Protein AF-0000000083614389 (afdb_homodimer)

Foldseek 3Di:
DFDDDDPFKTWDFDPPLRFIWMWGHDPAAIEIEQQDDAQVSLVVVLVVCVVPHPPHAYEYEYQALQLGRCQSVQVPLSHAYEWAPCLQPPDCQVVNLVVNVVVCVVVVGDHPGDRGRDHHRHHHYDAQDWDDRDQWIWTWGQQPFLHRTGIWIAIPPVQEIEREAALAPQDARQGPDHLVSNLVNLVCVVVCVVPHRHQWYDYRHHDIDRDPVSSVVSSVLNNCLSVVLLVCLVVVHDNLVSCVPHPPSVVCVVSVVVSSVRSNVVVVVVVVVVVVVVD/DFDDDDPFKTWDFDPPLRFIWMWGHDPAAIEIEQQDDAQVSLVVVLVVCVVPHPPHAYEYEYQALQLGSCQSVQVPLSHAYEFAPCLQPPDCQVVNLVVNVVVCVVVVGDHPGDRGRDHHRHHHYDAQDWDDRDPWIWTWGQQPFLHRTGIWIAIPPVQEIEREAALAPQDADQGPDHLVSNLVNLVCVVVCVVPHRHQWYDYRHHDIDRDPVSSVVSSVLNNCLSVVLLVCLVVVHDNLVSCVPHPPSVVCVVSVVVSSVRSNVVVVVVVVVVVVVVD

Structure (mmCIF, N/CA/C/O backbone):
data_AF-0000000083614389-model_v1
#
loop_
_entity.id
_entity.type
_entity.pdbx_description
1 polymer 'MBL fold metallo-hydrolase'
#
loop_
_atom_site.group_PDB
_atom_site.id
_atom_site.type_symbol
_atom_site.label_atom_id
_atom_site.label_alt_id
_atom_site.label_comp_id
_atom_site.label_asym_id
_atom_site.label_entity_id
_atom_site.label_seq_id
_atom_site.pdbx_PDB_ins_code
_atom_site.Cartn_x
_atom_site.Cartn_y
_atom_site.Cartn_z
_atom_site.occupancy
_atom_site.B_iso_or_equiv
_atom_site.auth_seq_id
_atom_site.auth_comp_id
_atom_site.auth_asym_id
_atom_site.auth_atom_id
_atom_site.pdbx_PDB_model_num
ATOM 1 N N . MET A 1 1 ? -12.914 -3.984 -3.744 1 83.62 1 MET A N 1
ATOM 2 C CA . MET A 1 1 ? -11.969 -5.082 -3.955 1 83.62 1 MET A CA 1
ATOM 3 C C . MET A 1 1 ? -12.508 -6.062 -4.996 1 83.62 1 MET A C 1
ATOM 5 O O . MET A 1 1 ? -11.75 -6.535 -5.852 1 83.62 1 MET A O 1
ATOM 9 N N . ILE A 1 2 ? -13.883 -6.32 -5.098 1 87.44 2 ILE A N 1
ATOM 10 C CA . ILE A 1 2 ? -14.359 -7.277 -6.094 1 87.44 2 ILE A CA 1
ATOM 11 C C . ILE A 1 2 ? -14.266 -6.656 -7.488 1 87.44 2 ILE A C 1
ATOM 13 O O . ILE A 1 2 ? -14.844 -5.594 -7.738 1 87.44 2 ILE A O 1
ATOM 17 N N . LYS A 1 3 ? -13.625 -7.293 -8.336 1 90 3 LYS A N 1
ATOM 18 C CA . LYS A 1 3 ? -13.406 -6.793 -9.688 1 90 3 LYS A CA 1
ATOM 19 C C . LYS A 1 3 ? -14.344 -7.465 -10.688 1 90 3 LYS A C 1
ATOM 21 O O . LYS A 1 3 ? -14.727 -6.863 -11.688 1 90 3 LYS A O 1
ATOM 26 N N . TYR A 1 4 ? -14.625 -8.758 -10.461 1 89.25 4 TYR A N 1
ATOM 27 C CA . TYR A 1 4 ? -15.469 -9.57 -11.328 1 89.25 4 TYR A CA 1
ATOM 28 C C . TYR A 1 4 ? -16.172 -10.672 -10.539 1 89.25 4 TYR A C 1
ATOM 30 O O . TYR A 1 4 ? -15.586 -11.266 -9.633 1 89.25 4 TYR A O 1
ATOM 38 N N . GLN A 1 5 ? -17.469 -10.891 -10.844 1 93.19 5 GLN A N 1
ATOM 39 C CA . GLN A 1 5 ? -18.203 -11.898 -10.094 1 93.19 5 GLN A CA 1
ATOM 40 C C . GLN A 1 5 ? -19.234 -12.594 -10.977 1 93.19 5 GLN A C 1
ATOM 42 O O . GLN A 1 5 ? -19.953 -11.938 -11.734 1 93.19 5 GLN A O 1
ATOM 47 N N . THR A 1 6 ? -19.172 -13.852 -10.961 1 94.19 6 THR A N 1
ATOM 48 C CA . THR A 1 6 ? -20.234 -14.711 -11.5 1 94.19 6 THR A CA 1
ATOM 49 C C . THR A 1 6 ? -20.828 -15.57 -10.391 1 94.19 6 THR A C 1
ATOM 51 O O . THR A 1 6 ? -20.547 -15.359 -9.211 1 94.19 6 THR A O 1
ATOM 54 N N . ASP A 1 7 ? -21.703 -16.484 -10.773 1 92.75 7 ASP A N 1
ATOM 55 C CA . ASP A 1 7 ? -22.297 -17.359 -9.781 1 92.75 7 ASP A CA 1
ATOM 56 C C . ASP A 1 7 ? -21.25 -18.281 -9.156 1 92.75 7 ASP A C 1
ATOM 58 O O . ASP A 1 7 ? -21.359 -18.656 -7.988 1 92.75 7 ASP A O 1
ATOM 62 N N . ASN A 1 8 ? -20.188 -18.547 -9.922 1 96 8 ASN A N 1
ATOM 63 C CA . ASN A 1 8 ? -19.266 -19.578 -9.477 1 96 8 ASN A CA 1
ATOM 64 C C . ASN A 1 8 ? -17.891 -18.984 -9.164 1 96 8 ASN A C 1
ATOM 66 O O . ASN A 1 8 ? -17.031 -19.672 -8.609 1 96 8 ASN A O 1
ATOM 70 N N . MET A 1 9 ? -17.688 -17.719 -9.531 1 97.5 9 MET A N 1
ATOM 71 C CA . MET A 1 9 ? -16.328 -17.188 -9.391 1 97.5 9 MET A CA 1
ATOM 72 C C . MET A 1 9 ? -16.359 -15.727 -8.969 1 97.5 9 MET A C 1
ATOM 74 O O . MET A 1 9 ? -17.188 -14.953 -9.445 1 97.5 9 MET A O 1
ATOM 78 N N . THR A 1 10 ? -15.562 -15.383 -8.031 1 98.5 10 THR A N 1
ATOM 79 C CA . THR A 1 10 ? -15.336 -14 -7.625 1 98.5 10 THR A CA 1
ATOM 80 C C . THR A 1 10 ? -13.852 -13.656 -7.695 1 98.5 10 THR A C 1
ATOM 82 O O . THR A 1 10 ? -13.016 -14.359 -7.121 1 98.5 10 THR A O 1
ATOM 85 N N . ILE A 1 11 ? -13.531 -12.648 -8.469 1 98.69 11 ILE A N 1
ATOM 86 C CA . ILE A 1 11 ? -12.156 -12.164 -8.57 1 98.69 11 ILE A CA 1
ATOM 87 C C . ILE A 1 11 ? -11.992 -10.906 -7.723 1 98.69 11 ILE A C 1
ATOM 89 O O . ILE A 1 11 ? -12.734 -9.93 -7.891 1 98.69 11 ILE A O 1
ATOM 93 N N . PHE A 1 12 ? -11.117 -10.992 -6.773 1 98.62 12 PHE A N 1
ATOM 94 C CA . PHE A 1 12 ? -10.695 -9.828 -5.996 1 98.62 12 PHE A CA 1
ATOM 95 C C . PHE A 1 12 ? -9.383 -9.266 -6.527 1 98.62 12 PHE A C 1
ATOM 97 O O . PHE A 1 12 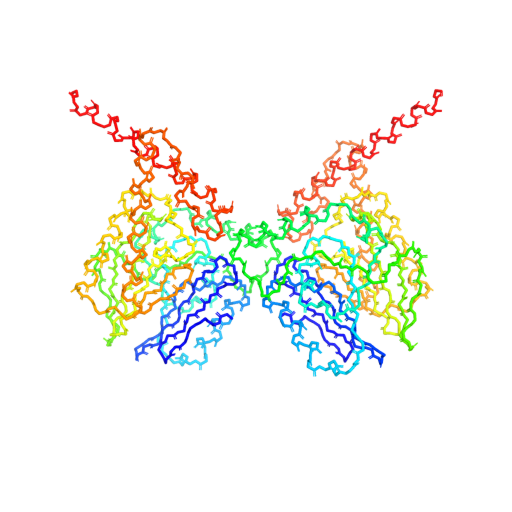? -8.484 -10.023 -6.914 1 98.62 12 PHE A O 1
ATOM 104 N N . GLN A 1 13 ? -9.234 -7.984 -6.551 1 98.44 13 GLN A N 1
ATOM 105 C CA . GLN A 1 13 ? -7.984 -7.367 -6.969 1 98.44 13 GLN A CA 1
ATOM 106 C C . GLN A 1 13 ? -7.535 -6.301 -5.973 1 98.44 13 GLN A C 1
ATOM 108 O O . GLN A 1 13 ? -8.312 -5.406 -5.625 1 98.44 13 GLN A O 1
ATOM 113 N N . SER A 1 14 ? -6.379 -6.445 -5.492 1 98.38 14 SER A N 1
ATOM 114 C CA . SER A 1 14 ? -5.816 -5.469 -4.566 1 98.38 14 SER A CA 1
ATOM 115 C C . SER A 1 14 ? -5.551 -4.137 -5.266 1 98.38 14 SER A C 1
ATOM 117 O O . SER A 1 14 ? -5.203 -4.109 -6.445 1 98.38 14 SER A O 1
ATOM 119 N N . VAL A 1 15 ? -5.629 -3.072 -4.527 1 97.75 15 VAL A N 1
ATOM 120 C CA . VAL A 1 15 ? -5.277 -1.748 -5.027 1 97.75 15 VAL A CA 1
ATOM 121 C C . VAL A 1 15 ? -3.781 -1.682 -5.312 1 97.75 15 VAL A C 1
ATOM 123 O O . VAL A 1 15 ? -3.336 -0.899 -6.156 1 97.75 15 VAL A O 1
ATOM 126 N N . LEU A 1 16 ? -3.041 -2.555 -4.645 1 98.56 16 LEU A N 1
ATOM 127 C CA . LEU A 1 16 ? -1.598 -2.592 -4.852 1 98.56 16 LEU A CA 1
ATOM 128 C C . LEU A 1 16 ? -1.221 -3.676 -5.855 1 98.56 16 LEU A C 1
ATOM 130 O O . LEU A 1 16 ? -1.709 -4.805 -5.77 1 98.56 16 LEU A O 1
ATOM 134 N N . TYR A 1 17 ? -0.452 -3.338 -6.824 1 98.5 17 TYR A N 1
ATOM 135 C CA . TYR A 1 17 ? 0.156 -4.207 -7.82 1 98.5 17 TYR A CA 1
ATOM 136 C C . TYR A 1 17 ? -0.904 -4.816 -8.734 1 98.5 17 TYR A C 1
ATOM 138 O O . TYR A 1 17 ? -0.595 -5.656 -9.586 1 98.5 17 TYR A O 1
ATOM 146 N N . LYS A 1 18 ? -2.137 -4.496 -8.438 1 98.25 18 LYS A N 1
ATOM 147 C CA . LYS A 1 18 ? -3.227 -5.152 -9.156 1 98.25 18 LYS A CA 1
ATOM 148 C C . LYS A 1 18 ? -3.125 -6.672 -9.047 1 98.25 18 LYS A C 1
ATOM 150 O O . LYS A 1 18 ? -3.309 -7.383 -10.031 1 98.25 18 LYS A O 1
ATOM 155 N N . THR A 1 19 ? -2.713 -7.078 -7.879 1 98.5 19 THR A N 1
ATOM 156 C CA . THR A 1 19 ? -2.633 -8.508 -7.586 1 98.5 19 THR A CA 1
ATOM 157 C C . THR A 1 19 ? -4.027 -9.109 -7.43 1 98.5 19 THR A C 1
ATOM 159 O O . THR A 1 19 ? -4.898 -8.508 -6.797 1 98.5 19 THR A O 1
ATOM 162 N N . THR A 1 20 ? -4.227 -10.289 -7.949 1 98.25 20 THR A N 1
ATOM 163 C CA . THR A 1 20 ? -5.562 -10.875 -7.992 1 98.25 20 THR A CA 1
ATOM 164 C C . THR A 1 20 ? -5.664 -12.062 -7.043 1 98.25 20 THR A C 1
ATOM 166 O O . THR A 1 20 ? -4.688 -12.789 -6.836 1 98.25 20 THR A O 1
ATOM 169 N N . SER A 1 21 ? -6.758 -12.195 -6.414 1 98.75 21 SER A N 1
ATOM 170 C CA . SER A 1 21 ? -7.211 -13.383 -5.699 1 98.75 21 SER A CA 1
ATOM 171 C C . SER A 1 21 ? -8.508 -13.922 -6.289 1 98.75 21 SER A C 1
ATOM 173 O O . SER A 1 21 ? -9.328 -13.148 -6.801 1 98.75 21 SER A O 1
ATOM 175 N N . LEU A 1 22 ? -8.641 -15.172 -6.23 1 98.75 22 LEU A N 1
ATOM 176 C CA . LEU A 1 22 ? -9.797 -15.805 -6.867 1 98.75 22 LEU A CA 1
ATOM 177 C C . LEU A 1 22 ? -10.508 -16.734 -5.895 1 98.75 22 LEU A C 1
ATOM 179 O O . LEU A 1 22 ? -9.867 -17.5 -5.16 1 98.75 22 LEU A O 1
ATOM 183 N N . VAL A 1 23 ? -11.797 -16.625 -5.809 1 98.81 23 VAL A N 1
ATOM 184 C CA . VAL A 1 23 ? -12.648 -17.578 -5.105 1 98.81 23 VAL A CA 1
ATOM 185 C C . VAL A 1 23 ? -13.57 -18.281 -6.102 1 98.81 23 VAL A C 1
ATOM 187 O O . VAL A 1 23 ? -14.289 -17.625 -6.859 1 98.81 23 VAL A O 1
ATOM 190 N N . ILE A 1 24 ? -13.492 -19.562 -6.141 1 98.69 24 ILE A N 1
ATOM 191 C CA . ILE A 1 24 ? -14.32 -20.375 -7.027 1 98.69 24 ILE A CA 1
ATOM 192 C C . ILE A 1 24 ? -15.234 -21.281 -6.195 1 98.69 24 ILE A C 1
ATOM 194 O O . ILE A 1 24 ? -14.766 -22 -5.309 1 98.69 24 ILE A O 1
ATOM 198 N N . ARG A 1 25 ? -16.438 -21.234 -6.453 1 97.12 25 ARG A N 1
ATOM 199 C CA . ARG A 1 25 ? -17.422 -22.109 -5.832 1 97.12 25 ARG A CA 1
ATOM 200 C C . ARG A 1 25 ? -17.859 -23.219 -6.797 1 97.12 25 ARG A C 1
ATOM 202 O O . ARG A 1 25 ? -18.484 -22.938 -7.828 1 97.12 25 ARG A O 1
ATOM 209 N N . THR A 1 26 ? -17.547 -24.422 -6.449 1 96.19 26 THR A N 1
ATOM 210 C CA . THR A 1 26 ? -18.031 -25.562 -7.215 1 96.19 26 THR A CA 1
ATOM 211 C C . THR A 1 26 ? -19.094 -26.344 -6.426 1 96.19 26 THR A C 1
ATOM 213 O O . THR A 1 26 ? -19.438 -25.953 -5.309 1 96.19 26 THR A O 1
ATOM 216 N N . GLU A 1 27 ? -19.656 -27.375 -7.047 1 93.12 27 GLU A N 1
ATOM 217 C CA . GLU A 1 27 ? -20.641 -28.203 -6.355 1 93.12 27 GLU A CA 1
ATOM 218 C C . GLU A 1 27 ? -19.969 -29.016 -5.242 1 93.12 27 GLU A C 1
ATOM 220 O O . GLU A 1 27 ? -20.625 -29.391 -4.266 1 93.12 27 GLU A O 1
ATOM 225 N N . ASP A 1 28 ? -18.672 -29.141 -5.305 1 96.69 28 ASP A N 1
ATOM 226 C CA . ASP A 1 28 ? -17.969 -30.109 -4.457 1 96.69 28 ASP A CA 1
ATOM 227 C C . ASP A 1 28 ? -17.141 -29.406 -3.387 1 96.69 28 ASP A C 1
ATOM 229 O O . ASP A 1 28 ? -16.859 -29.984 -2.332 1 96.69 28 ASP A O 1
ATOM 233 N N . CYS A 1 29 ? -16.703 -28.156 -3.695 1 97.69 29 CYS A N 1
ATOM 234 C CA . CYS A 1 29 ? -15.758 -27.5 -2.805 1 97.69 29 CYS A CA 1
ATOM 235 C C . CYS A 1 29 ? -15.656 -26.016 -3.131 1 97.69 29 CYS A C 1
ATOM 237 O O . CYS A 1 29 ? -16.266 -25.531 -4.09 1 97.69 29 CYS A O 1
ATOM 239 N N . ILE A 1 30 ? -14.969 -25.281 -2.271 1 98.38 30 ILE A N 1
ATOM 240 C CA . ILE A 1 30 ? -14.562 -23.906 -2.504 1 98.38 30 ILE A CA 1
ATOM 241 C C . ILE A 1 30 ? -13.055 -23.844 -2.707 1 98.38 30 ILE A C 1
ATOM 243 O O . ILE A 1 30 ? -12.289 -24.453 -1.96 1 98.38 30 ILE A O 1
ATOM 247 N N . LEU A 1 31 ? -12.648 -23.172 -3.764 1 98.81 31 LEU A N 1
ATOM 248 C CA . LEU A 1 31 ? -11.234 -22.922 -4.051 1 98.81 31 LEU A CA 1
ATOM 249 C C . LEU A 1 31 ? -10.883 -21.453 -3.834 1 98.81 31 LEU A C 1
ATOM 251 O O . LEU A 1 31 ? -11.586 -20.562 -4.324 1 98.81 31 LEU A O 1
ATOM 255 N N . ILE A 1 32 ? -9.891 -21.219 -3.055 1 98.88 32 ILE A N 1
ATOM 256 C CA . ILE A 1 32 ? -9.297 -19.891 -2.932 1 98.88 32 ILE A CA 1
ATOM 257 C C . ILE A 1 32 ? -7.898 -19.891 -3.547 1 98.88 32 ILE A C 1
ATOM 259 O O . ILE A 1 32 ? -7.102 -20.797 -3.289 1 98.88 32 ILE A O 1
ATOM 263 N N . VAL A 1 33 ? -7.625 -18.922 -4.383 1 98.94 33 VAL A N 1
ATOM 264 C CA . VAL A 1 33 ? -6.32 -18.828 -5.031 1 98.94 33 VAL A CA 1
ATOM 265 C C . VAL A 1 33 ? -5.59 -17.578 -4.566 1 98.94 33 VAL A C 1
ATOM 267 O O . VAL A 1 33 ? -6.094 -16.469 -4.727 1 98.94 33 VAL A O 1
ATOM 270 N N . ASP A 1 34 ? -4.422 -17.688 -3.979 1 98.88 34 ASP A N 1
ATOM 271 C CA . ASP A 1 34 ? -3.506 -16.609 -3.635 1 98.88 34 ASP A CA 1
ATOM 272 C C . ASP A 1 34 ? -4.234 -15.484 -2.904 1 98.88 34 ASP A C 1
ATOM 274 O O . ASP A 1 34 ? -4.258 -14.344 -3.375 1 98.88 34 ASP A O 1
ATOM 278 N N . PRO A 1 35 ? -4.793 -15.711 -1.726 1 98.69 35 PRO A N 1
ATOM 279 C CA . PRO A 1 35 ? -5.445 -14.602 -1.022 1 98.69 35 PRO A CA 1
ATOM 280 C C . PRO A 1 35 ? -4.469 -13.484 -0.645 1 98.69 35 PRO A C 1
ATOM 282 O O . PRO A 1 35 ? -3.438 -13.75 -0.018 1 98.69 35 PRO A O 1
ATOM 285 N N . ASN A 1 36 ? -4.738 -12.352 -0.977 1 97.5 36 ASN A N 1
ATOM 286 C CA . ASN A 1 36 ? -3.863 -11.188 -0.823 1 97.5 36 ASN A CA 1
ATOM 287 C C . ASN A 1 36 ? -4.66 -9.891 -0.792 1 97.5 36 ASN A C 1
ATOM 289 O O . ASN A 1 36 ? -5.863 -9.883 -1.055 1 97.5 36 ASN A O 1
ATOM 293 N N . LEU A 1 37 ? -4.164 -8.75 -0.612 1 98.06 37 LEU A N 1
ATOM 294 C CA . LEU A 1 37 ? -2.818 -8.422 -0.154 1 98.06 37 LEU A CA 1
ATOM 295 C C . LEU A 1 37 ? -2.863 -7.695 1.187 1 98.06 37 LEU A C 1
ATOM 297 O O . LEU A 1 37 ? -2.316 -8.18 2.18 1 98.06 37 LEU A O 1
ATOM 301 N N . LEU A 1 38 ? -3.557 -6.613 1.238 1 98.5 38 LEU A N 1
ATOM 302 C CA . LEU A 1 38 ? -3.66 -5.809 2.449 1 98.5 38 LEU A CA 1
ATOM 303 C C . LEU A 1 38 ? -4.582 -6.469 3.465 1 98.5 38 LEU A C 1
ATOM 305 O O . LEU A 1 38 ? -5.477 -7.234 3.094 1 98.5 38 LEU A O 1
ATOM 309 N N . PRO A 1 39 ? -4.41 -6.215 4.742 1 97.94 39 PRO A N 1
ATOM 310 C CA . PRO A 1 39 ? -5.172 -6.926 5.77 1 97.94 39 PRO A CA 1
ATOM 311 C C . PRO A 1 39 ? -6.684 -6.816 5.562 1 97.94 39 PRO A C 1
ATOM 313 O O . PRO A 1 39 ? -7.402 -7.809 5.691 1 97.94 39 PRO A O 1
ATOM 316 N N . ASN A 1 40 ? -7.16 -5.625 5.25 1 97.19 40 ASN A N 1
ATOM 317 C CA . ASN A 1 40 ? -8.594 -5.461 5.047 1 97.19 40 ASN A CA 1
ATOM 318 C C . ASN A 1 40 ? -9.07 -6.203 3.799 1 97.19 40 ASN A C 1
ATOM 320 O O . ASN A 1 40 ? -10.211 -6.672 3.746 1 97.19 40 ASN A O 1
ATOM 324 N N . GLU A 1 41 ? -8.297 -6.289 2.752 1 98.25 41 GLU A N 1
ATOM 325 C CA . GLU A 1 41 ? -8.641 -7.035 1.544 1 98.25 41 GLU A CA 1
ATOM 326 C C . GLU A 1 41 ? -8.703 -8.531 1.819 1 98.25 41 GLU A C 1
ATOM 328 O O . GLU A 1 41 ? -9.633 -9.211 1.372 1 98.25 41 GLU A O 1
ATOM 333 N N . VAL A 1 42 ? -7.715 -9.023 2.58 1 98.62 42 VAL A N 1
ATOM 334 C CA . VAL A 1 42 ? -7.711 -10.43 2.973 1 98.62 42 VAL A CA 1
ATOM 335 C C . VAL A 1 42 ? -8.953 -10.734 3.811 1 98.62 42 VAL A C 1
ATOM 337 O O . VAL A 1 42 ? -9.602 -11.766 3.613 1 98.62 42 VAL A O 1
ATOM 340 N N . ALA A 1 43 ? -9.258 -9.844 4.699 1 98 43 ALA A N 1
ATOM 341 C CA . ALA A 1 43 ? -10.453 -10.008 5.527 1 98 43 ALA A CA 1
ATOM 342 C C . ALA A 1 43 ? -11.711 -10.07 4.668 1 98 43 ALA A C 1
ATOM 344 O O . ALA A 1 43 ? -12.625 -10.852 4.949 1 98 43 ALA A O 1
ATOM 345 N N . GLU A 1 44 ? -11.75 -9.219 3.674 1 97.94 44 GLU A N 1
ATOM 346 C CA . GLU A 1 44 ? -12.898 -9.219 2.771 1 97.94 44 GLU A CA 1
ATOM 347 C C . GLU A 1 44 ? -13.039 -10.562 2.064 1 97.94 44 GLU A C 1
ATOM 349 O O . GLU A 1 44 ? -14.148 -11.078 1.913 1 97.94 44 GLU A O 1
ATOM 354 N N . ILE A 1 45 ? -11.984 -11.125 1.605 1 98.56 45 ILE A N 1
ATOM 355 C CA . ILE A 1 45 ? -12.008 -12.43 0.952 1 98.56 45 ILE A CA 1
ATOM 356 C C . ILE A 1 45 ? -12.508 -13.492 1.931 1 98.56 45 ILE A C 1
ATOM 358 O O . ILE A 1 45 ? -13.367 -14.305 1.588 1 98.56 45 ILE A O 1
ATOM 362 N N . ARG A 1 46 ? -11.969 -13.477 3.16 1 98.19 46 ARG A N 1
ATOM 363 C CA . ARG A 1 46 ? -12.383 -14.43 4.188 1 98.19 46 ARG A CA 1
ATOM 364 C C . ARG A 1 46 ? -13.875 -14.32 4.469 1 98.19 46 ARG A C 1
ATOM 366 O O . ARG A 1 46 ? -14.578 -15.336 4.523 1 98.19 46 ARG A O 1
ATOM 373 N N . GLN A 1 47 ? -14.32 -13.102 4.629 1 97.69 47 GLN A N 1
ATOM 374 C CA . GLN A 1 47 ? -15.734 -12.867 4.902 1 97.69 47 GLN A CA 1
ATOM 375 C C . GLN A 1 47 ? -16.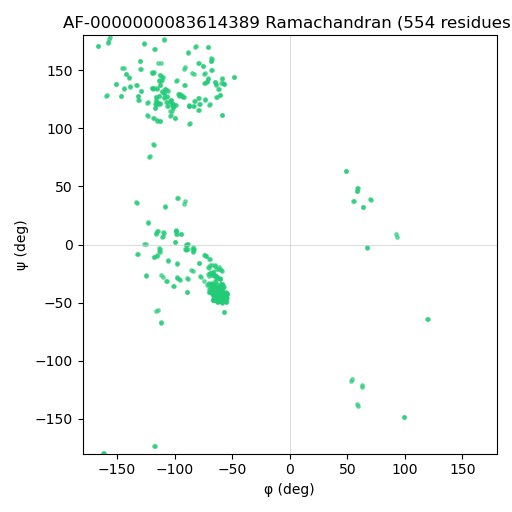609 -13.359 3.75 1 97.69 47 GLN A C 1
ATOM 377 O O . GLN A 1 47 ? -17.672 -13.93 3.975 1 97.69 47 GLN A O 1
ATOM 382 N N . HIS A 1 48 ? -16.156 -13.078 2.547 1 97.44 48 HIS A N 1
ATOM 383 C CA . HIS A 1 48 ? -16.875 -13.539 1.36 1 97.44 48 HIS A CA 1
ATOM 384 C C . HIS A 1 48 ? -17.047 -15.055 1.366 1 97.44 48 HIS A C 1
ATOM 386 O O . HIS A 1 48 ? -18.141 -15.562 1.13 1 97.44 48 HIS A O 1
ATOM 392 N N . VAL A 1 49 ? -15.992 -15.766 1.68 1 97.25 49 VAL A N 1
ATOM 393 C CA . VAL A 1 49 ? -15.992 -17.234 1.705 1 97.25 49 VAL A CA 1
ATOM 394 C C . VAL A 1 49 ? -16.922 -17.719 2.816 1 97.25 49 VAL A C 1
ATOM 396 O O . VAL A 1 49 ? -17.719 -18.641 2.607 1 97.25 49 VAL A O 1
ATOM 399 N N . ASP A 1 50 ? -16.859 -17.109 3.949 1 96.12 50 ASP A N 1
ATOM 400 C CA . ASP A 1 50 ? -17.609 -17.531 5.121 1 96.12 50 ASP A CA 1
ATOM 401 C C . ASP A 1 50 ? -19.109 -17.375 4.906 1 96.12 50 ASP A C 1
ATOM 403 O O . ASP A 1 50 ? -19.922 -18.078 5.531 1 96.12 50 ASP A O 1
ATOM 407 N N . ARG A 1 51 ? -19.453 -16.469 4.059 1 94.31 51 ARG A N 1
ATOM 408 C CA . ARG A 1 51 ? -20.859 -16.188 3.811 1 94.31 51 ARG A CA 1
ATOM 409 C C . ARG A 1 51 ? -21.562 -17.375 3.178 1 94.31 51 ARG A C 1
ATOM 411 O O . ARG A 1 51 ? -22.75 -17.594 3.391 1 94.31 51 ARG A O 1
ATOM 418 N N . PHE A 1 52 ? -20.812 -18.234 2.451 1 90.88 52 PHE A N 1
ATOM 419 C CA . PHE A 1 52 ? -21.516 -19.266 1.712 1 90.88 52 PHE A CA 1
ATOM 420 C C . PHE A 1 52 ? -20.875 -20.625 1.933 1 90.88 52 PHE A C 1
ATOM 422 O O . PHE A 1 52 ? -21.391 -21.641 1.449 1 90.88 52 PHE A O 1
ATOM 429 N N . ARG A 1 53 ? -19.781 -20.672 2.564 1 89.75 53 ARG A N 1
ATOM 430 C CA . ARG A 1 53 ? -19.016 -21.906 2.611 1 89.75 53 ARG A CA 1
ATOM 431 C C . ARG A 1 53 ? -19.828 -23.031 3.248 1 89.75 53 ARG A C 1
ATOM 433 O O . ARG A 1 53 ? -19.844 -24.156 2.748 1 89.75 53 ARG A O 1
ATOM 440 N N . GLY A 1 54 ? -20.578 -22.812 4.324 1 90.31 54 GLY A N 1
ATOM 441 C CA . GLY A 1 54 ? -21.25 -23.891 5.035 1 90.31 54 GLY A CA 1
ATOM 442 C C . GLY A 1 54 ? -20.312 -25 5.457 1 90.31 54 GLY A C 1
ATOM 443 O O . GLY A 1 54 ? -19.312 -24.75 6.152 1 90.31 54 GLY A O 1
ATOM 444 N N . THR A 1 55 ? -20.578 -26.172 4.871 1 90.75 55 THR A N 1
ATOM 445 C CA . THR A 1 55 ? -19.766 -27.328 5.246 1 90.75 55 THR A CA 1
ATOM 446 C C . THR A 1 55 ? -18.875 -27.766 4.086 1 90.75 55 THR A C 1
ATOM 448 O O . THR A 1 55 ? -18.188 -28.781 4.172 1 90.75 55 THR A O 1
ATOM 451 N N . GLN A 1 56 ? -18.844 -27.062 3.084 1 94.56 56 GLN A N 1
ATOM 452 C CA . GLN A 1 56 ? -18.062 -27.422 1.908 1 94.56 56 GLN A CA 1
ATOM 453 C C . GLN A 1 56 ? -16.562 -27.422 2.219 1 94.56 56 GLN A C 1
ATOM 455 O O . GLN A 1 56 ? -16.078 -26.562 2.957 1 94.56 56 GLN A O 1
ATOM 460 N N . PRO A 1 57 ? -15.852 -28.422 1.665 1 97.5 57 PRO A N 1
ATOM 461 C CA . PRO A 1 57 ? -14.398 -28.391 1.809 1 97.5 57 PRO A CA 1
ATOM 462 C C . PRO A 1 57 ? -13.773 -27.125 1.211 1 97.5 57 PRO A C 1
ATOM 464 O O . PRO A 1 57 ? -14.234 -26.625 0.181 1 97.5 57 PRO A O 1
ATOM 467 N N . LEU A 1 58 ? -12.742 -26.656 1.914 1 98.44 58 LEU A N 1
ATOM 468 C CA . LEU A 1 58 ? -12.031 -25.469 1.483 1 98.44 58 LEU A CA 1
ATOM 469 C C . LEU A 1 58 ? -10.609 -25.797 1.051 1 98.44 58 LEU A C 1
ATOM 471 O O . LEU A 1 58 ? -9.844 -26.391 1.818 1 98.44 58 LEU A O 1
ATOM 475 N N . TYR A 1 59 ? -10.289 -25.469 -0.21 1 98.81 59 TYR A N 1
ATOM 476 C CA . TYR A 1 59 ? -8.938 -25.641 -0.729 1 98.81 59 TYR A CA 1
ATOM 477 C C . TYR A 1 59 ? -8.289 -24.297 -1.032 1 98.81 59 TYR A C 1
ATOM 479 O O . TYR A 1 59 ? -8.961 -23.359 -1.481 1 98.81 59 TYR A O 1
ATOM 487 N N . LEU A 1 60 ? -7.07 -24.203 -0.749 1 98.88 60 LEU A N 1
ATOM 488 C CA . LEU A 1 60 ? -6.25 -23.031 -1.027 1 98.88 60 LEU A CA 1
ATOM 489 C C . LEU A 1 60 ? -5.133 -23.375 -2.006 1 98.88 60 LEU A C 1
ATOM 491 O O . LEU A 1 60 ? -4.293 -24.234 -1.725 1 98.88 60 LEU A O 1
ATOM 495 N N . ILE A 1 61 ? -5.152 -22.734 -3.172 1 98.94 61 ILE A N 1
ATOM 496 C CA . ILE A 1 61 ? -4.129 -22.969 -4.188 1 98.94 61 ILE A CA 1
ATOM 497 C C . ILE A 1 61 ? -3.139 -21.797 -4.184 1 98.94 61 ILE A C 1
ATOM 499 O O . ILE A 1 61 ? -3.535 -20.641 -4.293 1 98.94 61 ILE A O 1
ATOM 503 N N . PHE A 1 62 ? -1.902 -22.078 -4.016 1 98.94 62 PHE A N 1
ATOM 504 C CA . PHE A 1 62 ? -0.855 -21.078 -4.246 1 98.94 62 PHE A CA 1
ATOM 505 C C . PHE A 1 62 ? -0.181 -21.312 -5.594 1 98.94 62 PHE A C 1
ATOM 507 O O . PHE A 1 62 ? 0.408 -22.375 -5.824 1 98.94 62 PHE A O 1
ATOM 514 N N . THR A 1 63 ? -0.271 -20.328 -6.406 1 98.94 63 THR A N 1
ATOM 515 C CA . THR A 1 63 ? 0.289 -20.453 -7.75 1 98.94 63 THR A CA 1
ATOM 516 C C . THR A 1 63 ? 1.813 -20.484 -7.695 1 98.94 63 THR A C 1
ATOM 518 O O . THR A 1 63 ? 2.447 -21.203 -8.469 1 98.94 63 THR A O 1
ATOM 521 N N . HIS A 1 64 ? 2.416 -19.656 -6.852 1 98.88 64 HIS A N 1
ATOM 522 C CA . HIS A 1 64 ? 3.854 -19.609 -6.609 1 98.88 64 HIS A CA 1
ATOM 523 C C . HIS A 1 64 ? 4.172 -18.891 -5.301 1 98.88 64 HIS A C 1
ATOM 525 O O . HIS A 1 64 ? 3.264 -18.438 -4.598 1 98.88 64 HIS A O 1
ATOM 531 N N . SER A 1 65 ? 5.473 -18.781 -4.977 1 98.62 65 SER A N 1
ATOM 532 C CA . SER A 1 65 ? 5.824 -18.484 -3.592 1 98.62 65 SER A CA 1
ATOM 533 C C . SER A 1 65 ? 6.145 -17.016 -3.406 1 98.62 65 SER A C 1
ATOM 535 O O . SER A 1 65 ? 6.566 -16.594 -2.324 1 98.62 65 SER A O 1
ATOM 537 N N . ASP A 1 66 ? 6.039 -16.156 -4.484 1 98.44 66 ASP A N 1
ATOM 538 C CA . ASP A 1 66 ? 6.254 -14.742 -4.23 1 98.44 66 ASP A CA 1
ATOM 539 C C . ASP A 1 66 ? 5.453 -14.273 -3.016 1 98.44 66 ASP A C 1
ATOM 541 O O . ASP A 1 66 ? 4.301 -14.664 -2.838 1 98.44 66 ASP A O 1
ATOM 545 N N . TRP A 1 67 ? 6.008 -13.367 -2.232 1 98.5 67 TRP A N 1
ATOM 546 C CA . TRP A 1 67 ? 5.496 -13.008 -0.914 1 98.5 67 TRP A CA 1
ATOM 547 C C . TRP A 1 67 ? 4.09 -12.43 -1.016 1 98.5 67 TRP A C 1
ATOM 549 O O . TRP A 1 67 ? 3.248 -12.664 -0.146 1 98.5 67 TRP A O 1
ATOM 559 N N . ASP A 1 68 ? 3.848 -11.648 -2.102 1 98.44 68 ASP A N 1
ATOM 560 C CA . ASP A 1 68 ? 2.561 -10.969 -2.223 1 98.44 68 ASP A CA 1
ATOM 561 C C . ASP A 1 68 ? 1.446 -11.953 -2.559 1 98.44 68 ASP A C 1
ATOM 563 O O . ASP A 1 68 ? 0.263 -11.633 -2.438 1 98.44 68 ASP A O 1
ATOM 567 N N . HIS A 1 69 ? 1.76 -13.195 -2.898 1 98.75 69 HIS A N 1
ATOM 568 C CA . HIS A 1 69 ? 0.746 -14.211 -3.17 1 98.75 69 HIS A CA 1
ATOM 569 C C . HIS A 1 69 ? 0.508 -15.086 -1.947 1 98.75 69 HIS A C 1
ATOM 571 O O . HIS A 1 69 ? -0.508 -15.781 -1.865 1 98.75 69 HIS A O 1
ATOM 577 N N . ILE A 1 70 ? 1.415 -15.078 -0.974 1 98.69 70 ILE A N 1
ATOM 578 C CA . ILE A 1 70 ? 1.262 -16.031 0.128 1 98.69 70 ILE A CA 1
ATOM 579 C C . ILE A 1 70 ? 0.948 -15.266 1.416 1 98.69 70 ILE A C 1
ATOM 581 O O . ILE A 1 70 ? 0.679 -15.875 2.453 1 98.69 70 ILE A O 1
ATOM 585 N N . VAL A 1 71 ? 0.931 -13.961 1.383 1 98.75 71 VAL A N 1
ATOM 586 C CA . VAL A 1 71 ? 0.854 -13.102 2.564 1 98.75 71 VAL A CA 1
ATOM 587 C C . VAL A 1 71 ? -0.47 -13.344 3.287 1 98.75 71 VAL A C 1
ATOM 589 O O . VAL A 1 71 ? -0.551 -13.203 4.508 1 98.75 71 VAL A O 1
ATOM 592 N N . GLY A 1 72 ? -1.507 -13.742 2.615 1 98.75 72 GLY A N 1
ATOM 593 C CA . GLY A 1 72 ? -2.82 -13.914 3.217 1 98.75 72 GLY A CA 1
ATOM 594 C C . GLY A 1 72 ? -3.029 -15.297 3.805 1 98.75 72 GLY A C 1
ATOM 595 O O . GLY A 1 72 ? -4.059 -15.562 4.426 1 98.75 72 GLY A O 1
ATOM 596 N N . TYR A 1 73 ? -2.031 -16.203 3.725 1 98.81 73 TYR A N 1
ATOM 597 C CA . TYR A 1 73 ? -2.174 -17.609 4.082 1 98.81 73 TYR A CA 1
ATOM 598 C C . TYR A 1 73 ? -2.713 -17.766 5.5 1 98.81 73 TYR A C 1
ATOM 600 O O . TYR A 1 73 ? -3.605 -18.578 5.75 1 98.81 73 TYR A O 1
ATOM 608 N N . GLY A 1 74 ? -2.188 -16.953 6.43 1 98.75 74 GLY A N 1
ATOM 609 C CA . GLY A 1 74 ? -2.518 -17.094 7.836 1 98.75 74 GLY A CA 1
ATOM 610 C C . GLY A 1 74 ? -4.004 -16.953 8.117 1 98.75 74 GLY A C 1
ATOM 611 O O . GLY A 1 74 ? -4.496 -17.453 9.133 1 98.75 74 GLY A O 1
ATOM 612 N N . ALA A 1 75 ? -4.723 -16.328 7.281 1 98.75 75 ALA A N 1
ATOM 613 C CA . ALA A 1 75 ? -6.152 -16.109 7.477 1 98.75 75 ALA A CA 1
ATOM 614 C C . ALA A 1 75 ? -6.965 -17.312 7.012 1 98.75 75 ALA A C 1
ATOM 616 O O . ALA A 1 75 ? -8.18 -17.359 7.211 1 98.75 75 ALA A O 1
ATOM 617 N N . PHE A 1 76 ? -6.297 -18.344 6.383 1 98.44 76 PHE A N 1
ATOM 618 C CA . PHE A 1 76 ? -7.016 -19.453 5.777 1 98.44 76 PHE A CA 1
ATOM 619 C C . PHE A 1 76 ? -6.391 -20.781 6.18 1 98.44 76 PHE A C 1
ATOM 621 O O . PHE A 1 76 ? -6.297 -21.703 5.363 1 98.44 76 PHE A O 1
ATOM 628 N N . GLN A 1 77 ? -5.934 -20.906 7.355 1 97.19 77 GLN A N 1
ATOM 629 C CA . GLN A 1 77 ? -5.195 -22.062 7.82 1 97.19 77 GLN A CA 1
ATOM 630 C C . GLN A 1 77 ? -6.109 -23.281 7.941 1 97.19 77 GLN A C 1
ATOM 632 O O . GLN A 1 77 ? -5.633 -24.406 8.094 1 97.19 77 GLN A O 1
ATOM 637 N N . ASP A 1 78 ? -7.398 -23.094 7.875 1 97.25 78 ASP A N 1
ATOM 638 C CA . ASP A 1 78 ? -8.359 -24.188 7.926 1 97.25 78 ASP A CA 1
ATOM 639 C C . ASP A 1 78 ? -8.539 -24.828 6.551 1 97.25 78 ASP A C 1
ATOM 641 O O . ASP A 1 78 ? -9.242 -25.828 6.41 1 97.25 78 ASP A O 1
ATOM 645 N N . ALA A 1 79 ? -7.93 -24.328 5.52 1 98.31 79 ALA A N 1
ATOM 646 C CA . ALA A 1 79 ? -8.047 -24.844 4.156 1 98.31 79 ALA A CA 1
ATOM 647 C C . ALA A 1 79 ? -6.965 -25.891 3.875 1 98.31 79 ALA A C 1
ATOM 649 O O . ALA A 1 79 ? -5.887 -25.859 4.477 1 98.31 79 ALA A O 1
ATOM 650 N N . LYS A 1 80 ? -7.234 -26.828 2.969 1 98.75 80 LYS A N 1
ATOM 651 C CA . LYS A 1 80 ? -6.207 -27.719 2.428 1 98.75 80 LYS A CA 1
ATOM 652 C C . LYS A 1 80 ? -5.391 -27.016 1.347 1 98.75 80 LYS A C 1
ATOM 654 O O . LYS A 1 80 ? -5.945 -26.531 0.353 1 98.75 80 LYS A O 1
ATOM 659 N N . VAL A 1 81 ? -4.113 -27.016 1.521 1 98.94 81 VAL A N 1
ATOM 660 C CA . VAL A 1 81 ? -3.248 -26.219 0.66 1 98.94 81 VAL A CA 1
ATOM 661 C C . VAL A 1 81 ? -2.725 -27.078 -0.488 1 98.94 81 VAL A C 1
ATOM 663 O O . VAL A 1 81 ? -2.232 -28.188 -0.266 1 98.94 81 VAL A O 1
ATOM 666 N N . ILE A 1 82 ? -2.867 -26.594 -1.71 1 98.94 82 ILE A N 1
ATOM 667 C CA . ILE A 1 82 ? -2.318 -27.188 -2.922 1 98.94 82 ILE A CA 1
ATOM 668 C C . ILE A 1 82 ? -1.253 -26.266 -3.516 1 98.94 82 ILE A C 1
ATOM 670 O O . ILE A 1 82 ? -1.497 -25.078 -3.723 1 98.94 82 ILE A O 1
ATOM 674 N N . ALA A 1 83 ? -0.1 -26.766 -3.775 1 98.94 83 ALA A N 1
ATOM 675 C CA . ALA A 1 83 ? 0.986 -26.062 -4.453 1 98.94 83 ALA A CA 1
ATOM 676 C C . ALA A 1 83 ? 1.974 -27.047 -5.074 1 98.94 83 ALA A C 1
ATOM 678 O O . ALA A 1 83 ? 1.821 -28.266 -4.934 1 98.94 83 ALA A O 1
ATOM 679 N N . SER A 1 84 ? 2.908 -26.562 -5.801 1 98.88 84 SER A N 1
ATOM 680 C CA . SER A 1 84 ? 3.871 -27.453 -6.445 1 98.88 84 SER A CA 1
ATOM 681 C C . SER A 1 84 ? 4.77 -28.125 -5.414 1 98.88 84 SER A C 1
ATOM 683 O O . SER A 1 84 ? 4.898 -27.656 -4.285 1 98.88 84 SER A O 1
ATOM 685 N N . GLU A 1 85 ? 5.367 -29.219 -5.852 1 98.75 85 GLU A N 1
ATOM 686 C CA . GLU A 1 85 ? 6.379 -29.859 -5.02 1 98.75 85 GLU A CA 1
ATOM 687 C C . GLU A 1 85 ? 7.547 -28.922 -4.742 1 98.75 85 GLU A C 1
ATOM 689 O O . GLU A 1 85 ? 8.078 -28.891 -3.631 1 98.75 85 GLU A O 1
ATOM 694 N N . ALA A 1 86 ? 7.941 -28.156 -5.727 1 98.56 86 ALA A N 1
ATOM 695 C CA . ALA A 1 86 ? 9.031 -27.203 -5.555 1 98.56 86 ALA A CA 1
ATOM 696 C C . ALA A 1 86 ? 8.672 -26.141 -4.516 1 98.56 86 ALA A C 1
ATOM 698 O O . ALA A 1 86 ? 9.523 -25.703 -3.748 1 98.56 86 ALA A O 1
ATOM 699 N N . PHE A 1 87 ? 7.426 -25.672 -4.535 1 98.69 87 PHE A N 1
ATOM 700 C CA . PHE A 1 87 ? 6.918 -24.781 -3.506 1 98.69 87 PHE A CA 1
ATOM 701 C C . PHE A 1 87 ? 7.02 -25.422 -2.127 1 98.69 87 PHE A C 1
ATOM 703 O O . PHE A 1 87 ? 7.488 -24.797 -1.177 1 98.69 87 PHE A O 1
ATOM 710 N N . HIS A 1 88 ? 6.621 -26.641 -2.021 1 98.19 88 HIS A N 1
ATOM 711 C CA . HIS A 1 88 ? 6.625 -27.406 -0.777 1 98.19 88 HIS A CA 1
ATOM 712 C C . HIS A 1 88 ? 8.039 -27.531 -0.214 1 98.19 88 HIS A C 1
ATOM 714 O O . HIS A 1 88 ? 8.242 -27.406 0.997 1 98.19 88 HIS A O 1
ATOM 720 N N . LEU A 1 89 ? 8.992 -27.672 -1.087 1 97.56 89 LEU A N 1
ATOM 721 C CA . LEU A 1 89 ? 10.359 -27.984 -0.687 1 97.56 89 LEU A CA 1
ATOM 722 C C . LEU A 1 89 ? 11.227 -26.734 -0.659 1 97.56 89 LEU A C 1
ATOM 724 O O . LEU A 1 89 ? 12.445 -26.812 -0.528 1 97.56 89 LEU A O 1
ATOM 728 N N . LYS A 1 90 ? 10.586 -25.672 -0.751 1 95.69 90 LYS A N 1
ATOM 729 C CA . LYS A 1 90 ? 11.328 -24.422 -0.817 1 95.69 90 LYS A CA 1
ATOM 730 C C . LYS A 1 90 ? 12.242 -24.266 0.398 1 95.69 90 LYS A C 1
ATOM 732 O O . LYS A 1 90 ? 11.82 -24.5 1.531 1 95.69 90 LYS A O 1
ATOM 737 N N . GLU A 1 91 ? 13.508 -23.781 0.225 1 92.62 91 GLU A N 1
ATOM 738 C CA . GLU A 1 91 ? 14.477 -23.656 1.309 1 92.62 91 GLU A CA 1
ATOM 739 C C . GLU A 1 91 ? 14.516 -22.219 1.852 1 92.62 91 GLU A C 1
ATOM 741 O O . GLU A 1 91 ? 14.781 -22.016 3.037 1 92.62 91 GLU A O 1
ATOM 746 N N . ASP A 1 92 ? 14.234 -21.266 1.09 1 94.31 92 ASP A N 1
ATOM 747 C CA . ASP A 1 92 ? 14.383 -19.875 1.482 1 94.31 92 ASP A CA 1
ATOM 748 C C . ASP A 1 92 ? 13.047 -19.297 1.963 1 94.31 92 ASP A C 1
ATOM 750 O O . ASP A 1 92 ? 12.727 -18.141 1.668 1 94.31 92 ASP A O 1
ATOM 754 N N . LYS A 1 93 ? 12.297 -20.094 2.711 1 97.19 93 LYS A N 1
ATOM 755 C CA . LYS A 1 93 ? 10.977 -19.688 3.189 1 97.19 93 LYS A CA 1
ATOM 756 C C . LYS A 1 93 ? 11.078 -18.469 4.113 1 97.19 93 LYS A C 1
ATOM 758 O O . LYS A 1 93 ? 10.234 -17.578 4.051 1 97.19 93 LYS A O 1
ATOM 763 N N . GLU A 1 94 ? 12.094 -18.484 4.953 1 96.81 94 GLU A N 1
ATOM 764 C CA . GLU A 1 94 ? 12.273 -17.406 5.91 1 96.81 94 GLU A CA 1
ATOM 765 C C . GLU A 1 94 ? 12.516 -16.078 5.191 1 96.81 94 GLU A C 1
ATOM 767 O O . GLU A 1 94 ? 12.062 -15.023 5.648 1 96.81 94 GLU A O 1
ATOM 772 N N . ASN A 1 95 ? 13.273 -16.141 4.105 1 97.62 95 ASN A N 1
ATOM 773 C CA . ASN A 1 95 ? 13.516 -14.938 3.326 1 97.62 95 ASN A CA 1
ATOM 774 C C . ASN A 1 95 ? 12.219 -14.352 2.775 1 97.62 95 ASN A C 1
ATOM 776 O O . ASN A 1 95 ? 12.055 -13.133 2.738 1 97.62 95 ASN A O 1
ATOM 780 N N . LEU A 1 96 ? 11.383 -15.156 2.332 1 97.5 96 LEU A N 1
ATOM 781 C CA . LEU A 1 96 ? 10.094 -14.711 1.809 1 97.5 96 LEU A CA 1
ATOM 782 C C . LEU A 1 96 ? 9.258 -14.07 2.906 1 97.5 96 LEU A C 1
ATOM 784 O O . LEU A 1 96 ? 8.609 -13.039 2.678 1 97.5 96 LEU A O 1
ATOM 788 N N . LEU A 1 97 ? 9.25 -14.672 4.098 1 98.25 97 LEU A N 1
ATOM 789 C CA . LEU A 1 97 ? 8.531 -14.102 5.23 1 98.25 97 LEU A CA 1
ATOM 790 C C . LEU A 1 97 ? 9.125 -12.758 5.637 1 98.25 97 LEU A C 1
ATOM 792 O O . LEU A 1 97 ? 8.398 -11.844 6.023 1 98.25 97 LEU A O 1
ATOM 796 N N . ASP A 1 98 ? 10.453 -12.68 5.578 1 98.19 98 ASP A N 1
ATOM 797 C CA . ASP A 1 98 ? 11.125 -11.414 5.875 1 98.19 98 ASP A CA 1
ATOM 798 C C . ASP A 1 98 ? 10.664 -10.312 4.93 1 98.19 98 ASP A C 1
ATOM 800 O O . ASP A 1 98 ? 10.508 -9.156 5.34 1 98.19 98 ASP A O 1
ATOM 804 N N . LEU A 1 99 ? 10.477 -10.648 3.676 1 98.25 99 LEU A N 1
ATOM 805 C CA . LEU A 1 99 ? 9.992 -9.672 2.715 1 98.25 99 LEU A CA 1
ATOM 806 C C . LEU A 1 99 ? 8.609 -9.164 3.107 1 98.25 99 LEU A C 1
ATOM 808 O O . LEU A 1 99 ? 8.305 -7.977 2.953 1 98.25 99 LEU A O 1
ATOM 812 N N . ILE A 1 100 ? 7.742 -10.055 3.602 1 98.56 100 ILE A N 1
ATOM 813 C CA . ILE A 1 100 ? 6.426 -9.656 4.09 1 98.56 100 ILE A CA 1
ATOM 814 C C . ILE A 1 100 ? 6.582 -8.703 5.273 1 98.56 100 ILE A C 1
ATOM 816 O O . ILE A 1 100 ? 5.945 -7.645 5.312 1 98.56 100 ILE A O 1
ATOM 820 N N . HIS A 1 101 ? 7.438 -9.086 6.219 1 98.31 101 HIS A N 1
ATOM 821 C CA . HIS A 1 101 ? 7.656 -8.25 7.395 1 98.31 101 HIS A CA 1
ATOM 822 C C . HIS A 1 101 ? 8.219 -6.887 7.004 1 98.31 101 HIS A C 1
ATOM 824 O O . HIS A 1 101 ? 7.848 -5.867 7.59 1 98.31 101 HIS A O 1
ATOM 830 N N . GLU A 1 102 ? 9.156 -6.891 6.086 1 98.31 102 GLU A N 1
ATOM 831 C CA . GLU A 1 102 ? 9.727 -5.637 5.609 1 98.31 102 GLU A CA 1
ATOM 832 C C . GLU A 1 102 ? 8.656 -4.73 5.012 1 98.31 102 GLU A C 1
ATOM 834 O O . GLU A 1 102 ? 8.625 -3.531 5.301 1 98.31 102 GLU A O 1
ATOM 839 N N . PHE A 1 103 ? 7.824 -5.301 4.168 1 98.62 103 PHE A N 1
ATOM 840 C CA . PHE A 1 103 ? 6.723 -4.539 3.592 1 98.62 103 PHE A CA 1
ATOM 841 C C . PHE A 1 103 ? 5.812 -3.992 4.684 1 98.62 103 PHE A C 1
ATOM 843 O O . PHE A 1 103 ? 5.477 -2.807 4.68 1 98.62 103 PHE A O 1
ATOM 850 N N . ASP A 1 104 ? 5.395 -4.871 5.613 1 98.56 104 ASP A N 1
ATOM 851 C CA . ASP A 1 104 ? 4.5 -4.477 6.695 1 98.56 104 ASP A CA 1
ATOM 852 C C . ASP A 1 104 ? 5.125 -3.383 7.559 1 98.56 104 ASP A C 1
ATOM 854 O O . ASP A 1 104 ? 4.449 -2.43 7.949 1 98.56 104 ASP A O 1
ATOM 858 N N . ASN A 1 105 ? 6.398 -3.521 7.867 1 97.81 105 ASN A N 1
ATOM 859 C CA . ASN A 1 105 ? 7.094 -2.51 8.656 1 97.81 105 ASN A CA 1
ATOM 860 C C . ASN A 1 105 ? 7.168 -1.177 7.914 1 97.81 105 ASN A C 1
ATOM 862 O O . ASN A 1 105 ? 6.934 -0.121 8.5 1 97.81 105 ASN A O 1
ATOM 866 N N . GLN A 1 106 ? 7.484 -1.26 6.66 1 97.81 106 GLN A N 1
ATOM 867 C CA . GLN A 1 106 ? 7.637 -0.061 5.844 1 97.81 106 GLN A CA 1
ATOM 868 C C . GLN A 1 106 ? 6.355 0.763 5.828 1 97.81 106 GLN A C 1
ATOM 870 O O . GLN A 1 106 ? 6.398 1.994 5.82 1 97.81 106 GLN A O 1
ATOM 875 N N . TYR A 1 107 ? 5.234 0.088 5.871 1 98.5 107 TYR A N 1
ATOM 876 C CA . TYR A 1 107 ? 3.977 0.793 5.652 1 98.5 107 TYR A CA 1
ATOM 877 C C . TYR A 1 107 ? 3.115 0.771 6.91 1 98.5 107 TYR A C 1
ATOM 879 O O . TYR A 1 107 ? 1.929 1.101 6.863 1 98.5 107 TYR A O 1
ATOM 887 N N . TYR A 1 108 ? 3.65 0.382 8.023 1 98.19 108 TYR A N 1
ATOM 888 C CA . TYR A 1 108 ? 2.98 0.345 9.32 1 98.19 108 TYR A CA 1
ATOM 889 C C . TYR A 1 108 ? 1.744 -0.545 9.266 1 98.19 108 TYR A C 1
ATOM 891 O O . TYR A 1 108 ? 0.666 -0.148 9.719 1 98.19 108 TYR A O 1
ATOM 899 N N . ILE A 1 109 ? 1.866 -1.717 8.688 1 98.38 109 ILE A N 1
ATOM 900 C CA . ILE A 1 109 ? 0.732 -2.619 8.523 1 98.38 109 ILE A CA 1
ATOM 901 C C . ILE A 1 109 ? 0.704 -3.629 9.664 1 98.38 109 ILE A C 1
ATOM 903 O O . ILE A 1 109 ? 1.722 -4.25 9.977 1 98.38 109 ILE A O 1
ATOM 907 N N . ASP A 1 110 ? -0.453 -3.711 10.289 1 96.94 110 ASP A N 1
ATOM 908 C CA . ASP A 1 110 ? -0.734 -4.77 11.25 1 96.94 110 ASP A CA 1
ATOM 909 C C . ASP A 1 110 ? -1.68 -5.812 10.664 1 96.94 110 ASP A C 1
ATOM 911 O O . ASP A 1 110 ? -2.674 -5.465 10.016 1 96.94 110 ASP A O 1
ATOM 915 N N . ARG A 1 111 ? -1.307 -6.996 10.836 1 97.44 111 ARG A N 1
ATOM 916 C CA . ARG A 1 111 ? -2.178 -8.078 10.391 1 97.44 111 ARG A CA 1
ATOM 917 C C . ARG A 1 111 ? -2.719 -8.867 11.586 1 97.44 111 ARG A C 1
ATOM 919 O O . ARG A 1 111 ? -2.035 -9.016 12.602 1 97.44 111 ARG A O 1
ATOM 926 N N . ASP A 1 112 ? -3.922 -9.383 11.555 1 96.31 112 ASP A N 1
ATOM 927 C CA . ASP A 1 112 ? -4.566 -10.086 12.656 1 96.31 112 ASP A CA 1
ATOM 928 C C . ASP A 1 112 ? -4.453 -11.594 12.484 1 96.31 112 ASP A C 1
ATOM 930 O O . ASP A 1 112 ? -5.207 -12.352 13.102 1 96.31 112 ASP A O 1
ATOM 934 N N . TYR A 1 113 ? -3.666 -12.055 11.609 1 97.88 113 TYR A N 1
ATOM 935 C CA . TYR A 1 113 ? -3.334 -13.461 11.391 1 97.88 113 TYR A CA 1
ATOM 936 C C . TYR A 1 113 ? -1.825 -13.664 11.328 1 97.88 113 TYR A C 1
ATOM 938 O O . TYR A 1 113 ? -1.078 -12.719 11.062 1 97.88 113 TYR A O 1
ATOM 946 N N . PRO A 1 114 ? -1.358 -14.805 11.57 1 97.81 114 PRO A N 1
ATOM 947 C CA . PRO A 1 114 ? 0.089 -15.031 11.586 1 97.81 114 PRO A CA 1
ATOM 948 C C . PRO A 1 114 ? 0.71 -14.969 10.195 1 97.81 114 PRO A C 1
ATOM 950 O O . PRO A 1 114 ? 0.096 -15.406 9.219 1 97.81 114 PRO A O 1
ATOM 953 N N . ILE A 1 115 ? 1.867 -14.422 10.156 1 98.19 115 ILE A N 1
ATOM 954 C CA . ILE A 1 115 ? 2.684 -14.477 8.953 1 98.19 115 ILE A CA 1
ATOM 955 C C . ILE A 1 115 ? 3.518 -15.758 8.945 1 98.19 115 ILE A C 1
ATOM 957 O O . ILE A 1 115 ? 4.488 -15.875 9.695 1 98.19 115 ILE A O 1
ATOM 961 N N . THR A 1 116 ? 3.143 -16.688 8.18 1 97.94 116 THR A N 1
ATOM 962 C CA . THR A 1 116 ? 3.803 -17.984 8.109 1 97.94 116 THR A CA 1
ATOM 963 C C . THR A 1 116 ? 3.768 -18.531 6.684 1 97.94 116 THR A C 1
ATOM 965 O O . THR A 1 116 ? 2.934 -18.125 5.875 1 97.94 116 THR A O 1
ATOM 968 N N . PHE A 1 117 ? 4.738 -19.328 6.352 1 98.62 117 PHE A N 1
ATOM 969 C CA . PHE A 1 117 ? 4.766 -19.953 5.035 1 98.62 117 PHE A CA 1
ATOM 970 C C . PHE A 1 117 ? 3.74 -21.078 4.945 1 98.62 117 PHE A C 1
ATOM 972 O O . PHE A 1 117 ? 3.576 -21.859 5.891 1 98.62 117 PHE A O 1
ATOM 979 N N . PRO A 1 118 ? 3.018 -21.234 3.838 1 98.69 118 PRO A N 1
ATOM 980 C CA . PRO A 1 118 ? 1.963 -22.234 3.723 1 98.69 118 PRO A CA 1
ATOM 981 C C . PRO A 1 118 ? 2.492 -23.656 3.861 1 98.69 118 PRO A C 1
ATOM 983 O O . PRO A 1 118 ? 3.547 -23.984 3.312 1 98.69 118 PRO A O 1
ATOM 986 N N . ILE A 1 119 ? 1.82 -24.422 4.637 1 98.31 119 ILE A N 1
ATOM 987 C CA . ILE A 1 119 ? 2.1 -25.859 4.723 1 98.31 119 ILE A CA 1
ATOM 988 C C . ILE A 1 119 ? 1.304 -26.594 3.652 1 98.31 119 ILE A C 1
ATOM 990 O O . ILE A 1 119 ? 0.071 -26.609 3.682 1 98.31 119 ILE A O 1
ATOM 994 N N . VAL A 1 120 ? 2.016 -27.281 2.758 1 98.81 120 VAL A N 1
ATOM 995 C CA . VAL A 1 120 ? 1.382 -27.891 1.593 1 98.81 120 VAL A CA 1
ATOM 996 C C . VAL A 1 120 ? 0.783 -29.234 1.978 1 98.81 120 VAL A C 1
ATOM 998 O O . VAL A 1 120 ? 1.482 -30.109 2.504 1 98.81 120 VAL A O 1
ATOM 1001 N N . ASP A 1 121 ? -0.515 -29.391 1.746 1 98.81 121 ASP A N 1
ATOM 1002 C CA . ASP A 1 121 ? -1.207 -30.656 1.998 1 98.81 121 ASP A CA 1
ATOM 1003 C C . ASP A 1 121 ? -1.161 -31.562 0.77 1 98.81 121 ASP A C 1
ATOM 1005 O O . ASP A 1 121 ? -1.032 -32.781 0.896 1 98.81 121 ASP A O 1
ATOM 1009 N N . ILE A 1 122 ? -1.332 -31.016 -0.402 1 98.75 122 ILE A N 1
ATOM 1010 C CA . ILE A 1 122 ? -1.3 -31.719 -1.677 1 98.75 122 ILE A CA 1
ATOM 1011 C C . ILE A 1 122 ? -0.251 -31.094 -2.59 1 98.75 122 ILE A C 1
ATOM 1013 O O . ILE A 1 122 ? -0.442 -29.984 -3.092 1 98.75 122 ILE A O 1
ATOM 1017 N N . ALA A 1 123 ? 0.789 -31.797 -2.822 1 98.75 123 ALA A N 1
ATOM 1018 C CA . ALA A 1 123 ? 1.872 -31.297 -3.666 1 98.75 123 ALA A CA 1
ATOM 1019 C C . ALA A 1 123 ? 1.689 -31.75 -5.113 1 98.75 123 ALA A C 1
ATOM 1021 O O . ALA A 1 123 ? 1.454 -32.938 -5.379 1 98.75 123 ALA A O 1
ATOM 1022 N N . VAL A 1 124 ? 1.731 -30.859 -5.996 1 98.81 124 VAL A N 1
ATOM 1023 C CA . VAL A 1 124 ? 1.749 -31.156 -7.426 1 98.81 124 VAL A CA 1
ATOM 1024 C C . VAL A 1 124 ? 3.154 -31.578 -7.844 1 98.81 124 VAL A C 1
ATOM 1026 O O . VAL A 1 124 ? 4.078 -30.766 -7.859 1 98.81 124 VAL A O 1
ATOM 1029 N N . LYS A 1 125 ? 3.297 -32.75 -8.266 1 98.38 125 LYS A N 1
ATOM 1030 C CA . LYS A 1 125 ? 4.617 -33.312 -8.523 1 98.38 125 LYS A CA 1
ATOM 1031 C C . LYS A 1 125 ? 4.883 -33.438 -10.023 1 98.38 125 LYS A C 1
ATOM 1033 O O . LYS A 1 125 ? 6.031 -33.344 -10.461 1 98.38 125 LYS A O 1
ATOM 1038 N N . GLU A 1 126 ? 3.83 -33.656 -10.727 1 98.06 126 GLU A N 1
ATOM 1039 C CA . GLU A 1 126 ? 3.996 -33.969 -12.148 1 98.06 126 GLU A CA 1
ATOM 1040 C C . GLU A 1 126 ? 3.283 -32.938 -13.016 1 98.06 126 GLU A C 1
ATOM 1042 O O . GLU A 1 126 ? 2.244 -32.375 -12.625 1 98.06 126 GLU A O 1
ATOM 1047 N N . ASP A 1 127 ? 3.838 -32.719 -14.156 1 98.38 127 ASP A N 1
ATOM 1048 C CA . ASP A 1 127 ? 3.195 -31.875 -15.172 1 98.38 127 ASP A CA 1
ATOM 1049 C C . ASP A 1 127 ? 1.965 -32.562 -15.75 1 98.38 127 ASP A C 1
ATOM 1051 O O . ASP A 1 127 ? 2.061 -33.688 -16.25 1 98.38 127 ASP A O 1
ATOM 1055 N N . GLY A 1 128 ? 0.832 -31.984 -15.633 1 98.38 128 GLY A N 1
ATOM 1056 C CA . GLY A 1 128 ? -0.408 -32.594 -16.078 1 98.38 128 GLY A CA 1
ATOM 1057 C C . GLY A 1 128 ? -1.12 -33.375 -14.984 1 98.38 128 GLY A C 1
ATOM 1058 O O . GL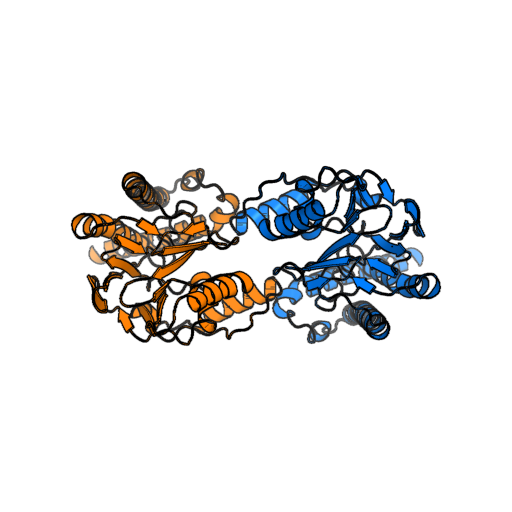Y A 1 128 ? -2.131 -34.031 -15.242 1 98.38 128 GLY A O 1
ATOM 1059 N N . GLN A 1 129 ? -0.642 -33.25 -13.75 1 98.56 129 GLN A N 1
ATOM 1060 C CA . GLN A 1 129 ? -1.258 -33.938 -12.625 1 98.56 129 GLN A CA 1
ATOM 1061 C C . GLN A 1 129 ? -2.717 -33.531 -12.453 1 98.56 129 GLN A C 1
ATOM 1063 O O . GLN A 1 129 ? -3.053 -32.344 -12.594 1 98.56 129 GLN A O 1
ATOM 1068 N N . VAL A 1 130 ? -3.549 -34.5 -12.164 1 98.69 130 VAL A N 1
ATOM 1069 C CA . VAL A 1 130 ? -4.98 -34.25 -12.039 1 98.69 130 VAL A CA 1
ATOM 1070 C C . VAL A 1 130 ? -5.438 -34.594 -10.617 1 98.69 130 VAL A C 1
ATOM 1072 O O . VAL A 1 130 ? -4.996 -35.562 -10.023 1 98.69 130 VAL A O 1
ATOM 1075 N N . LEU A 1 131 ? -6.207 -33.719 -10.016 1 98.56 131 LEU A N 1
ATOM 1076 C CA . LEU A 1 131 ? -6.926 -33.938 -8.766 1 98.56 131 LEU A CA 1
ATOM 1077 C C . LEU A 1 131 ? -8.43 -33.875 -8.984 1 98.56 131 LEU A C 1
ATOM 1079 O O . LEU A 1 131 ? -8.961 -32.844 -9.43 1 98.56 131 LEU A O 1
ATOM 1083 N N . GLU A 1 132 ? -9.102 -34.938 -8.68 1 98.19 132 GLU A N 1
ATOM 1084 C CA . GLU A 1 132 ? -10.555 -35 -8.805 1 98.19 132 GLU A CA 1
ATOM 1085 C C . GLU A 1 132 ? -11.234 -34.844 -7.449 1 98.19 132 GLU A C 1
ATOM 1087 O O . GLU A 1 132 ? -10.922 -35.562 -6.5 1 98.19 132 GLU A O 1
ATOM 1092 N N . LEU A 1 133 ? -12.047 -33.875 -7.352 1 96.88 133 LEU A N 1
ATOM 1093 C CA . LEU A 1 133 ? -12.883 -33.594 -6.191 1 96.88 133 LEU A CA 1
ATOM 1094 C C . LEU A 1 133 ? -14.359 -33.656 -6.555 1 96.88 133 LEU A C 1
ATOM 1096 O O . LEU A 1 133 ? -15 -32.656 -6.824 1 96.88 133 LEU A O 1
ATOM 1100 N N . GLY A 1 134 ? -14.93 -34.844 -6.492 1 97.06 134 GLY A N 1
ATOM 1101 C CA . GLY A 1 134 ? -16.266 -35.031 -7.023 1 97.06 134 GLY A CA 1
ATOM 1102 C C . GLY A 1 134 ? -16.359 -34.781 -8.516 1 97.06 134 GLY A C 1
ATOM 1103 O O . GLY A 1 134 ? -15.633 -35.375 -9.305 1 97.06 134 GLY A O 1
ATOM 1104 N N . ASN A 1 135 ? -17.203 -33.875 -8.812 1 97.44 135 ASN A N 1
ATOM 1105 C CA . ASN A 1 135 ? -17.375 -33.5 -10.211 1 97.44 135 ASN A CA 1
ATOM 1106 C C . ASN A 1 135 ? -16.406 -32.406 -10.633 1 97.44 135 ASN A C 1
ATOM 1108 O O . ASN A 1 135 ? -16.359 -32.031 -11.805 1 97.44 135 ASN A O 1
ATOM 1112 N N . THR A 1 136 ? -15.641 -31.922 -9.688 1 98.06 136 THR A N 1
ATOM 1113 C CA . THR A 1 136 ? -14.641 -30.891 -9.969 1 98.06 136 THR A CA 1
ATOM 1114 C C . THR A 1 136 ? -13.289 -31.531 -10.273 1 98.06 136 THR A C 1
ATOM 1116 O O . THR A 1 136 ? -12.82 -32.375 -9.523 1 98.06 136 THR A O 1
ATOM 1119 N N . LYS A 1 137 ? -12.742 -31.125 -11.438 1 98.56 137 LYS A N 1
ATOM 1120 C CA . LYS A 1 137 ? -11.438 -31.609 -11.859 1 98.56 137 LYS A CA 1
ATOM 1121 C C . LYS A 1 137 ? -10.422 -30.484 -11.938 1 98.56 137 LYS A C 1
ATOM 1123 O O . LYS A 1 137 ? -10.664 -29.469 -12.602 1 98.56 137 LYS A O 1
ATOM 1128 N N . LEU A 1 138 ? -9.312 -30.625 -11.219 1 98.88 138 LEU A N 1
ATOM 1129 C CA . LEU A 1 138 ? -8.188 -29.719 -11.297 1 98.88 138 LEU A CA 1
ATOM 1130 C C . LEU A 1 138 ? -7.02 -30.344 -12.055 1 98.88 138 LEU A C 1
ATOM 1132 O O . LEU A 1 138 ? -6.555 -31.422 -11.688 1 98.88 138 LEU A O 1
ATOM 1136 N N . THR A 1 139 ? -6.625 -29.75 -13.133 1 98.94 139 THR A N 1
ATOM 1137 C CA . THR A 1 139 ? -5.41 -30.156 -13.828 1 98.94 139 THR A CA 1
ATOM 1138 C C . THR A 1 139 ? -4.293 -29.141 -13.617 1 98.94 139 THR A C 1
ATOM 1140 O O . THR A 1 139 ? -4.488 -27.953 -13.828 1 98.94 139 THR A O 1
ATOM 1143 N N . PHE A 1 140 ? -3.164 -29.672 -13.18 1 98.94 140 PHE A N 1
ATOM 1144 C CA . PHE A 1 140 ? -2.035 -28.812 -12.859 1 98.94 140 PHE A CA 1
ATOM 1145 C C . PHE A 1 140 ? -0.928 -28.953 -13.891 1 98.94 140 PHE A C 1
ATOM 1147 O O . PHE A 1 140 ? -0.604 -30.062 -14.32 1 98.94 140 PHE A O 1
ATOM 1154 N N . TYR A 1 141 ? -0.383 -27.828 -14.352 1 98.88 141 TYR A N 1
ATOM 1155 C CA . TYR A 1 141 ? 0.812 -27.812 -15.188 1 98.88 141 TYR A CA 1
ATOM 1156 C C . TYR A 1 141 ? 1.935 -27.031 -14.516 1 98.88 141 TYR A C 1
ATOM 1158 O O . TYR A 1 141 ? 1.694 -25.969 -13.922 1 98.88 141 TYR A O 1
ATOM 1166 N N . LYS A 1 142 ? 3.123 -27.594 -14.539 1 98.62 142 LYS A N 1
ATOM 1167 C CA . LYS A 1 142 ? 4.27 -26.844 -14.023 1 98.62 142 LYS A CA 1
ATOM 1168 C C . LYS A 1 142 ? 4.48 -25.547 -14.805 1 98.62 142 LYS A C 1
ATOM 1170 O O . LYS A 1 142 ? 4.477 -25.562 -16.047 1 98.62 142 LYS A O 1
ATOM 1175 N N . ALA A 1 143 ? 4.586 -24.5 -14.102 1 98.69 143 ALA A N 1
ATOM 1176 C CA . ALA A 1 143 ? 4.77 -23.188 -14.711 1 98.69 143 ALA A CA 1
ATOM 1177 C C . ALA A 1 143 ? 6.051 -22.531 -14.219 1 98.69 143 ALA A C 1
ATOM 1179 O O . ALA A 1 143 ? 6 -21.547 -13.461 1 98.69 143 ALA A O 1
ATOM 1180 N N . GLU A 1 144 ? 7.148 -22.984 -14.719 1 98.5 144 GLU A N 1
ATOM 1181 C CA . GLU A 1 144 ? 8.453 -22.469 -14.305 1 98.5 144 GLU A CA 1
ATOM 1182 C C . GLU A 1 144 ? 8.867 -21.266 -15.148 1 98.5 144 GLU A C 1
ATOM 1184 O O . GLU A 1 144 ? 8.281 -21.016 -16.203 1 98.5 144 GLU A O 1
ATOM 1189 N N . GLY A 1 145 ? 9.852 -20.516 -14.742 1 98.62 145 GLY A N 1
ATOM 1190 C CA . GLY A 1 145 ? 10.352 -19.328 -15.438 1 98.62 145 GLY A CA 1
ATOM 1191 C C . GLY A 1 145 ? 10.25 -18.062 -14.602 1 98.62 145 GLY A C 1
ATOM 1192 O O . GLY A 1 145 ? 11.266 -17.453 -14.273 1 98.62 145 GLY A O 1
ATOM 1193 N N . HIS A 1 146 ? 9.016 -17.656 -14.281 1 98.69 146 HIS A N 1
ATOM 1194 C CA . HIS A 1 146 ? 8.852 -16.578 -13.312 1 98.69 146 HIS A CA 1
ATOM 1195 C C . HIS A 1 146 ? 9.516 -16.922 -11.984 1 98.69 146 HIS A C 1
ATOM 1197 O O . HIS A 1 146 ? 10.406 -16.203 -11.516 1 98.69 146 HIS A O 1
ATOM 1203 N N . THR A 1 147 ? 9.094 -17.953 -11.453 1 98.25 147 THR A N 1
ATOM 1204 C CA . THR A 1 147 ? 9.75 -18.672 -10.359 1 98.25 147 THR A CA 1
AT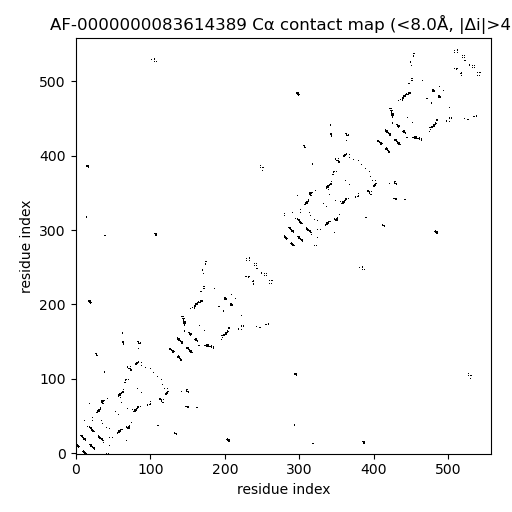OM 1205 C C . THR A 1 147 ? 9.945 -20.141 -10.727 1 98.25 147 THR A C 1
ATOM 1207 O O . THR A 1 147 ? 9.508 -20.594 -11.789 1 98.25 147 THR A O 1
ATOM 1210 N N . ASN A 1 148 ? 10.656 -20.859 -9.875 1 98.19 148 ASN A N 1
ATOM 1211 C CA . ASN A 1 148 ? 10.891 -22.281 -10.172 1 98.19 148 ASN A CA 1
ATOM 1212 C C . ASN A 1 148 ? 9.797 -23.156 -9.586 1 98.19 148 ASN A C 1
ATOM 1214 O O . ASN A 1 148 ? 9.805 -24.375 -9.789 1 98.19 148 ASN A O 1
ATOM 1218 N N . ASP A 1 149 ? 8.82 -22.547 -8.898 1 98.75 149 ASP A N 1
ATOM 1219 C CA . ASP A 1 149 ? 7.855 -23.359 -8.156 1 98.75 149 ASP A CA 1
ATOM 1220 C C . ASP A 1 149 ? 6.43 -23.062 -8.602 1 98.75 149 ASP A C 1
ATOM 1222 O O . ASP A 1 149 ? 5.469 -23.344 -7.887 1 98.75 149 ASP A O 1
ATOM 1226 N N . GLY A 1 150 ? 6.23 -22.484 -9.758 1 98.75 150 GLY A N 1
ATOM 1227 C CA . GLY A 1 150 ? 4.918 -22.062 -10.211 1 98.75 150 GLY A CA 1
ATOM 1228 C C . GLY A 1 150 ? 4.086 -23.203 -10.766 1 98.75 150 GLY A C 1
ATOM 1229 O O . GLY A 1 150 ? 4.629 -24.203 -11.25 1 98.75 150 GLY A O 1
ATOM 1230 N N . ILE A 1 151 ? 2.75 -23.031 -10.734 1 98.88 151 ILE A N 1
ATOM 1231 C CA . ILE A 1 151 ? 1.85 -23.969 -11.406 1 98.88 151 ILE A CA 1
ATOM 1232 C C . ILE A 1 151 ? 0.718 -23.203 -12.078 1 98.88 151 ILE A C 1
ATOM 1234 O O . ILE A 1 151 ? 0.271 -22.172 -11.578 1 98.88 151 ILE A O 1
ATOM 1238 N N . PHE A 1 152 ? 0.269 -23.688 -13.266 1 98.88 152 PHE A N 1
ATOM 1239 C CA . PHE A 1 152 ? -1.048 -23.406 -13.828 1 98.88 152 PHE A CA 1
ATOM 1240 C C . PHE A 1 152 ? -2.088 -24.375 -13.266 1 98.88 152 PHE A C 1
ATOM 1242 O O . PHE A 1 152 ? -1.779 -25.531 -12.977 1 98.88 152 PHE A O 1
ATOM 1249 N N . THR A 1 153 ? -3.279 -23.922 -13.125 1 98.94 153 THR A N 1
ATOM 1250 C CA . THR A 1 153 ? -4.387 -24.797 -12.742 1 98.94 153 THR A CA 1
ATOM 1251 C C . THR A 1 153 ? -5.586 -24.578 -13.664 1 98.94 153 THR A C 1
ATOM 1253 O O . THR A 1 153 ? -6 -23.438 -13.891 1 98.94 153 THR A O 1
ATOM 1256 N N . ILE A 1 154 ? -6.105 -25.625 -14.219 1 98.94 154 ILE A N 1
ATOM 1257 C CA . ILE A 1 154 ? -7.359 -25.594 -14.969 1 98.94 154 ILE A CA 1
ATOM 1258 C C . ILE A 1 154 ? -8.477 -26.203 -14.125 1 98.94 154 ILE A C 1
ATOM 1260 O O . ILE A 1 154 ? -8.375 -27.344 -13.688 1 98.94 154 ILE A O 1
ATOM 1264 N N . VAL A 1 155 ? -9.523 -25.406 -13.93 1 98.88 155 VAL A N 1
ATOM 1265 C CA . VAL A 1 155 ? -10.664 -25.844 -13.133 1 98.88 155 VAL A CA 1
ATOM 1266 C C . VAL A 1 155 ? -11.82 -26.219 -14.055 1 98.88 155 VAL A C 1
ATOM 1268 O O . VAL A 1 155 ? -12.445 -25.344 -14.664 1 98.88 155 VAL A O 1
ATOM 1271 N N . GLU A 1 156 ? -12.094 -27.469 -14.086 1 98.25 156 GLU A N 1
ATOM 1272 C CA . GLU A 1 156 ? -13.188 -27.969 -14.906 1 98.25 156 GLU A CA 1
ATOM 1273 C C . GLU A 1 156 ? -14.344 -28.469 -14.039 1 98.25 156 GLU A C 1
ATOM 1275 O O . GLU A 1 156 ? -14.125 -28.969 -12.93 1 98.25 156 GLU A O 1
ATOM 1280 N N . PRO A 1 157 ? -15.633 -28.281 -14.453 1 97.88 157 PRO A N 1
ATOM 1281 C CA . PRO A 1 157 ? -16 -27.953 -15.836 1 97.88 157 PRO A CA 1
ATOM 1282 C C . PRO A 1 157 ? -16.156 -26.453 -16.062 1 97.88 157 PRO A C 1
ATOM 1284 O O . PRO A 1 157 ? -16.578 -26.031 -17.141 1 97.88 157 PRO A O 1
ATOM 1287 N N . LEU A 1 158 ? -15.805 -25.609 -15.156 1 98 158 LEU A N 1
ATOM 1288 C CA . LEU A 1 158 ? -16.062 -24.188 -15.25 1 98 158 LEU A CA 1
ATOM 1289 C C . LEU A 1 158 ? -15.188 -23.531 -16.312 1 98 158 LEU A C 1
ATOM 1291 O O . LEU A 1 158 ? -15.484 -22.438 -16.781 1 98 158 LEU A O 1
ATOM 1295 N N . GLY A 1 159 ? -14.078 -24.203 -16.703 1 98.5 159 GLY A N 1
ATOM 1296 C CA . GLY A 1 159 ? -13.172 -23.672 -17.703 1 98.5 159 GLY A CA 1
ATOM 1297 C C . GLY A 1 159 ? -12.383 -22.469 -17.219 1 98.5 159 GLY A C 1
ATOM 1298 O O . GLY A 1 159 ? -12.211 -21.5 -17.953 1 98.5 159 GLY A O 1
ATOM 1299 N N . ILE A 1 160 ? -11.953 -22.484 -15.977 1 98.75 160 ILE A N 1
ATOM 1300 C CA . ILE A 1 160 ? -11.164 -21.391 -15.414 1 98.75 160 ILE A CA 1
ATOM 1301 C C . ILE A 1 160 ? -9.688 -21.766 -15.43 1 98.75 160 ILE A C 1
ATOM 1303 O O . ILE A 1 160 ? -9.289 -22.781 -14.867 1 98.75 160 ILE A O 1
ATOM 1307 N N . TRP A 1 161 ? -8.867 -20.969 -16.125 1 98.94 161 TRP A N 1
ATOM 1308 C CA . TRP A 1 161 ? -7.418 -21.125 -16.172 1 98.94 161 TRP A CA 1
ATOM 1309 C C . TRP A 1 161 ? -6.742 -20.141 -15.219 1 98.94 161 TRP A C 1
ATOM 1311 O O . TRP A 1 161 ? -6.723 -18.938 -15.484 1 98.94 161 TRP A O 1
ATOM 1321 N N . ILE A 1 162 ? -6.18 -20.625 -14.109 1 98.94 162 ILE A N 1
ATOM 1322 C CA . ILE A 1 162 ? -5.398 -19.859 -13.148 1 98.94 162 ILE A CA 1
ATOM 1323 C C . ILE A 1 162 ? -3.936 -19.828 -13.578 1 98.94 162 ILE A C 1
ATOM 1325 O O . ILE A 1 162 ? -3.246 -20.844 -13.539 1 98.94 162 ILE A O 1
ATOM 1329 N N . ALA A 1 163 ? -3.395 -18.609 -13.828 1 98.81 163 ALA A N 1
ATOM 1330 C CA . ALA A 1 163 ? -2.127 -18.547 -14.555 1 98.81 163 ALA A CA 1
ATOM 1331 C C . ALA A 1 163 ? -1.009 -18.031 -13.664 1 98.81 163 ALA A C 1
ATOM 1333 O O . ALA A 1 163 ? 0.158 -18.016 -14.062 1 98.81 163 ALA A O 1
ATOM 1334 N N . GLY A 1 164 ? -1.348 -17.578 -12.406 1 98.62 164 GLY A N 1
ATOM 1335 C CA . GLY A 1 164 ? -0.319 -16.906 -11.625 1 98.62 164 GLY A CA 1
ATOM 1336 C C . GLY A 1 164 ? 0.243 -15.68 -12.312 1 98.62 164 GLY A C 1
ATOM 1337 O O . GLY A 1 164 ? -0.507 -14.883 -12.883 1 98.62 164 GLY A O 1
ATOM 1338 N N . ASP A 1 165 ? 1.54 -15.523 -12.25 1 98.81 165 ASP A N 1
ATOM 1339 C CA . ASP A 1 165 ? 2.125 -14.266 -12.711 1 98.81 165 ASP A CA 1
ATOM 1340 C C . ASP A 1 165 ? 2.51 -14.352 -14.188 1 98.81 165 ASP A C 1
ATOM 1342 O O . ASP A 1 165 ? 3.529 -13.797 -14.602 1 98.81 165 ASP A O 1
ATOM 1346 N N . TYR A 1 166 ? 1.724 -15.062 -14.938 1 98.81 166 TYR A N 1
ATOM 1347 C CA . TYR A 1 166 ? 1.837 -15.117 -16.391 1 98.81 166 TYR A CA 1
ATOM 1348 C C . TYR A 1 166 ? 0.639 -14.445 -17.062 1 98.81 166 TYR A C 1
ATOM 1350 O O . TYR A 1 166 ? -0.406 -14.266 -16.422 1 98.81 166 TYR A O 1
ATOM 1358 N N . PHE A 1 167 ? 0.827 -13.992 -18.297 1 98.62 167 PHE A N 1
ATOM 1359 C CA . PHE A 1 167 ? -0.238 -13.484 -19.156 1 98.62 167 PHE A CA 1
ATOM 1360 C C . PHE A 1 167 ? -0.864 -12.234 -18.547 1 98.62 167 PHE A C 1
ATOM 1362 O O . PHE A 1 167 ? -2.074 -12.031 -18.656 1 98.62 167 PHE A O 1
ATOM 1369 N N . SER A 1 168 ? -0.092 -11.484 -17.875 1 98.56 168 SER A N 1
ATOM 1370 C CA . SER A 1 168 ? -0.57 -10.227 -17.297 1 98.56 168 SER A CA 1
ATOM 1371 C C . SER A 1 168 ? -0.748 -9.164 -18.375 1 98.56 168 SER A C 1
ATOM 1373 O O . SER A 1 168 ? 0.017 -9.117 -19.344 1 98.56 168 SER A O 1
ATOM 1375 N N . ASP A 1 169 ? -1.738 -8.289 -18.188 1 97.75 169 ASP A N 1
ATOM 1376 C CA . ASP A 1 169 ? -1.879 -7.141 -19.078 1 97.75 169 ASP A CA 1
ATOM 1377 C C . ASP A 1 169 ? -1.262 -5.887 -18.469 1 97.75 169 ASP A C 1
ATOM 1379 O O . ASP A 1 169 ? -1.392 -4.793 -19.016 1 97.75 169 ASP A O 1
ATOM 1383 N N . VAL A 1 170 ? -0.538 -6.055 -17.344 1 97.62 170 VAL A N 1
ATOM 1384 C CA . VAL A 1 170 ? 0.043 -4.887 -16.688 1 97.62 170 VAL A CA 1
ATOM 1385 C C . VAL A 1 170 ? 1.549 -5.078 -16.531 1 97.62 170 VAL A C 1
ATOM 1387 O O . VAL A 1 170 ? 2.301 -4.105 -16.438 1 97.62 170 VAL A O 1
ATOM 1390 N N . GLU A 1 171 ? 1.925 -6.309 -16.469 1 98.31 171 GLU A N 1
ATOM 1391 C CA . GLU A 1 171 ? 3.34 -6.637 -16.328 1 98.31 171 GLU A CA 1
ATOM 1392 C C . GLU A 1 171 ? 3.854 -7.391 -17.562 1 98.31 171 GLU A C 1
ATOM 1394 O O . GLU A 1 171 ? 3.193 -8.305 -18.047 1 98.31 171 GLU A O 1
ATOM 1399 N N . PHE A 1 172 ? 5.035 -6.957 -18.047 1 98.25 172 PHE A N 1
ATOM 1400 C CA . PHE A 1 172 ? 5.777 -7.855 -18.922 1 98.25 172 PHE A CA 1
ATOM 1401 C C . PHE A 1 172 ? 6.352 -9.023 -18.125 1 98.25 172 PHE A C 1
ATOM 1403 O O . PHE A 1 172 ? 6.234 -9.07 -16.906 1 98.25 172 PHE A O 1
ATOM 1410 N N . PRO A 1 173 ? 6.879 -10.039 -18.812 1 98.56 173 PRO A N 1
ATOM 1411 C CA . PRO A 1 173 ? 7.402 -11.203 -18.094 1 98.56 173 PRO A CA 1
ATOM 1412 C C . PRO A 1 173 ? 8.508 -10.836 -17.109 1 98.56 173 PRO A C 1
ATOM 1414 O O . PRO A 1 173 ? 9.594 -10.422 -17.516 1 98.56 173 PRO A O 1
ATOM 1417 N N . PHE A 1 174 ? 8.219 -10.961 -15.859 1 98.69 174 PHE A N 1
ATOM 1418 C CA . PHE A 1 174 ? 9.266 -10.945 -14.844 1 98.69 174 PHE A CA 1
ATOM 1419 C C . PHE A 1 174 ? 9.898 -12.32 -14.695 1 98.69 174 PHE A C 1
ATOM 1421 O O . PHE A 1 174 ? 9.234 -13.281 -14.297 1 98.69 174 PHE A O 1
ATOM 1428 N N . VAL A 1 175 ? 11.133 -12.406 -14.945 1 98.69 175 VAL A N 1
ATOM 1429 C CA . VAL A 1 175 ? 11.82 -13.688 -14.984 1 98.69 175 VAL A CA 1
ATOM 1430 C C . VAL A 1 175 ? 12.805 -13.789 -13.82 1 98.69 175 VAL A C 1
ATOM 1432 O O . VAL A 1 175 ? 13.906 -13.242 -13.875 1 98.69 175 VAL A O 1
ATOM 1435 N N . TYR A 1 176 ? 12.453 -14.594 -12.836 1 97.75 176 TYR A N 1
ATOM 1436 C CA . TYR A 1 176 ? 13.305 -14.734 -11.664 1 97.75 176 TYR A CA 1
ATOM 1437 C C . TYR A 1 176 ? 14.039 -16.062 -11.68 1 97.75 176 TYR A C 1
ATOM 1439 O O . TYR A 1 176 ? 14.992 -16.266 -10.93 1 97.75 176 TYR A O 1
ATOM 1447 N N . ASP A 1 177 ? 13.602 -17 -12.547 1 97.81 177 ASP A N 1
ATOM 1448 C CA . ASP A 1 177 ? 14.172 -18.344 -12.602 1 97.81 177 ASP A CA 1
ATOM 1449 C C . ASP A 1 177 ? 14.93 -18.562 -13.906 1 97.81 177 ASP A C 1
ATOM 1451 O O . ASP A 1 177 ? 16.156 -18.688 -13.906 1 97.81 177 ASP A O 1
ATOM 1455 N N . SER A 1 178 ? 14.203 -18.578 -15.031 1 98 178 SER A N 1
ATOM 1456 C CA . SER A 1 178 ? 14.805 -18.906 -16.328 1 98 178 SER A CA 1
ATOM 1457 C C . SER A 1 178 ? 13.945 -18.391 -17.469 1 98 178 SER A C 1
ATOM 1459 O O . SER A 1 178 ? 12.75 -18.688 -17.531 1 98 178 SER A O 1
ATOM 1461 N N . SER A 1 179 ? 14.641 -17.625 -18.391 1 98.19 179 SER A N 1
ATOM 1462 C CA . SER A 1 179 ? 13.898 -17.141 -19.547 1 98.19 179 SER A CA 1
ATOM 1463 C C . SER A 1 179 ? 13.484 -18.281 -20.469 1 98.19 179 SER A C 1
ATOM 1465 O O . SER A 1 179 ? 12.406 -18.234 -21.078 1 98.19 179 SER A O 1
ATOM 1467 N N . GLU A 1 180 ? 14.312 -19.312 -20.547 1 97.25 180 GLU A N 1
ATOM 1468 C CA . GLU A 1 180 ? 13.977 -20.484 -21.359 1 97.25 180 GLU A CA 1
ATOM 1469 C C . GLU A 1 180 ? 12.781 -21.234 -20.781 1 97.25 180 GLU A C 1
ATOM 1471 O O . GLU A 1 180 ? 11.875 -21.625 -21.531 1 97.25 180 GLU A O 1
ATOM 1476 N N . LYS A 1 181 ? 12.812 -21.453 -19.516 1 98.38 181 LYS A N 1
ATOM 1477 C CA . LYS A 1 181 ? 11.695 -22.141 -18.875 1 98.38 181 LYS A CA 1
ATOM 1478 C C . LYS A 1 181 ? 10.414 -21.312 -18.969 1 98.38 181 LYS A C 1
ATOM 1480 O O . LYS A 1 181 ? 9.32 -21.875 -19.094 1 98.38 181 LYS A O 1
ATOM 1485 N N . TYR A 1 182 ? 10.594 -20 -18.906 1 98.75 182 TYR A N 1
ATOM 1486 C CA . TYR A 1 182 ? 9.438 -19.125 -19.094 1 98.75 182 TYR A CA 1
ATOM 1487 C C . TYR A 1 182 ? 8.781 -19.359 -20.453 1 98.75 182 TYR A C 1
ATOM 1489 O O . TYR A 1 182 ? 7.562 -19.5 -20.531 1 98.75 182 TYR A O 1
ATOM 1497 N N . GLU A 1 183 ? 9.547 -19.438 -21.453 1 97.81 183 GLU A N 1
ATOM 1498 C CA . GLU A 1 183 ? 9.047 -19.672 -22.812 1 97.81 183 GLU A CA 1
ATOM 1499 C C . GLU A 1 183 ? 8.336 -21.031 -22.906 1 97.81 183 GLU A C 1
ATOM 1501 O O . GLU A 1 183 ? 7.289 -21.141 -23.547 1 97.81 183 GLU A O 1
ATOM 1506 N N . LYS A 1 184 ? 9.023 -21.984 -22.344 1 98 184 LYS A N 1
ATOM 1507 C CA . LYS A 1 184 ? 8.414 -23.312 -22.344 1 98 184 LYS A CA 1
ATOM 1508 C C . LYS A 1 184 ? 7.051 -23.297 -21.672 1 98 184 LYS A C 1
ATOM 1510 O O . LYS A 1 184 ? 6.105 -23.938 -22.141 1 98 184 LYS A O 1
ATOM 1515 N N . THR A 1 185 ? 6.961 -22.578 -20.594 1 98.69 185 THR A N 1
ATOM 1516 C CA . THR A 1 185 ? 5.695 -22.438 -19.875 1 98.69 185 THR A CA 1
ATOM 1517 C C . THR A 1 185 ? 4.652 -21.75 -20.75 1 98.69 185 THR A C 1
ATOM 1519 O O . THR A 1 185 ? 3.506 -22.203 -20.828 1 98.69 185 THR A O 1
ATOM 1522 N N . LEU A 1 186 ? 5.031 -20.672 -21.469 1 98.5 186 LEU A N 1
ATOM 1523 C CA . LEU A 1 186 ? 4.105 -20 -22.375 1 98.5 186 LEU A CA 1
ATOM 1524 C C . LEU A 1 186 ? 3.596 -20.969 -23.438 1 98.5 186 LEU A C 1
ATOM 1526 O O . LEU A 1 186 ? 2.424 -20.922 -23.828 1 98.5 186 LEU A O 1
ATOM 1530 N N . SER A 1 187 ? 4.43 -21.812 -23.891 1 97.06 187 SER A N 1
ATOM 1531 C CA . SER A 1 187 ? 4.09 -22.734 -24.969 1 97.06 187 SER A CA 1
ATOM 1532 C C . SER A 1 187 ? 3.055 -23.766 -24.531 1 97.06 187 SER A C 1
ATOM 1534 O O . SER A 1 187 ? 2.334 -24.328 -25.344 1 97.06 187 SER A O 1
ATOM 1536 N N . LYS A 1 188 ? 3.008 -24.016 -23.234 1 97.81 188 LYS A N 1
ATOM 1537 C CA . LYS A 1 188 ? 2.014 -24.953 -22.719 1 97.81 188 LYS A CA 1
ATOM 1538 C C . LYS A 1 188 ? 0.596 -24.469 -23 1 97.81 188 LYS A C 1
ATOM 1540 O O . LYS A 1 188 ? -0.358 -25.25 -22.938 1 97.81 188 LYS A O 1
ATOM 1545 N N . SER A 1 189 ? 0.47 -23.156 -23.266 1 97.12 189 SER A N 1
ATOM 1546 C CA . SER A 1 189 ? -0.846 -22.594 -23.562 1 97.12 189 SER A CA 1
ATOM 1547 C C . SER A 1 189 ? -1.479 -23.281 -24.766 1 97.12 189 SER A C 1
ATOM 1549 O O . SER A 1 189 ? -2.695 -23.484 -24.797 1 97.12 189 SER A O 1
ATOM 1551 N N . ASP A 1 190 ? -0.688 -23.656 -25.719 1 96.62 190 ASP A N 1
ATOM 1552 C CA . ASP A 1 190 ? -1.216 -24.359 -26.891 1 96.62 190 ASP A CA 1
ATOM 1553 C C . ASP A 1 190 ? -1.843 -25.688 -26.5 1 96.62 190 ASP A C 1
ATOM 1555 O O . ASP A 1 190 ? -2.943 -26.016 -26.953 1 96.62 190 ASP A O 1
ATOM 1559 N N . HIS A 1 191 ? -1.054 -26.422 -25.719 1 97.62 191 HIS A N 1
ATOM 1560 C CA . HIS A 1 191 ? -1.572 -27.672 -25.203 1 97.62 191 HIS A CA 1
ATOM 1561 C C . HIS A 1 191 ? -2.859 -27.469 -24.422 1 97.62 191 HIS A C 1
ATOM 1563 O O . HIS A 1 191 ? -3.818 -28.234 -24.578 1 97.62 191 HIS A O 1
ATOM 1569 N N . ILE A 1 192 ? -2.938 -26.469 -23.625 1 98.31 192 ILE A N 1
ATOM 1570 C CA . ILE A 1 192 ? -4.082 -26.188 -22.766 1 98.31 192 ILE A CA 1
ATOM 1571 C C . ILE A 1 192 ? -5.293 -25.828 -23.625 1 98.31 192 ILE A C 1
ATOM 1573 O O . ILE A 1 192 ? -6.387 -26.359 -23.406 1 98.31 192 ILE A O 1
ATOM 1577 N N . PHE A 1 193 ? -5.129 -25.016 -24.641 1 97.69 193 PHE A N 1
ATOM 1578 C CA . PHE A 1 193 ? -6.219 -24.625 -25.531 1 97.69 193 PHE A CA 1
ATOM 1579 C C . PHE A 1 193 ? -6.754 -25.828 -26.297 1 97.69 193 PHE A C 1
ATOM 1581 O O . PHE A 1 193 ? -7.949 -25.891 -26.578 1 97.69 193 PHE A O 1
ATOM 1588 N N . ASN A 1 194 ? -5.875 -26.766 -26.547 1 97.5 194 ASN A N 1
ATOM 1589 C CA . ASN A 1 194 ? -6.254 -27.922 -27.375 1 97.5 194 ASN A CA 1
ATOM 1590 C C . ASN A 1 194 ? -6.914 -29.016 -26.531 1 97.5 194 ASN A C 1
ATOM 1592 O O . ASN A 1 194 ? -7.664 -29.828 -27.062 1 97.5 194 ASN A O 1
ATOM 1596 N N . HIS A 1 195 ? -6.676 -29.031 -25.234 1 98 195 HIS A N 1
ATOM 1597 C CA . HIS A 1 195 ? -7.09 -30.188 -24.453 1 98 195 HIS A CA 1
ATOM 1598 C C . HIS A 1 195 ? -8.109 -29.797 -23.391 1 98 195 HIS A C 1
ATOM 1600 O O . HIS A 1 195 ? -8.688 -30.672 -22.719 1 98 195 HIS A O 1
ATOM 1606 N N . HIS A 1 196 ? -8.281 -28.547 -23.188 1 98.44 196 HIS A N 1
ATOM 1607 C CA . HIS A 1 196 ? -9.219 -28.062 -22.172 1 98.44 196 HIS A CA 1
ATOM 1608 C C . HIS A 1 196 ? -10.164 -27.016 -22.75 1 98.44 196 HIS A C 1
ATOM 1610 O O . HIS A 1 196 ? -9.82 -26.328 -23.719 1 98.44 196 HIS A O 1
ATOM 1616 N N . THR A 1 197 ? -11.359 -26.953 -22.188 1 97.62 197 THR A N 1
ATOM 1617 C CA . THR A 1 197 ? -12.195 -25.781 -22.391 1 97.62 197 THR A CA 1
ATOM 1618 C C . THR A 1 197 ? -11.742 -24.625 -21.5 1 97.62 197 THR A C 1
ATOM 1620 O O . THR A 1 197 ? -11.672 -24.781 -20.281 1 97.62 197 THR A O 1
ATOM 1623 N N . VAL A 1 198 ? -11.391 -23.531 -22.125 1 98.44 198 VAL A N 1
ATOM 1624 C CA . VAL A 1 198 ? -10.938 -22.359 -21.375 1 98.44 198 VAL A CA 1
ATOM 1625 C C . VAL A 1 198 ? -11.922 -21.203 -21.578 1 98.44 198 VAL A C 1
ATOM 1627 O O . VAL A 1 198 ? -11.953 -20.594 -22.641 1 98.44 198 VAL A O 1
ATOM 1630 N N . ASN A 1 199 ? -12.695 -20.938 -20.516 1 98.06 199 ASN A N 1
ATOM 1631 C CA . ASN A 1 199 ? -13.672 -19.844 -20.562 1 98.06 199 ASN A CA 1
ATOM 1632 C C . ASN A 1 199 ? -13.109 -18.562 -19.953 1 98.06 199 ASN A C 1
ATOM 1634 O O . ASN A 1 199 ? -13.516 -17.469 -20.344 1 98.06 199 ASN A O 1
ATOM 1638 N N . TYR A 1 200 ? -12.211 -18.703 -19 1 98.44 200 TYR A N 1
ATOM 1639 C CA . TYR A 1 200 ? -11.594 -17.562 -18.328 1 98.44 200 TYR A CA 1
ATOM 1640 C C . TYR A 1 200 ? -10.102 -17.797 -18.125 1 98.44 200 TYR A C 1
ATOM 1642 O O . TYR A 1 200 ? -9.68 -18.906 -17.797 1 98.44 200 TYR A O 1
ATOM 1650 N N . LEU A 1 201 ? -9.328 -16.766 -18.391 1 98.81 201 LEU A N 1
ATOM 1651 C CA . LEU A 1 201 ? -7.938 -16.688 -17.953 1 98.81 201 LEU A CA 1
ATOM 1652 C C . LEU A 1 201 ? -7.781 -15.672 -16.828 1 98.81 201 LEU A C 1
ATOM 1654 O O . LEU A 1 201 ? -8.172 -14.516 -16.969 1 98.81 201 LEU A O 1
ATOM 1658 N N . VAL A 1 202 ? -7.266 -16.094 -15.688 1 98.75 202 VAL A N 1
ATOM 1659 C CA . VAL A 1 202 ? -7.082 -15.219 -14.531 1 98.75 202 VAL A CA 1
ATOM 1660 C C . VAL A 1 202 ? -5.598 -15.133 -14.18 1 98.75 202 VAL A C 1
ATOM 1662 O O . VAL A 1 202 ? -5.02 -16.078 -13.641 1 98.75 202 VAL A O 1
ATOM 1665 N N . PRO A 1 203 ? -4.957 -14.016 -14.422 1 98.75 203 PRO A N 1
ATOM 1666 C CA . PRO A 1 203 ? -3.555 -13.836 -14.039 1 98.75 203 PRO A CA 1
ATOM 1667 C C . PRO A 1 203 ? -3.387 -13.453 -12.57 1 98.75 203 PRO A C 1
ATOM 1669 O O . PRO A 1 203 ? -4.375 -13.188 -11.883 1 98.75 203 PRO A O 1
ATOM 1672 N N . GLY A 1 204 ? -2.131 -13.461 -12.125 1 98.75 204 GLY A N 1
ATOM 1673 C CA . GLY A 1 204 ? -1.838 -13.062 -10.758 1 98.75 204 GLY A CA 1
ATOM 1674 C C . GLY A 1 204 ? -1.848 -11.555 -10.57 1 98.75 204 GLY A C 1
ATOM 1675 O O . GLY A 1 204 ? -2.066 -11.07 -9.461 1 98.75 204 GLY A O 1
ATOM 1676 N N . HIS A 1 205 ? -1.563 -10.852 -11.617 1 98.69 205 HIS A N 1
ATOM 1677 C CA . HIS A 1 205 ? -1.605 -9.391 -11.672 1 98.69 205 HIS A CA 1
ATOM 1678 C C . HIS A 1 205 ? -2.334 -8.914 -12.922 1 98.69 205 HIS A C 1
ATOM 1680 O O . HIS A 1 205 ? -2.121 -9.445 -14.016 1 98.69 205 HIS A O 1
ATOM 1686 N N . GLY A 1 206 ? -3.164 -7.922 -12.758 1 98 206 GLY A N 1
ATOM 1687 C CA . GLY A 1 206 ? -3.885 -7.375 -13.898 1 98 206 GLY A CA 1
ATOM 1688 C C . GLY A 1 206 ? -5.305 -7.902 -14.016 1 98 206 GLY A C 1
ATOM 1689 O O . GLY A 1 206 ? -5.949 -8.188 -13 1 98 206 GLY A O 1
ATOM 1690 N N . THR A 1 207 ? -5.809 -8.023 -15.273 1 97.75 207 THR A N 1
ATOM 1691 C CA . THR A 1 207 ? -7.234 -8.266 -15.469 1 97.75 207 THR A CA 1
ATOM 1692 C C . THR A 1 207 ? -7.473 -9.656 -16.047 1 97.75 207 THR A C 1
ATOM 1694 O O . THR A 1 207 ? -6.738 -10.109 -16.922 1 97.75 207 THR A O 1
ATOM 1697 N N . ALA A 1 208 ? -8.469 -10.32 -15.516 1 98.19 208 ALA A N 1
ATOM 1698 C CA . ALA A 1 208 ? -8.922 -11.555 -16.141 1 98.19 208 ALA A CA 1
ATOM 1699 C C . ALA A 1 208 ? -9.578 -11.281 -17.484 1 98.19 208 ALA A C 1
ATOM 1701 O O . ALA A 1 208 ? -9.984 -10.148 -17.766 1 98.19 208 ALA A O 1
ATOM 1702 N N . THR A 1 209 ? -9.617 -12.312 -18.344 1 98.38 209 THR A N 1
ATOM 1703 C CA . THR A 1 209 ? -10.273 -12.148 -19.641 1 98.38 209 THR A CA 1
ATOM 1704 C C . THR A 1 209 ? -11.023 -13.422 -20.016 1 98.38 209 THR A C 1
ATOM 1706 O O . THR A 1 209 ? -10.617 -14.523 -19.656 1 98.38 209 THR A O 1
ATOM 1709 N N . ASN A 1 210 ? -12.117 -13.258 -20.688 1 97.94 210 ASN A N 1
ATOM 1710 C CA . ASN A 1 210 ? -12.883 -14.367 -21.25 1 97.94 210 ASN A CA 1
ATOM 1711 C C . ASN A 1 210 ? -12.789 -14.398 -22.781 1 97.94 210 ASN A C 1
ATOM 1713 O O . ASN A 1 210 ? -13.523 -15.141 -23.438 1 97.94 210 ASN A O 1
ATOM 1717 N N . LEU A 1 211 ? -11.898 -13.594 -23.297 1 98.25 211 LEU A N 1
ATOM 1718 C CA . LEU A 1 211 ? -11.703 -13.523 -24.75 1 98.25 211 LEU A CA 1
ATOM 1719 C C . LEU A 1 211 ? -10.469 -14.312 -25.172 1 98.25 211 LEU A C 1
ATOM 1721 O O . LEU A 1 211 ? -9.344 -13.945 -24.812 1 98.25 211 LEU A O 1
ATOM 1725 N N . ARG A 1 212 ? -10.68 -15.297 -25.938 1 97.38 212 ARG A N 1
ATOM 1726 C CA . ARG A 1 212 ? -9.594 -16.172 -26.391 1 97.38 212 ARG A CA 1
ATOM 1727 C C . ARG A 1 212 ? -8.547 -15.367 -27.156 1 97.38 212 ARG A C 1
ATOM 1729 O O . ARG A 1 212 ? -7.348 -15.609 -27.016 1 97.38 212 ARG A O 1
ATOM 1736 N N . GLU A 1 213 ? -8.984 -14.414 -27.969 1 97.88 213 GLU A N 1
ATOM 1737 C CA . GLU A 1 213 ? -8.07 -13.578 -28.734 1 97.88 213 GLU A CA 1
ATOM 1738 C C . GLU A 1 213 ? -7.141 -12.789 -27.828 1 97.88 213 GLU A C 1
ATOM 1740 O O . GLU A 1 213 ? -5.961 -12.609 -28.125 1 97.88 213 GLU A O 1
ATOM 1745 N N . GLU A 1 214 ? -7.707 -12.312 -26.75 1 98.62 214 GLU A N 1
ATOM 1746 C CA . GLU A 1 214 ? -6.895 -11.57 -25.797 1 98.62 214 GLU A CA 1
ATOM 1747 C C . GLU A 1 214 ? -5.879 -12.484 -25.109 1 98.62 214 GLU A C 1
ATOM 1749 O O . GLU A 1 214 ? -4.75 -12.07 -24.844 1 98.62 214 GLU A O 1
ATOM 1754 N N . MET A 1 215 ? -6.34 -13.711 -24.812 1 98.69 215 MET A N 1
ATOM 1755 C CA . MET A 1 215 ? -5.418 -14.672 -24.203 1 98.69 215 MET A CA 1
ATOM 1756 C C . MET A 1 215 ? -4.223 -14.922 -25.125 1 98.69 215 MET A C 1
ATOM 1758 O O . MET A 1 215 ? -3.074 -14.891 -24.672 1 98.69 215 MET A O 1
ATOM 1762 N N . ILE A 1 216 ? -4.523 -15.094 -26.359 1 98.06 216 ILE A N 1
ATOM 1763 C CA . ILE A 1 216 ? -3.488 -15.359 -27.359 1 98.06 216 ILE A CA 1
ATOM 1764 C C . ILE A 1 216 ? -2.594 -14.133 -27.516 1 98.06 216 ILE A C 1
ATOM 1766 O O . ILE A 1 216 ? -1.369 -14.258 -27.594 1 98.06 216 ILE A O 1
ATOM 1770 N N . PHE A 1 217 ? -3.234 -12.984 -27.531 1 98.38 217 PHE A N 1
ATOM 1771 C CA . PHE A 1 217 ? -2.492 -11.734 -27.656 1 98.38 217 PHE A CA 1
ATOM 1772 C C . PHE A 1 217 ? -1.484 -11.594 -26.516 1 98.38 217 PHE A C 1
ATOM 1774 O O . PHE A 1 217 ? -0.318 -11.266 -26.75 1 98.38 217 PHE A O 1
ATOM 1781 N N . ARG A 1 218 ? -1.862 -11.836 -25.281 1 98.5 218 ARG A N 1
ATOM 1782 C CA . ARG A 1 218 ? -0.983 -11.727 -24.125 1 98.5 218 ARG A CA 1
ATOM 1783 C C . ARG A 1 218 ? 0.142 -12.75 -24.188 1 98.5 218 ARG A C 1
ATOM 1785 O O . ARG A 1 218 ? 1.275 -12.469 -23.797 1 98.5 218 ARG A O 1
ATOM 1792 N N . LYS A 1 219 ? -0.21 -13.93 -24.688 1 98.44 219 LYS A N 1
ATOM 1793 C CA . LYS A 1 219 ? 0.81 -14.953 -24.906 1 98.44 219 LYS A CA 1
ATOM 1794 C C . LYS A 1 219 ? 1.872 -14.469 -25.891 1 98.44 219 LYS A C 1
ATOM 1796 O O . LYS A 1 219 ? 3.07 -14.555 -25.609 1 98.44 219 LYS A O 1
ATOM 1801 N N . VAL A 1 220 ? 1.449 -13.953 -26.969 1 98.06 220 VAL A N 1
ATOM 1802 C CA . VAL A 1 220 ? 2.348 -13.523 -28.047 1 98.06 220 VAL A CA 1
ATOM 1803 C C . VAL A 1 220 ? 3.219 -12.367 -27.547 1 98.06 220 VAL A C 1
ATOM 1805 O O . VAL A 1 220 ? 4.426 -12.344 -27.812 1 98.06 220 VAL A O 1
ATOM 1808 N N . LEU A 1 221 ? 2.592 -11.445 -26.828 1 98 221 LEU A N 1
ATOM 1809 C CA . LEU A 1 221 ? 3.346 -10.312 -26.297 1 98 221 LEU A CA 1
ATOM 1810 C C . LEU A 1 221 ? 4.441 -10.789 -25.344 1 98 221 LEU A C 1
ATOM 1812 O O . LEU A 1 221 ? 5.562 -10.273 -25.375 1 98 221 LEU A O 1
ATOM 1816 N N . SER A 1 222 ? 4.102 -11.719 -24.531 1 98.5 222 SER A N 1
ATOM 1817 C CA . SER A 1 222 ? 5.062 -12.258 -23.578 1 98.5 222 SER A CA 1
ATOM 1818 C C . SER A 1 222 ? 6.203 -12.984 -24.281 1 98.5 222 SER A C 1
ATOM 1820 O O . SER A 1 222 ? 7.371 -12.789 -23.953 1 98.5 222 SER A O 1
ATOM 1822 N N . TYR A 1 223 ? 5.82 -13.82 -25.203 1 97.81 223 TYR A N 1
ATOM 1823 C CA . TYR A 1 223 ? 6.805 -14.578 -25.984 1 97.81 223 TYR A CA 1
ATOM 1824 C C . TYR A 1 223 ? 7.75 -13.641 -26.719 1 97.81 223 TYR A C 1
ATOM 1826 O O . TYR A 1 223 ? 8.969 -13.82 -26.688 1 97.81 223 TYR A O 1
ATOM 1834 N N . ARG A 1 224 ? 7.195 -12.648 -27.359 1 97.88 224 ARG A N 1
ATOM 1835 C CA . ARG A 1 224 ? 7.984 -11.688 -28.125 1 97.88 224 ARG A CA 1
ATOM 1836 C C . ARG A 1 224 ? 8.93 -10.914 -27.203 1 97.88 224 ARG A C 1
ATOM 1838 O O . ARG A 1 224 ? 10.078 -10.648 -27.562 1 97.88 224 ARG A O 1
ATOM 1845 N N . TYR A 1 225 ? 8.461 -10.508 -26.062 1 98.62 225 TYR A N 1
ATOM 1846 C CA . TYR A 1 225 ? 9.312 -9.805 -25.125 1 98.62 225 TYR A CA 1
ATOM 1847 C C . TYR A 1 225 ? 10.555 -10.617 -24.797 1 98.62 225 TYR A C 1
ATOM 1849 O O . TYR A 1 225 ? 11.68 -10.102 -24.859 1 98.62 225 TYR A O 1
ATOM 1857 N N . ILE A 1 226 ? 10.383 -11.867 -24.453 1 98.38 226 ILE A N 1
ATOM 1858 C CA . ILE A 1 226 ? 11.492 -12.727 -24.031 1 98.38 226 ILE A CA 1
ATOM 1859 C C . ILE A 1 226 ? 12.469 -12.906 -25.203 1 98.38 226 ILE A C 1
ATOM 1861 O O . ILE A 1 226 ? 13.68 -12.742 -25.031 1 98.38 226 ILE A O 1
ATOM 1865 N N . GLN A 1 227 ? 11.938 -13.18 -26.344 1 98 227 GLN A N 1
ATOM 1866 C CA . GLN A 1 227 ? 12.773 -13.422 -27.516 1 98 227 GLN A CA 1
ATOM 1867 C C . GLN A 1 227 ? 13.531 -12.164 -27.922 1 98 227 GLN A C 1
ATOM 1869 O O . GLN A 1 227 ? 14.727 -12.219 -28.203 1 98 227 GLN A O 1
ATOM 1874 N N . GLU A 1 228 ? 12.82 -11.047 -27.938 1 98.31 228 GLU A N 1
ATOM 1875 C CA . GLU A 1 228 ? 13.445 -9.789 -28.359 1 98.31 228 GLU A CA 1
ATOM 1876 C C . GLU A 1 228 ? 14.477 -9.32 -27.344 1 98.31 228 GLU A C 1
ATOM 1878 O O . GLU A 1 228 ? 15.492 -8.719 -27.703 1 98.31 228 GLU A O 1
ATOM 1883 N N . LEU A 1 229 ? 14.195 -9.547 -26.109 1 98.56 229 LEU A N 1
ATOM 1884 C CA . LEU A 1 229 ? 15.195 -9.211 -25.094 1 98.56 229 LEU A CA 1
ATOM 1885 C C . LEU A 1 229 ? 16.469 -10.031 -25.297 1 98.56 229 LEU A C 1
ATOM 1887 O O . LEU A 1 229 ? 17.578 -9.484 -25.25 1 98.56 229 LEU A O 1
ATOM 1891 N N . ARG A 1 230 ? 16.328 -11.344 -25.469 1 97.75 230 ARG A N 1
ATOM 1892 C CA . ARG A 1 230 ? 17.484 -12.211 -25.719 1 97.75 230 ARG A CA 1
ATOM 1893 C C . ARG A 1 230 ? 18.281 -11.734 -26.938 1 97.75 230 ARG A C 1
ATOM 1895 O O . ARG A 1 230 ? 19.516 -11.656 -26.875 1 97.75 230 ARG A O 1
ATOM 1902 N N . ASN A 1 231 ? 17.578 -11.406 -27.984 1 97.5 231 ASN A N 1
ATOM 1903 C CA . ASN A 1 231 ? 18.234 -10.922 -29.188 1 97.5 231 ASN A CA 1
ATOM 1904 C C . ASN A 1 231 ? 18.969 -9.602 -28.938 1 97.5 231 ASN A C 1
ATOM 1906 O O . ASN A 1 231 ? 20.078 -9.406 -29.422 1 97.5 231 ASN A O 1
ATOM 1910 N N . ALA A 1 232 ? 18.281 -8.695 -28.25 1 98 232 ALA A N 1
ATOM 1911 C CA . ALA A 1 232 ? 18.891 -7.391 -27.969 1 98 232 ALA A CA 1
ATOM 1912 C C . ALA A 1 232 ? 20.172 -7.543 -27.156 1 98 232 ALA A C 1
ATOM 1914 O O . ALA A 1 232 ? 21.156 -6.84 -27.406 1 98 232 ALA A O 1
ATOM 1915 N N . ILE A 1 233 ? 20.125 -8.414 -26.219 1 97.25 233 ILE A N 1
ATOM 1916 C CA . ILE A 1 233 ? 21.297 -8.641 -25.375 1 97.25 233 ILE A CA 1
ATOM 1917 C C . ILE A 1 233 ? 22.422 -9.25 -26.203 1 97.25 233 ILE A C 1
ATOM 1919 O O . ILE A 1 233 ? 23.578 -8.82 -26.109 1 97.25 233 ILE A O 1
ATOM 1923 N N . LYS A 1 234 ? 22.125 -10.234 -26.953 1 95.38 234 LYS A N 1
ATOM 1924 C CA . LYS A 1 234 ? 23.094 -10.867 -27.828 1 95.38 234 LYS A CA 1
ATOM 1925 C C . LYS A 1 234 ? 23.75 -9.852 -28.75 1 95.38 234 LYS A C 1
ATOM 1927 O O . LYS A 1 234 ? 24.969 -9.898 -28.969 1 95.38 234 LYS A O 1
ATOM 1932 N N . ASP A 1 235 ? 22.969 -8.953 -29.266 1 96.56 235 ASP A N 1
ATOM 1933 C CA . ASP A 1 235 ? 23.422 -7.992 -30.266 1 96.56 235 ASP A CA 1
ATOM 1934 C C . ASP A 1 235 ? 23.953 -6.723 -29.609 1 96.56 235 ASP A C 1
ATOM 1936 O O . ASP A 1 235 ? 24.391 -5.797 -30.281 1 96.56 235 ASP A O 1
ATOM 1940 N N . ASN A 1 236 ? 23.844 -6.652 -28.359 1 95.62 236 ASN A N 1
ATOM 1941 C CA . ASN A 1 236 ? 24.297 -5.504 -27.578 1 95.62 236 ASN A CA 1
ATOM 1942 C C . ASN A 1 236 ? 23.609 -4.215 -28.031 1 95.62 236 ASN A C 1
ATOM 1944 O O . ASN A 1 236 ? 24.281 -3.227 -28.344 1 95.62 236 ASN A O 1
ATOM 1948 N N . VAL A 1 237 ? 22.359 -4.293 -28.141 1 96.62 237 VAL A N 1
ATOM 1949 C CA . VAL A 1 237 ? 21.578 -3.117 -28.516 1 96.62 237 VAL A CA 1
ATOM 1950 C C . VAL A 1 237 ? 20.625 -2.752 -27.391 1 96.62 237 VAL A C 1
ATOM 1952 O O . VAL A 1 237 ? 20.406 -3.541 -26.469 1 96.62 237 VAL A O 1
ATOM 1955 N N . ASP A 1 238 ? 20.062 -1.587 -27.516 1 96.5 238 ASP A N 1
ATOM 1956 C CA . ASP A 1 238 ? 19.125 -1.079 -26.516 1 96.5 238 ASP A CA 1
ATOM 1957 C C . ASP A 1 238 ? 17.875 -1.954 -26.438 1 96.5 238 ASP A C 1
ATOM 1959 O O . ASP A 1 238 ? 17.391 -2.447 -27.453 1 96.5 238 ASP A O 1
ATOM 1963 N N . HIS A 1 239 ? 17.438 -2.205 -25.281 1 97.56 239 HIS A N 1
ATOM 1964 C CA . HIS A 1 239 ? 16.297 -3.09 -25.062 1 97.56 239 HIS A CA 1
ATOM 1965 C C . HIS A 1 239 ? 15.227 -2.406 -24.219 1 97.56 239 HIS A C 1
ATOM 1967 O O . HIS A 1 239 ? 14.188 -3 -23.938 1 97.56 239 HIS A O 1
ATOM 1973 N N . ARG A 1 240 ? 15.336 -1.166 -23.766 1 94.88 240 ARG A N 1
ATOM 1974 C CA . ARG A 1 240 ? 14.383 -0.464 -22.906 1 94.88 240 ARG A CA 1
ATOM 1975 C C . ARG A 1 240 ? 13.086 -0.172 -23.672 1 94.88 240 ARG A C 1
ATOM 1977 O O . ARG A 1 240 ? 12.031 -0.02 -23.062 1 94.88 240 ARG A O 1
ATOM 1984 N N . PHE A 1 241 ? 13.125 -0.098 -24.984 1 96.19 241 PHE A N 1
ATOM 1985 C CA . PHE A 1 241 ? 11.945 0.161 -25.797 1 96.19 241 PHE A CA 1
ATOM 1986 C C . PHE A 1 241 ? 10.93 -0.965 -25.656 1 96.19 241 PHE A C 1
ATOM 1988 O O . PHE A 1 241 ? 9.734 -0.771 -25.906 1 96.19 241 PHE A O 1
ATOM 1995 N N . LEU A 1 242 ? 11.359 -2.174 -25.219 1 97.62 242 LEU A N 1
ATOM 1996 C CA . LEU A 1 242 ? 10.516 -3.357 -25.125 1 97.62 242 LEU A CA 1
ATOM 1997 C C . LEU A 1 242 ? 9.414 -3.152 -24.094 1 97.62 242 LEU A C 1
ATOM 1999 O O . LEU A 1 242 ? 8.414 -3.875 -24.094 1 97.62 242 LEU A O 1
ATOM 2003 N N . ILE A 1 243 ? 9.562 -2.143 -23.156 1 97.56 243 ILE A N 1
ATOM 2004 C CA . ILE A 1 243 ? 8.555 -1.984 -22.125 1 97.56 243 ILE A CA 1
ATOM 2005 C C . ILE A 1 243 ? 7.855 -0.635 -22.281 1 97.56 243 ILE A C 1
ATOM 2007 O O . ILE A 1 243 ? 7.094 -0.219 -21.406 1 97.56 243 ILE A O 1
ATOM 2011 N N . GLN A 1 244 ? 8.086 0.093 -23.375 1 95.75 244 GLN A N 1
ATOM 2012 C CA . GLN A 1 244 ? 7.57 1.442 -23.594 1 95.75 244 GLN A CA 1
ATOM 2013 C C . GLN A 1 244 ? 6.047 1.458 -23.578 1 95.75 244 GLN A C 1
ATOM 2015 O O . GLN A 1 244 ? 5.434 2.453 -23.188 1 95.75 244 GLN A O 1
ATOM 2020 N N . GLY A 1 245 ? 5.418 0.385 -23.969 1 95.12 245 GLY A N 1
ATOM 2021 C CA . GLY A 1 245 ? 3.969 0.33 -24.094 1 95.12 245 GLY A CA 1
ATOM 2022 C C . GLY A 1 245 ? 3.279 0.018 -22.766 1 95.12 245 GLY A C 1
ATOM 2023 O O . GLY A 1 245 ? 2.051 0.056 -22.688 1 95.12 245 GLY A O 1
ATOM 2024 N N . TYR A 1 246 ? 4.012 -0.232 -21.734 1 96.38 246 TYR A N 1
ATOM 2025 C CA . TYR A 1 246 ? 3.408 -0.597 -20.453 1 96.38 246 TYR A CA 1
ATOM 2026 C C . TYR A 1 246 ? 3.172 0.637 -19.594 1 96.38 246 TYR A C 1
ATOM 2028 O O . TYR A 1 246 ? 4.047 1.498 -19.469 1 96.38 246 TYR A O 1
ATOM 2036 N N . LYS A 1 247 ? 2.053 0.689 -18.984 1 96.31 247 LYS A N 1
ATOM 2037 C CA . LYS A 1 247 ? 1.571 1.871 -18.266 1 96.31 247 LYS A CA 1
ATOM 2038 C C . LYS A 1 247 ? 2.5 2.232 -17.109 1 96.31 247 LYS A C 1
ATOM 2040 O O . LYS A 1 247 ? 2.734 3.412 -16.844 1 96.31 247 LYS A O 1
ATOM 2045 N N . TYR A 1 248 ? 3.051 1.257 -16.438 1 97.81 248 TYR A N 1
ATOM 2046 C CA . TYR A 1 248 ? 3.83 1.492 -15.234 1 97.81 248 TYR A CA 1
ATOM 2047 C C . TYR A 1 248 ? 5.312 1.251 -15.484 1 97.81 248 TYR A C 1
ATOM 2049 O O . TYR A 1 248 ? 6.035 0.791 -14.594 1 97.81 248 TYR A O 1
ATOM 2057 N N . LYS A 1 249 ? 5.738 1.521 -16.641 1 96.12 249 LYS A N 1
ATOM 2058 C CA . LYS A 1 249 ? 7.09 1.234 -17.109 1 96.12 249 LYS A CA 1
ATOM 2059 C C . LYS A 1 249 ? 8.133 1.966 -16.266 1 96.12 249 LYS A C 1
ATOM 2061 O O . LYS A 1 249 ? 9.25 1.48 -16.094 1 96.12 249 LYS A O 1
ATOM 2066 N N . ALA A 1 250 ? 7.773 3.102 -15.727 1 95.06 250 ALA A N 1
ATOM 2067 C CA . ALA A 1 250 ? 8.742 3.891 -14.969 1 95.06 250 ALA A CA 1
ATOM 2068 C C . ALA A 1 250 ? 9.312 3.094 -13.797 1 95.06 250 ALA A C 1
ATOM 2070 O O . ALA A 1 250 ? 10.516 3.123 -13.547 1 95.06 250 ALA A O 1
ATOM 2071 N N . ASP A 1 251 ? 8.469 2.383 -13.148 1 94.44 251 ASP A N 1
ATOM 2072 C CA . ASP A 1 251 ? 8.938 1.577 -12.031 1 94.44 251 ASP A CA 1
ATOM 2073 C C . ASP A 1 251 ? 9.367 0.188 -12.492 1 94.44 251 ASP A C 1
ATOM 2075 O O . ASP A 1 251 ? 10.266 -0.419 -11.898 1 94.44 251 ASP A O 1
ATOM 2079 N N . GLN A 1 252 ? 8.773 -0.289 -13.547 1 97.31 252 GLN A N 1
ATOM 2080 C CA . GLN A 1 252 ? 9.047 -1.644 -14.023 1 97.31 252 GLN A CA 1
ATOM 2081 C C . GLN A 1 252 ? 10.406 -1.731 -14.695 1 97.31 252 GLN A C 1
ATOM 2083 O O . GLN A 1 252 ? 10.922 -2.828 -14.938 1 97.31 252 GLN A O 1
ATOM 2088 N N . ILE A 1 253 ? 11.031 -0.612 -14.906 1 97.44 253 ILE A N 1
ATOM 2089 C CA . ILE A 1 253 ? 12.344 -0.584 -15.547 1 97.44 253 ILE A CA 1
ATOM 2090 C C . ILE A 1 253 ? 13.336 -1.377 -14.703 1 97.44 253 ILE A C 1
ATOM 2092 O O . ILE A 1 253 ? 14.242 -2.018 -15.242 1 97.44 253 ILE A O 1
ATOM 2096 N N . LYS A 1 254 ? 13.18 -1.336 -13.438 1 96.81 254 LYS A N 1
ATOM 2097 C CA . LYS A 1 254 ? 14.055 -2.119 -12.57 1 96.81 254 LYS A CA 1
ATOM 2098 C C . LYS A 1 254 ? 13.922 -3.611 -12.859 1 96.81 254 LYS A C 1
ATOM 2100 O O . LYS A 1 254 ? 14.93 -4.324 -12.953 1 96.81 254 LYS A O 1
ATOM 2105 N N . SER A 1 255 ? 12.703 -4.102 -12.93 1 97.94 255 SER A N 1
ATOM 2106 C CA . SER A 1 255 ? 12.445 -5.5 -13.25 1 97.94 255 SER A CA 1
ATOM 2107 C C . SER A 1 255 ? 12.969 -5.852 -14.641 1 97.94 255 SER A C 1
ATOM 2109 O O . SER A 1 255 ? 13.5 -6.945 -14.852 1 97.94 255 SER A O 1
ATOM 2111 N N . HIS A 1 256 ? 12.82 -4.91 -15.555 1 98.56 256 HIS A N 1
ATOM 2112 C CA . HIS A 1 256 ? 13.336 -5.109 -16.906 1 98.56 256 HIS A CA 1
ATOM 2113 C C . HIS A 1 256 ? 14.852 -5.277 -16.906 1 98.56 256 HIS A C 1
ATOM 2115 O O . HIS A 1 256 ? 15.383 -6.172 -17.562 1 98.56 256 HIS A O 1
ATOM 2121 N N . GLU A 1 257 ? 15.523 -4.434 -16.125 1 98.38 257 GLU A N 1
ATOM 2122 C CA . GLU A 1 257 ? 16.969 -4.512 -16.047 1 98.38 257 GLU A CA 1
ATOM 2123 C C . GLU A 1 257 ? 17.422 -5.812 -15.383 1 98.38 257 GLU A C 1
ATOM 2125 O O . GLU A 1 257 ? 18.453 -6.379 -15.75 1 98.38 257 GLU A O 1
ATOM 2130 N N . GLU A 1 258 ? 16.641 -6.246 -14.43 1 98.25 258 GLU A N 1
ATOM 2131 C CA . GLU A 1 258 ? 16.938 -7.527 -13.797 1 98.25 258 GLU A CA 1
ATOM 2132 C C . GLU A 1 258 ? 16.781 -8.68 -14.789 1 98.25 258 GLU A C 1
ATOM 2134 O O . GLU A 1 258 ? 17.578 -9.617 -14.789 1 98.25 258 GLU A O 1
ATOM 2139 N N . ASN A 1 259 ? 15.727 -8.617 -15.578 1 98.69 259 ASN A N 1
ATOM 2140 C CA . ASN A 1 259 ? 15.57 -9.594 -16.656 1 98.69 259 ASN A CA 1
ATOM 2141 C C . ASN A 1 259 ? 16.781 -9.602 -17.578 1 98.69 259 ASN A C 1
ATOM 2143 O O . ASN A 1 259 ? 17.297 -10.672 -17.938 1 98.69 259 ASN A O 1
ATOM 2147 N N . ALA A 1 260 ? 17.188 -8.398 -18 1 98.5 260 ALA A N 1
ATOM 2148 C CA . ALA A 1 260 ? 18.328 -8.266 -18.906 1 98.5 260 ALA A CA 1
ATOM 2149 C C . ALA A 1 260 ? 19.578 -8.898 -18.328 1 98.5 260 ALA A C 1
ATOM 2151 O O . ALA A 1 260 ? 20.312 -9.609 -19.016 1 98.5 260 ALA A O 1
ATOM 2152 N N . ALA A 1 261 ? 19.828 -8.602 -17.062 1 98.19 261 ALA A N 1
ATOM 2153 C CA . ALA A 1 261 ? 20.984 -9.172 -16.375 1 98.19 261 ALA A CA 1
ATOM 2154 C C . ALA A 1 261 ? 20.906 -10.695 -16.344 1 98.19 261 ALA A C 1
ATOM 2156 O O . ALA A 1 261 ? 21.906 -11.383 -16.547 1 98.19 261 ALA A O 1
ATOM 2157 N N . LEU A 1 262 ? 19.75 -11.227 -16.062 1 98.25 262 LEU A N 1
ATOM 2158 C CA . LEU A 1 262 ? 19.547 -12.672 -16.016 1 98.25 262 LEU A CA 1
ATOM 2159 C C . LEU A 1 262 ? 19.797 -13.297 -17.391 1 98.25 262 LEU A C 1
ATOM 2161 O O . LEU A 1 262 ? 20.484 -14.312 -17.5 1 98.25 262 LEU A O 1
ATOM 2165 N N . VAL A 1 263 ? 19.219 -12.758 -18.422 1 97.94 263 VAL A N 1
ATOM 2166 C CA . VAL A 1 263 ? 19.375 -13.273 -19.781 1 97.94 263 VAL A CA 1
ATOM 2167 C C . VAL A 1 263 ? 20.844 -13.242 -20.188 1 97.94 263 VAL A C 1
ATOM 2169 O O . VAL A 1 263 ? 21.328 -14.172 -20.828 1 97.94 263 VAL A O 1
ATOM 2172 N N . LYS A 1 264 ? 21.5 -12.172 -19.859 1 97.5 264 LYS A N 1
ATOM 2173 C CA . LYS A 1 264 ? 22.938 -12.078 -20.141 1 97.5 264 LYS A CA 1
ATOM 2174 C C . LYS A 1 264 ? 23.688 -13.25 -19.516 1 97.5 264 LYS A C 1
ATOM 2176 O O . LYS A 1 264 ? 24.547 -13.867 -20.172 1 97.5 264 LYS A O 1
ATOM 2181 N N . LYS A 1 265 ? 23.391 -13.508 -18.312 1 97.38 265 LYS A N 1
ATOM 2182 C CA . LYS A 1 265 ? 24.031 -14.625 -17.609 1 97.38 265 LYS A CA 1
ATOM 2183 C C . LYS A 1 265 ? 23.703 -15.953 -18.297 1 97.38 265 LYS A C 1
ATOM 2185 O O . LYS A 1 265 ? 24.578 -16.812 -18.422 1 97.38 265 LYS A O 1
ATOM 2190 N N . GLU A 1 266 ? 22.469 -16.109 -18.703 1 96.88 266 GLU A N 1
ATOM 2191 C CA . GLU A 1 266 ? 22.047 -17.328 -19.391 1 96.88 266 GLU A CA 1
ATOM 2192 C C . GLU A 1 266 ? 22.812 -17.531 -20.703 1 96.88 266 GLU A C 1
ATOM 2194 O O . GLU A 1 266 ? 23.219 -18.656 -21.031 1 96.88 266 GLU A O 1
ATOM 2199 N N . LEU A 1 267 ? 23.016 -16.469 -21.406 1 94.44 267 LEU A N 1
ATOM 2200 C CA . LEU A 1 267 ? 23.688 -16.531 -22.688 1 94.44 267 LEU A CA 1
ATOM 2201 C C . LEU A 1 267 ? 25.188 -16.828 -22.516 1 94.44 267 LEU A C 1
ATOM 2203 O O . LEU A 1 267 ? 25.797 -17.5 -23.344 1 94.44 267 LEU A O 1
ATOM 2207 N N . GLU A 1 268 ? 25.734 -16.328 -21.484 1 92.56 268 GLU A N 1
ATOM 2208 C CA . GLU A 1 268 ? 27.141 -16.578 -21.188 1 92.56 268 GLU A CA 1
ATOM 2209 C C . GLU A 1 268 ? 27.359 -18.062 -20.859 1 92.56 268 GLU A C 1
ATOM 2211 O O . GLU A 1 268 ? 28.391 -18.641 -21.234 1 92.56 268 GLU A O 1
ATOM 2216 N N . ILE A 1 269 ? 26.453 -18.672 -20.188 1 88.12 269 ILE A N 1
ATOM 2217 C CA . ILE A 1 269 ? 26.547 -20.078 -19.812 1 88.12 269 ILE A CA 1
ATOM 2218 C C . ILE A 1 269 ? 26.438 -20.953 -21.062 1 88.12 269 ILE A C 1
ATOM 2220 O O . ILE A 1 269 ? 27.188 -21.922 -21.219 1 88.12 269 ILE A O 1
ATOM 2224 N N . VAL A 1 270 ? 25.609 -20.562 -21.938 1 83.38 270 VAL A N 1
ATOM 2225 C CA . VAL A 1 270 ? 25.406 -21.328 -23.172 1 83.38 270 VAL A CA 1
ATOM 2226 C C . VAL A 1 270 ? 26.641 -21.25 -24.047 1 83.38 270 VAL A C 1
ATOM 2228 O O . VAL A 1 270 ? 27.078 -22.266 -24.609 1 83.38 270 VAL A O 1
ATOM 2231 N N . THR A 1 271 ? 27.203 -20.047 -24.109 1 81.31 271 THR A N 1
ATOM 2232 C CA . THR A 1 271 ? 28.406 -19.875 -24.906 1 81.31 271 THR A CA 1
ATOM 2233 C C . THR A 1 271 ? 29.562 -20.688 -24.344 1 81.31 271 THR A C 1
ATOM 2235 O O . THR A 1 271 ? 30.328 -21.297 -25.094 1 81.31 271 THR A O 1
ATOM 2238 N N . LYS A 1 272 ? 29.781 -20.703 -23.125 1 84.19 272 LYS A N 1
ATOM 2239 C CA . LYS A 1 272 ? 30.875 -21.438 -22.484 1 84.19 272 LYS A CA 1
ATOM 2240 C C . LYS A 1 272 ? 30.719 -22.938 -22.703 1 84.19 272 LYS A C 1
ATOM 2242 O O . LYS A 1 272 ? 31.703 -23.641 -22.938 1 84.19 272 LYS A O 1
ATOM 2247 N N . GLN A 1 273 ? 29.391 -23.375 -22.656 1 80.62 273 GLN A N 1
ATOM 2248 C CA . GLN A 1 273 ? 29.109 -24.797 -22.844 1 80.62 273 GLN A CA 1
ATOM 2249 C C . GLN A 1 273 ? 29.359 -25.234 -24.281 1 80.62 273 GLN A C 1
ATOM 2251 O O . GLN A 1 273 ? 29.859 -26.328 -24.531 1 80.62 273 GLN A O 1
ATOM 2256 N N . GLU A 1 274 ? 29.016 -24.406 -25.156 1 78.25 274 GLU A N 1
ATOM 2257 C CA . GLU A 1 274 ? 29.281 -24.688 -26.562 1 78.25 274 GLU A CA 1
ATOM 2258 C C . GLU A 1 274 ? 30.766 -24.734 -26.859 1 78.25 274 GLU A C 1
ATOM 2260 O O . GLU A 1 274 ? 31.234 -25.562 -27.625 1 78.25 274 GLU A O 1
ATOM 2265 N N . LEU A 1 275 ? 31.422 -23.891 -26.219 1 79.88 275 LEU A N 1
ATOM 2266 C CA . LEU A 1 275 ? 32.875 -23.844 -26.391 1 79.88 275 LEU A CA 1
ATOM 2267 C C . LEU A 1 275 ? 33.531 -25.062 -25.766 1 79.88 275 LEU A C 1
ATOM 2269 O O . LEU A 1 275 ? 34.469 -25.625 -26.328 1 79.88 275 LEU A O 1
ATOM 2273 N N . GLU A 1 276 ? 33.094 -25.469 -24.641 1 77.06 276 GLU A N 1
ATOM 2274 C CA . GLU A 1 276 ? 33.656 -26.656 -23.969 1 77.06 276 GLU A CA 1
ATOM 2275 C C . GLU A 1 276 ? 33.281 -27.938 -24.719 1 77.06 276 GLU A C 1
ATOM 2277 O O . GLU A 1 276 ? 34.031 -28.906 -24.703 1 77.06 276 GLU A O 1
ATOM 2282 N N . GLY A 1 277 ? 32.156 -27.906 -25.266 1 67.25 277 GLY A N 1
ATOM 2283 C CA . GLY A 1 277 ? 31.75 -29.062 -26.031 1 67.25 277 GLY A CA 1
ATOM 2284 C C . GLY A 1 277 ? 32.531 -29.219 -27.328 1 67.25 277 GLY A C 1
ATOM 2285 O O . GLY A 1 277 ? 32.562 -30.312 -27.906 1 67.25 277 GLY A O 1
ATOM 2286 N N . LEU A 1 278 ? 33 -28.219 -27.859 1 66.12 278 LEU A N 1
ATOM 2287 C CA . LEU A 1 278 ? 33.812 -28.25 -29.078 1 66.12 278 LEU A CA 1
ATOM 2288 C C . LEU A 1 278 ? 35.25 -28.672 -28.781 1 66.12 278 LEU A C 1
ATOM 2290 O O . LEU A 1 278 ? 35.969 -29.094 -29.688 1 66.12 278 LEU A O 1
ATOM 2294 N N . CYS A 1 279 ? 35.656 -28.641 -27.547 1 56.56 279 CYS A N 1
ATOM 2295 C CA . CYS A 1 279 ? 36.969 -29.188 -27.234 1 56.56 279 CYS A CA 1
ATOM 2296 C C . CYS A 1 279 ? 36.875 -30.672 -26.875 1 56.56 279 CYS A C 1
ATOM 2298 O O . CYS A 1 279 ? 35.938 -31.094 -26.234 1 56.56 279 CYS A O 1
ATOM 2300 N N . MET B 1 1 ? -11.93 1.514 7.008 1 83.25 1 MET B N 1
ATOM 2301 C CA . MET B 1 1 ? -11.227 2.793 6.953 1 83.25 1 MET B CA 1
ATOM 2302 C C . MET B 1 1 ? -11.625 3.682 8.125 1 83.25 1 MET B C 1
ATOM 2304 O O . MET B 1 1 ? -10.773 4.32 8.742 1 83.25 1 MET B O 1
ATOM 2308 N N . ILE B 1 2 ? -12.953 3.674 8.617 1 86.94 2 ILE B N 1
ATOM 2309 C CA . ILE B 1 2 ? -13.305 4.543 9.734 1 86.94 2 ILE B CA 1
ATOM 2310 C C . ILE B 1 2 ? -12.711 3.992 11.031 1 86.94 2 ILE B C 1
ATOM 2312 O O . ILE B 1 2 ? -12.977 2.846 11.398 1 86.94 2 ILE B O 1
ATOM 2316 N N . LYS B 1 3 ? -11.977 4.77 11.68 1 89.06 3 LYS B N 1
ATOM 2317 C CA . LYS B 1 3 ? -11.297 4.359 12.906 1 89.06 3 LYS B CA 1
ATOM 2318 C C . LYS B 1 3 ? -12.039 4.855 14.141 1 89.06 3 LYS B C 1
ATOM 2320 O O . LYS B 1 3 ? -12 4.215 15.195 1 89.06 3 LYS B O 1
ATOM 2325 N N . TYR B 1 4 ? -12.625 6.062 14.039 1 88.88 4 TYR B N 1
ATOM 2326 C CA . TYR B 1 4 ? -13.336 6.715 15.141 1 88.88 4 TYR B CA 1
ATOM 2327 C C . TYR B 1 4 ? -14.43 7.629 14.609 1 88.88 4 TYR B C 1
ATOM 2329 O O . TYR B 1 4 ? -14.25 8.312 13.602 1 88.88 4 TYR B O 1
ATOM 2337 N N . GLN B 1 5 ? -15.602 7.598 15.273 1 92.88 5 GLN B N 1
ATOM 2338 C CA . GLN B 1 5 ? -16.703 8.414 14.797 1 92.88 5 GLN B CA 1
ATOM 2339 C C . GLN B 1 5 ? -17.562 8.922 15.953 1 92.88 5 GLN B C 1
ATOM 2341 O O . GLN B 1 5 ? -17.906 8.156 16.859 1 92.88 5 GLN B O 1
ATOM 2346 N N . THR B 1 6 ? -17.75 10.164 15.961 1 94.06 6 THR B N 1
ATOM 2347 C CA . THR B 1 6 ? -18.766 10.812 16.797 1 94.06 6 THR B CA 1
ATOM 2348 C C . THR B 1 6 ? -19.812 11.508 15.93 1 94.06 6 THR B C 1
ATOM 2350 O O . THR B 1 6 ? -19.828 11.336 14.711 1 94.06 6 THR B O 1
ATOM 2353 N N . ASP B 1 7 ? -20.688 12.234 16.562 1 92.62 7 ASP B N 1
ATOM 2354 C CA . ASP B 1 7 ? -21.703 12.953 15.812 1 92.62 7 ASP B CA 1
ATOM 2355 C C . ASP B 1 7 ? -21.078 14.047 14.945 1 92.62 7 ASP B C 1
ATOM 2357 O O . ASP B 1 7 ? -21.594 14.352 13.867 1 92.62 7 ASP B O 1
ATOM 2361 N N . ASN B 1 8 ? -19.938 14.539 15.383 1 95.88 8 ASN B N 1
ATOM 2362 C CA . ASN B 1 8 ? -19.391 15.719 14.711 1 95.88 8 ASN B CA 1
ATOM 2363 C C . ASN B 1 8 ? -18.062 15.406 14.016 1 95.88 8 ASN B C 1
ATOM 2365 O O . ASN B 1 8 ? -17.547 16.234 13.266 1 95.88 8 ASN B O 1
ATOM 2369 N N . MET B 1 9 ? -17.531 14.211 14.281 1 97.38 9 MET B N 1
ATOM 2370 C CA . MET B 1 9 ? -16.188 13.961 13.758 1 97.38 9 MET B CA 1
ATOM 2371 C C . MET B 1 9 ? -16.031 12.516 13.312 1 97.38 9 MET B C 1
ATOM 2373 O O . MET B 1 9 ? -16.531 11.594 13.977 1 97.38 9 MET B O 1
ATOM 2377 N N . THR B 1 10 ? -15.492 12.312 12.18 1 98.44 10 THR B N 1
ATOM 2378 C CA . THR B 1 10 ? -15.117 10.992 11.688 1 98.44 10 THR B CA 1
ATOM 2379 C C . THR B 1 10 ? -13.633 10.945 11.336 1 98.44 10 THR B C 1
ATOM 2381 O O . THR B 1 10 ? -13.148 11.781 10.57 1 98.44 10 THR B O 1
ATOM 2384 N N . ILE B 1 11 ? -12.914 10.047 11.945 1 98.62 11 ILE B N 1
ATOM 2385 C CA . ILE B 1 11 ? -11.5 9.844 11.648 1 98.62 11 ILE B CA 1
ATOM 2386 C C . ILE B 1 11 ? -11.336 8.617 10.75 1 98.62 11 ILE B C 1
ATOM 2388 O O . ILE B 1 11 ? -11.797 7.523 11.094 1 98.62 11 ILE B O 1
ATOM 2392 N N . PHE B 1 12 ? -10.789 8.852 9.602 1 98.56 12 PHE B N 1
ATOM 2393 C CA . PHE B 1 12 ? -10.383 7.777 8.703 1 98.56 12 PHE B CA 1
ATOM 2394 C C . PHE B 1 12 ? -8.891 7.5 8.82 1 98.56 12 PHE B C 1
ATOM 2396 O O . PHE B 1 12 ? -8.094 8.43 8.953 1 98.56 12 PHE B O 1
ATOM 2403 N N . GLN B 1 13 ? -8.492 6.277 8.781 1 98.38 13 GLN B N 1
ATOM 2404 C CA . GLN B 1 13 ? -7.074 5.934 8.82 1 98.38 13 GLN B CA 1
ATOM 2405 C C . GLN B 1 13 ? -6.719 4.949 7.711 1 98.38 13 GLN B C 1
ATOM 2407 O O . GLN B 1 13 ? -7.367 3.91 7.562 1 98.38 13 GLN B O 1
ATOM 2412 N N . SER B 1 14 ? -5.789 5.301 6.934 1 98.31 14 SER B N 1
ATOM 2413 C CA . SER B 1 14 ? -5.324 4.426 5.859 1 98.31 14 SER B CA 1
ATOM 2414 C C . SER B 1 14 ? -4.617 3.195 6.422 1 98.31 14 SER B C 1
ATOM 2416 O O . SER B 1 14 ? -3.951 3.271 7.453 1 98.31 14 SER B O 1
ATOM 2418 N N . VAL B 1 15 ? -4.695 2.109 5.707 1 97.75 15 VAL B N 1
ATOM 2419 C CA . VAL B 1 15 ? -3.965 0.894 6.055 1 97.75 15 VAL B CA 1
ATOM 2420 C C . VAL B 1 15 ? -2.465 1.13 5.906 1 97.75 15 VAL B C 1
ATOM 2422 O O . VAL B 1 15 ? -1.657 0.473 6.566 1 97.75 15 VAL B O 1
ATOM 2425 N N . LEU B 1 16 ? -2.125 2.105 5.074 1 98.56 16 LEU B N 1
ATOM 2426 C CA . LEU B 1 16 ? -0.719 2.438 4.871 1 98.56 16 LEU B CA 1
ATOM 2427 C C . LEU B 1 16 ? -0.302 3.604 5.762 1 98.56 16 LEU B C 1
ATOM 2429 O O . LEU B 1 16 ? -1.009 4.609 5.848 1 98.56 16 LEU B O 1
ATOM 2433 N N . TYR B 1 17 ? 0.753 3.457 6.461 1 98.5 17 TYR B N 1
ATOM 2434 C CA . TYR B 1 17 ? 1.43 4.465 7.273 1 98.5 17 TYR B CA 1
ATOM 2435 C C . TYR B 1 17 ? 0.569 4.875 8.461 1 98.5 17 TYR B C 1
ATOM 2437 O O . TYR B 1 17 ? 0.935 5.773 9.219 1 98.5 17 TYR B O 1
ATOM 2445 N N . LYS B 1 18 ? -0.61 4.316 8.508 1 98.25 18 LYS B N 1
ATOM 2446 C CA . LYS B 1 18 ? -1.562 4.766 9.523 1 98.25 18 LYS B CA 1
ATOM 2447 C C . LYS B 1 18 ? -1.792 6.27 9.438 1 98.25 18 LYS B C 1
ATOM 2449 O O . LYS B 1 18 ? -1.837 6.957 10.461 1 98.25 18 LYS B O 1
ATOM 2454 N N . THR B 1 19 ? -1.807 6.719 8.211 1 98.44 19 THR B N 1
ATOM 2455 C CA . THR B 1 19 ? -2.098 8.125 7.957 1 98.44 19 THR B CA 1
ATOM 2456 C C . THR B 1 19 ? -3.572 8.43 8.211 1 98.44 19 THR B C 1
ATOM 2458 O O . THR B 1 19 ? -4.445 7.641 7.836 1 98.44 19 THR B O 1
ATOM 2461 N N . THR B 1 20 ? -3.852 9.57 8.789 1 98.19 20 THR B N 1
ATOM 2462 C CA . THR B 1 20 ? -5.211 9.875 9.227 1 98.19 20 THR B CA 1
ATOM 2463 C C . THR B 1 20 ? -5.809 11 8.383 1 98.19 20 THR B C 1
ATOM 2465 O O . THR B 1 20 ? -5.09 11.898 7.938 1 98.19 20 THR B O 1
ATOM 2468 N N . SER B 1 21 ? -7.031 10.883 8.07 1 98.75 21 SER B N 1
ATOM 2469 C CA . SER B 1 21 ? -7.891 11.938 7.551 1 98.75 21 SER B CA 1
ATOM 2470 C C . SER B 1 21 ? -9.055 12.219 8.492 1 98.75 21 SER B C 1
ATOM 2472 O O . SER B 1 21 ? -9.523 11.32 9.195 1 98.75 21 SER B O 1
ATOM 2474 N N . LEU B 1 22 ? -9.453 13.414 8.5 1 98.75 22 LEU B N 1
ATOM 2475 C CA . LEU B 1 22 ? -10.484 13.828 9.453 1 98.75 22 LEU B CA 1
ATOM 2476 C C . LEU B 1 22 ? -11.617 14.57 8.742 1 98.75 22 LEU B C 1
ATOM 2478 O O . LEU B 1 22 ? -11.359 15.414 7.879 1 98.75 22 LEU B O 1
ATOM 2482 N N . VAL B 1 23 ? -12.82 14.203 9.016 1 98.81 23 VAL B N 1
ATOM 2483 C CA . VAL B 1 23 ? -14.008 14.953 8.609 1 98.81 23 VAL B CA 1
ATOM 2484 C C . VAL B 1 23 ? -14.734 15.484 9.836 1 98.81 23 VAL B C 1
ATOM 2486 O O . VAL B 1 23 ? -15.07 14.719 10.742 1 98.81 23 VAL B O 1
ATOM 2489 N N . ILE B 1 24 ? -14.898 16.75 9.898 1 98.69 24 ILE B N 1
ATOM 2490 C CA . ILE B 1 24 ? -15.586 17.406 11 1 98.69 24 ILE B CA 1
ATOM 2491 C C . ILE B 1 24 ? -16.859 18.094 10.492 1 98.69 24 ILE B C 1
ATOM 2493 O O . ILE B 1 24 ? -16.812 18.875 9.531 1 98.69 24 ILE B O 1
ATOM 2497 N N . ARG B 1 25 ? -17.922 17.812 11.07 1 97.12 25 ARG B N 1
ATOM 2498 C CA . ARG B 1 25 ? -19.188 18.453 10.781 1 97.12 25 ARG B CA 1
ATOM 2499 C C . ARG B 1 25 ? -19.531 19.484 11.859 1 97.12 25 ARG B C 1
ATOM 2501 O O . ARG B 1 25 ? -19.766 19.109 13.016 1 97.12 25 ARG B O 1
ATOM 2508 N N . THR B 1 26 ? -19.578 20.734 11.477 1 96.19 26 THR B N 1
ATOM 2509 C CA . THR B 1 26 ? -20.031 21.781 12.383 1 96.19 26 THR B CA 1
ATOM 2510 C C . THR B 1 26 ? -21.391 22.312 11.953 1 96.19 26 THR B C 1
ATOM 2512 O O . THR B 1 26 ? -21.969 21.828 10.969 1 96.19 26 THR B O 1
ATOM 2515 N N . GLU B 1 27 ? -21.953 23.219 12.742 1 93.19 27 GLU B N 1
ATOM 2516 C CA . GLU B 1 27 ? -23.219 23.828 12.383 1 93.19 27 GLU B CA 1
ATOM 2517 C C . GLU B 1 27 ? -23.078 24.719 11.148 1 93.19 27 GLU B C 1
ATOM 2519 O O . GLU B 1 27 ? -24.047 24.922 10.414 1 93.19 27 GLU B O 1
ATOM 2524 N N . ASP B 1 28 ? -21.859 25.094 10.828 1 96.75 28 ASP B N 1
ATOM 2525 C CA . ASP B 1 28 ? -21.656 26.156 9.844 1 96.75 28 ASP B CA 1
ATOM 2526 C C . ASP B 1 28 ? -21.031 25.594 8.562 1 96.75 28 ASP B C 1
ATOM 2528 O O . ASP B 1 28 ? -21.188 26.188 7.492 1 96.75 28 ASP B O 1
ATOM 2532 N N . CYS B 1 29 ? -20.297 24.469 8.703 1 97.69 29 CYS B N 1
ATOM 2533 C CA . CYS B 1 29 ? -19.531 23.984 7.562 1 97.69 29 CYS B CA 1
ATOM 2534 C C . CYS B 1 29 ? -19.047 22.562 7.805 1 97.69 29 CYS B C 1
ATOM 2536 O O . CYS B 1 29 ? -19.266 22 8.883 1 97.69 29 CYS B O 1
ATOM 2538 N N . ILE B 1 30 ? -18.5 21.953 6.77 1 98.38 30 ILE B N 1
ATOM 2539 C CA . ILE B 1 30 ? -17.781 20.688 6.84 1 98.38 30 ILE B CA 1
ATOM 2540 C C . ILE B 1 30 ? -16.297 20.938 6.609 1 98.38 30 ILE B C 1
ATOM 2542 O O . ILE B 1 30 ? -15.914 21.672 5.691 1 98.38 30 ILE B O 1
ATOM 2546 N N . LEU B 1 31 ? -15.492 20.391 7.492 1 98.81 31 LEU B N 1
ATOM 2547 C CA . LEU B 1 31 ? -14.039 20.438 7.363 1 98.81 31 LEU B CA 1
ATOM 2548 C C . LEU B 1 31 ? -13.477 19.062 7.02 1 98.81 31 LEU B C 1
ATOM 2550 O O . LEU B 1 31 ? -13.812 18.078 7.664 1 98.81 31 LEU B O 1
ATOM 2554 N N . ILE B 1 32 ? -12.719 19.016 5.977 1 98.88 32 ILE B N 1
ATOM 2555 C CA . ILE B 1 32 ? -11.93 17.828 5.656 1 98.88 32 ILE B CA 1
ATOM 2556 C C . ILE B 1 32 ? -10.445 18.125 5.855 1 98.88 32 ILE B C 1
ATOM 2558 O O . ILE B 1 32 ? -9.945 19.172 5.422 1 98.88 32 ILE B O 1
ATOM 2562 N N . VAL B 1 33 ? -9.758 17.234 6.547 1 98.94 33 VAL B N 1
ATOM 2563 C CA . VAL B 1 33 ? -8.336 17.438 6.805 1 98.94 33 VAL B CA 1
ATOM 2564 C C . VAL B 1 33 ? -7.535 16.328 6.117 1 98.94 33 VAL B C 1
ATOM 2566 O O . VAL B 1 33 ? -7.742 15.148 6.379 1 98.94 33 VAL B O 1
ATOM 2569 N N . ASP B 1 34 ? -6.617 16.656 5.23 1 98.88 34 ASP B N 1
ATOM 2570 C CA . ASP B 1 34 ? -5.637 15.766 4.613 1 98.88 34 ASP B CA 1
ATOM 2571 C C . ASP B 1 34 ? -6.305 14.5 4.086 1 98.88 34 ASP B C 1
ATOM 2573 O O . ASP B 1 34 ? -5.973 13.391 4.516 1 98.88 34 ASP B O 1
ATOM 2577 N N . PRO B 1 35 ? -7.203 14.57 3.113 1 98.69 35 PRO B N 1
ATOM 2578 C CA . PRO B 1 35 ? -7.797 13.336 2.592 1 98.69 35 PRO B CA 1
ATOM 2579 C C . PRO B 1 35 ? -6.773 12.43 1.918 1 98.69 35 PRO B C 1
ATOM 2581 O O . PRO B 1 35 ? -6.055 12.859 1.014 1 98.69 35 PRO B O 1
ATOM 2584 N N . ASN B 1 36 ? -6.703 11.273 2.293 1 97.38 36 ASN B N 1
ATOM 2585 C CA . ASN B 1 36 ? -5.691 10.312 1.868 1 97.38 36 ASN B CA 1
ATOM 2586 C C . ASN B 1 36 ? -6.184 8.875 2.025 1 97.38 36 ASN B C 1
ATOM 2588 O O . ASN B 1 36 ? -7.242 8.633 2.611 1 97.38 36 ASN B O 1
ATOM 2592 N N . LEU B 1 37 ? -5.527 7.844 1.705 1 98.06 37 LEU B N 1
ATOM 2593 C CA . LEU B 1 37 ? -4.328 7.777 0.88 1 98.06 37 LEU B CA 1
ATOM 2594 C C . LEU B 1 37 ? -4.602 7.023 -0.417 1 98.06 37 LEU B C 1
ATOM 2596 O O . LEU B 1 37 ? -4.461 7.582 -1.507 1 98.06 37 LEU B O 1
ATOM 2600 N N . LEU B 1 38 ? -5.055 5.832 -0.306 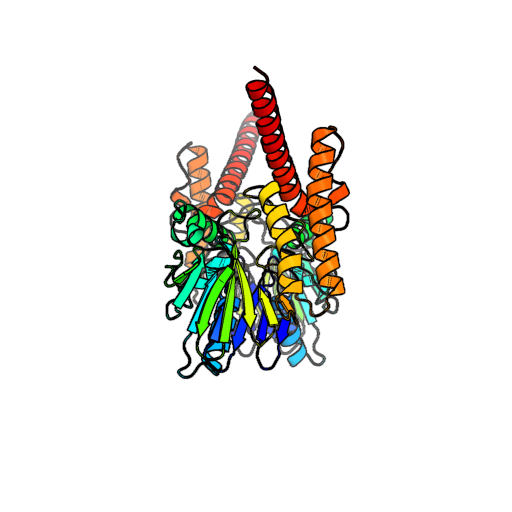1 98.5 38 LEU B N 1
ATOM 2601 C CA . LEU B 1 38 ? -5.332 4.992 -1.465 1 98.5 38 LEU B CA 1
ATOM 2602 C C . LEU B 1 38 ? -6.613 5.426 -2.162 1 98.5 38 LEU B C 1
ATOM 2604 O O . LEU B 1 38 ? -7.5 6.008 -1.533 1 98.5 38 LEU B O 1
ATOM 2608 N N . PRO B 1 39 ? -6.754 5.176 -3.445 1 97.88 39 PRO B N 1
ATOM 2609 C CA . PRO B 1 39 ? -7.902 5.688 -4.199 1 97.88 39 PRO B CA 1
ATOM 2610 C C . PRO B 1 39 ? -9.242 5.285 -3.584 1 97.88 39 PRO B C 1
ATOM 2612 O O . PRO B 1 39 ? -10.148 6.109 -3.477 1 97.88 39 PRO B O 1
ATOM 2615 N N . ASN B 1 40 ? -9.367 4.031 -3.184 1 97.19 40 ASN B N 1
ATOM 2616 C CA . ASN B 1 40 ? -10.625 3.594 -2.592 1 97.19 40 ASN B CA 1
ATOM 2617 C C . ASN B 1 40 ? -10.875 4.258 -1.243 1 97.19 40 ASN B C 1
ATOM 2619 O O . ASN B 1 40 ? -12.023 4.496 -0.865 1 97.19 40 ASN B O 1
ATOM 2623 N N . GLU B 1 41 ? -9.875 4.527 -0.455 1 98.25 41 GLU B N 1
ATOM 2624 C CA . GLU B 1 41 ? -10 5.223 0.821 1 98.25 41 GLU B CA 1
ATOM 2625 C C . GLU B 1 41 ? -10.445 6.668 0.618 1 98.25 41 GLU B C 1
ATOM 2627 O O . GLU B 1 41 ? -11.328 7.16 1.328 1 98.25 41 GLU B O 1
ATOM 2632 N N . VAL B 1 42 ? -9.82 7.332 -0.373 1 98.62 42 VAL B N 1
ATOM 2633 C CA . VAL B 1 42 ? -10.203 8.695 -0.707 1 98.62 42 VAL B CA 1
ATOM 2634 C C . VAL B 1 42 ? -11.664 8.727 -1.158 1 98.62 42 VAL B C 1
ATOM 2636 O O . VAL B 1 42 ? -12.43 9.609 -0.76 1 98.62 42 VAL B O 1
ATOM 2639 N N . ALA B 1 43 ? -12.023 7.766 -1.949 1 98 43 ALA B N 1
ATOM 2640 C CA . ALA B 1 43 ? -13.406 7.668 -2.406 1 98 43 ALA B CA 1
ATOM 2641 C C . ALA B 1 43 ? -14.359 7.504 -1.229 1 98 43 ALA B C 1
ATOM 2643 O O . ALA B 1 43 ? -15.453 8.078 -1.221 1 98 43 ALA B O 1
ATOM 2644 N N . GLU B 1 44 ? -13.953 6.684 -0.29 1 97.94 44 GLU B N 1
ATOM 2645 C CA . GLU B 1 44 ? -14.781 6.484 0.897 1 97.94 44 GLU B CA 1
ATOM 2646 C C . GLU B 1 44 ? -14.984 7.793 1.653 1 97.94 44 GLU B C 1
ATOM 2648 O O . GLU B 1 44 ? -16.094 8.078 2.123 1 97.94 44 GLU B O 1
ATOM 2653 N N . ILE B 1 45 ? -13.977 8.57 1.817 1 98.5 45 ILE B N 1
ATOM 2654 C CA . ILE B 1 45 ? -14.07 9.859 2.488 1 98.5 45 ILE B CA 1
ATOM 2655 C C . ILE B 1 45 ? -15.023 10.773 1.721 1 98.5 45 ILE B C 1
ATOM 2657 O O . ILE B 1 45 ? -15.898 11.406 2.312 1 98.5 45 ILE B O 1
ATOM 2661 N N . ARG B 1 46 ? -14.859 10.828 0.388 1 98.19 46 ARG B N 1
ATOM 2662 C CA . ARG B 1 46 ? -15.719 11.648 -0.457 1 98.19 46 ARG B CA 1
ATOM 2663 C C . ARG B 1 46 ? -17.172 11.234 -0.312 1 98.19 46 ARG B C 1
ATOM 2665 O O . ARG B 1 46 ? -18.062 12.086 -0.142 1 98.19 46 ARG B O 1
ATOM 2672 N N . GLN B 1 47 ? -17.406 9.945 -0.377 1 97.69 47 GLN B N 1
ATOM 2673 C CA . GLN B 1 47 ? -18.766 9.43 -0.251 1 97.69 47 GLN B CA 1
ATOM 2674 C C . GLN B 1 47 ? -19.359 9.773 1.111 1 97.69 47 GLN B C 1
ATOM 2676 O O . GLN B 1 47 ? -20.547 10.109 1.211 1 97.69 47 GLN B O 1
ATOM 2681 N N . HIS B 1 48 ? -18.562 9.625 2.131 1 97.38 48 HIS B N 1
ATOM 2682 C CA . HIS B 1 48 ? -18.984 9.969 3.482 1 97.38 48 HIS B CA 1
ATOM 2683 C C . HIS B 1 48 ? -19.438 11.414 3.566 1 97.38 48 HIS B C 1
ATOM 2685 O O . HIS B 1 48 ? -20.5 11.711 4.113 1 97.38 48 HIS B O 1
ATOM 2691 N N . VAL B 1 49 ? -18.672 12.312 2.994 1 97.25 49 VAL B N 1
ATOM 2692 C CA . VAL B 1 49 ? -18.969 13.742 3.01 1 97.25 49 VAL B CA 1
ATOM 2693 C C . VAL B 1 49 ? -20.25 14.016 2.215 1 97.25 49 VAL B C 1
ATOM 2695 O O . VAL B 1 49 ? -21.109 14.766 2.664 1 97.25 49 VAL B O 1
ATOM 2698 N N . ASP B 1 50 ? -20.391 13.383 1.099 1 96.12 50 ASP B N 1
ATOM 2699 C CA . ASP B 1 50 ? -21.5 13.633 0.195 1 96.12 50 ASP B CA 1
ATOM 2700 C C . ASP B 1 50 ? -22.828 13.18 0.82 1 96.12 50 ASP B C 1
ATOM 2702 O O . ASP B 1 50 ? -23.891 13.688 0.464 1 96.12 50 ASP B O 1
ATOM 2706 N N . ARG B 1 51 ? -22.734 12.242 1.696 1 94.31 51 ARG B N 1
ATOM 2707 C CA . ARG B 1 51 ? -23.922 11.695 2.32 1 94.31 51 ARG B CA 1
ATOM 2708 C C . ARG B 1 51 ? -24.641 12.75 3.158 1 94.31 51 ARG B C 1
ATOM 2710 O O . ARG B 1 51 ? -25.875 12.719 3.295 1 94.31 51 ARG B O 1
ATOM 2717 N N . PHE B 1 52 ? -23.906 13.75 3.672 1 90.94 52 PHE B N 1
ATOM 2718 C CA . PHE B 1 52 ? -24.562 14.641 4.613 1 90.94 52 PHE B CA 1
ATOM 2719 C C . PHE B 1 52 ? -24.297 16.094 4.258 1 90.94 52 PHE B C 1
ATOM 2721 O O . PHE B 1 52 ? -24.844 17 4.898 1 90.94 52 PHE B O 1
ATOM 2728 N N . ARG B 1 53 ? -23.453 16.328 3.352 1 89.81 53 ARG B N 1
ATOM 2729 C CA . ARG B 1 53 ? -23 17.703 3.125 1 89.81 53 ARG B CA 1
ATOM 2730 C C . ARG B 1 53 ? -24.156 18.625 2.779 1 89.81 53 ARG B C 1
ATOM 2732 O O . ARG B 1 53 ? -24.25 19.734 3.291 1 89.81 53 ARG B O 1
ATOM 2739 N N . GLY B 1 54 ? -25.141 18.219 1.952 1 90.31 54 GLY B N 1
ATOM 2740 C CA . GLY B 1 54 ? -26.172 19.125 1.494 1 90.31 54 GLY B CA 1
ATOM 2741 C C . GLY B 1 54 ? -25.625 20.391 0.853 1 90.31 54 GLY B C 1
ATOM 2742 O O . GLY B 1 54 ? -24.859 20.312 -0.101 1 90.31 54 GLY B O 1
ATOM 2743 N N . THR B 1 55 ? -25.969 21.5 1.521 1 90.69 55 THR B N 1
ATOM 2744 C CA . THR B 1 55 ? -25.531 22.781 0.962 1 90.69 55 THR B CA 1
ATOM 2745 C C . THR B 1 55 ? -24.453 23.422 1.834 1 90.69 55 THR B C 1
ATOM 2747 O O . THR B 1 55 ? -24.031 24.547 1.587 1 90.69 55 THR B O 1
ATOM 2750 N N . GLN B 1 56 ? -24 22.766 2.764 1 94.5 56 GLN B N 1
ATOM 2751 C CA . GLN B 1 56 ? -23 23.312 3.68 1 94.5 56 GLN B CA 1
ATOM 2752 C C . GLN B 1 56 ? -21.688 23.594 2.961 1 94.5 56 GLN B C 1
ATOM 2754 O O . GLN B 1 56 ? -21.266 22.828 2.094 1 94.5 56 GLN B O 1
ATOM 2759 N N . PRO B 1 57 ? -21.078 24.719 3.32 1 97.44 57 PRO B N 1
ATOM 2760 C CA . PRO B 1 57 ? -19.734 24.984 2.768 1 97.44 57 PRO B CA 1
ATOM 2761 C C . PRO B 1 57 ? -18.734 23.891 3.133 1 97.44 57 PRO B C 1
ATOM 2763 O O . PRO B 1 57 ? -18.781 23.344 4.238 1 97.44 57 PRO B O 1
ATOM 2766 N N . LEU B 1 58 ? -17.859 23.609 2.154 1 98.38 58 LEU B N 1
ATOM 2767 C CA . LEU B 1 58 ? -16.828 22.594 2.336 1 98.38 58 LEU B CA 1
ATOM 2768 C C . LEU B 1 58 ? -15.445 23.219 2.361 1 98.38 58 LEU B C 1
ATOM 2770 O O . LEU B 1 58 ? -15.062 23.922 1.429 1 98.38 58 LEU B O 1
ATOM 2774 N N . TYR B 1 59 ? -14.734 23 3.475 1 98.81 59 TYR B N 1
ATOM 2775 C CA . TYR B 1 59 ? -13.352 23.453 3.6 1 98.81 59 TYR B CA 1
ATOM 2776 C C . TYR B 1 59 ? -12.391 22.281 3.674 1 98.81 59 TYR B C 1
ATOM 2778 O O . TYR B 1 59 ? -12.719 21.25 4.266 1 98.81 59 TYR B O 1
ATOM 2786 N N . LEU B 1 60 ? -11.305 22.422 3.053 1 98.88 60 LEU B N 1
ATOM 2787 C CA . LEU B 1 60 ? -10.227 21.453 3.059 1 98.88 60 LEU B CA 1
ATOM 2788 C C . LEU B 1 60 ? -8.969 22.031 3.691 1 98.88 60 LEU B C 1
ATOM 2790 O O . LEU B 1 60 ? -8.422 23.016 3.205 1 98.88 60 LEU B O 1
ATOM 2794 N N . ILE B 1 61 ? -8.531 21.438 4.805 1 98.94 61 ILE B N 1
ATOM 2795 C CA . ILE B 1 61 ? -7.332 21.891 5.5 1 98.94 61 ILE B CA 1
ATOM 2796 C C . ILE B 1 61 ? -6.172 20.938 5.184 1 98.94 61 ILE B C 1
ATOM 2798 O O . ILE B 1 61 ? -6.285 19.734 5.367 1 98.94 61 ILE B O 1
ATOM 2802 N N . PHE B 1 62 ? -5.109 21.453 4.684 1 98.94 62 PHE B N 1
ATOM 2803 C CA . PHE B 1 62 ? -3.863 20.688 4.586 1 98.94 62 PHE B CA 1
ATOM 2804 C C . PHE B 1 62 ? -2.898 21.094 5.695 1 98.94 62 PHE B C 1
ATOM 2806 O O . PHE B 1 62 ? -2.49 22.25 5.781 1 98.94 62 PHE B O 1
ATOM 2813 N N . THR B 1 63 ? -2.566 20.141 6.477 1 98.94 63 THR B N 1
ATOM 2814 C CA . THR B 1 63 ? -1.688 20.406 7.609 1 98.94 63 THR B CA 1
ATOM 2815 C C . THR B 1 63 ? -0.278 20.734 7.137 1 98.94 63 THR B C 1
ATOM 2817 O O . THR B 1 63 ? 0.392 21.594 7.723 1 98.94 63 THR B O 1
ATOM 2820 N N . HIS B 1 64 ? 0.219 20.016 6.133 1 98.88 64 HIS B N 1
ATOM 2821 C CA . HIS B 1 64 ? 1.509 20.25 5.496 1 98.88 64 HIS B CA 1
ATOM 2822 C C . HIS B 1 64 ? 1.586 19.578 4.133 1 98.88 64 HIS B C 1
ATOM 2824 O O . HIS B 1 64 ? 0.626 18.938 3.699 1 98.88 64 HIS B O 1
ATOM 2830 N N . SER B 1 65 ? 2.74 19.719 3.455 1 98.62 65 SER B N 1
ATOM 2831 C CA . SER B 1 65 ? 2.74 19.453 2.021 1 98.62 65 SER B CA 1
ATOM 2832 C C . SER B 1 65 ? 3.285 18.062 1.715 1 98.62 65 SER B C 1
ATOM 2834 O O . SER B 1 65 ? 3.465 17.703 0.549 1 98.62 65 SER B O 1
ATOM 2836 N N . ASP B 1 66 ? 3.654 17.25 2.756 1 98.44 66 ASP B N 1
ATOM 2837 C CA . ASP B 1 66 ? 4.066 15.891 2.414 1 98.44 66 ASP B CA 1
ATOM 2838 C C . ASP B 1 66 ? 3.064 15.234 1.463 1 98.44 66 ASP B C 1
ATOM 2840 O O . ASP B 1 66 ? 1.853 15.383 1.63 1 98.44 66 ASP B O 1
ATOM 2844 N N . TRP B 1 67 ? 3.545 14.43 0.531 1 98.5 67 TRP B N 1
ATOM 2845 C CA . TRP B 1 67 ? 2.764 13.945 -0.601 1 98.5 67 TRP B CA 1
ATOM 2846 C C . TRP B 1 67 ? 1.585 13.102 -0.125 1 98.5 67 TRP B C 1
ATOM 2848 O O . TRP B 1 67 ? 0.504 13.141 -0.717 1 98.5 67 TRP B O 1
ATOM 2858 N N . ASP B 1 68 ? 1.812 12.32 0.967 1 98.44 68 ASP B N 1
ATOM 2859 C CA . ASP B 1 68 ? 0.771 11.406 1.422 1 98.44 68 ASP B CA 1
ATOM 2860 C C . ASP B 1 68 ? -0.376 12.164 2.086 1 98.44 68 ASP B C 1
ATOM 2862 O O . ASP B 1 68 ? -1.457 11.602 2.293 1 98.44 68 ASP B O 1
ATOM 2866 N N . HIS B 1 69 ? -0.231 13.445 2.357 1 98.69 69 HIS B N 1
ATOM 2867 C CA . HIS B 1 69 ? -1.306 14.25 2.928 1 98.69 69 HIS B CA 1
ATOM 2868 C C . HIS B 1 69 ? -2.045 15.031 1.847 1 98.69 69 HIS B C 1
ATOM 2870 O O . HIS B 1 69 ? -3.158 15.516 2.074 1 98.69 69 HIS B O 1
ATOM 2876 N N . ILE B 1 70 ? -1.465 15.164 0.651 1 98.69 70 ILE B N 1
ATOM 2877 C CA . ILE B 1 70 ? -2.104 16.031 -0.336 1 98.69 70 ILE B CA 1
ATOM 2878 C C . ILE B 1 70 ? -2.609 15.188 -1.506 1 98.69 70 ILE B C 1
ATOM 2880 O O . ILE B 1 70 ? -3.27 15.703 -2.41 1 98.69 70 ILE B O 1
ATOM 2884 N N . VAL B 1 71 ? -2.359 13.906 -1.503 1 98.69 71 VAL B N 1
ATOM 2885 C CA . VAL B 1 71 ? -2.592 13.023 -2.641 1 98.69 71 VAL B CA 1
ATOM 2886 C C . VAL B 1 71 ? -4.086 12.969 -2.959 1 98.69 71 VAL B C 1
ATOM 2888 O O . VAL B 1 71 ? -4.477 12.781 -4.113 1 98.69 71 VAL B O 1
ATOM 2891 N N . GLY B 1 72 ? -4.953 13.188 -2.012 1 98.75 72 GLY B N 1
ATOM 2892 C CA . GLY B 1 72 ? -6.387 13.078 -2.221 1 98.75 72 GLY B CA 1
ATOM 2893 C C . GLY B 1 72 ? -7.023 14.375 -2.688 1 98.75 72 GLY B C 1
ATOM 2894 O O . GLY B 1 72 ? -8.219 14.406 -2.99 1 98.75 72 GLY B O 1
ATOM 2895 N N . TYR B 1 73 ? -6.242 15.461 -2.867 1 98.81 73 TYR B N 1
ATOM 2896 C CA . TYR B 1 73 ? -6.754 16.797 -3.137 1 98.81 73 TYR B CA 1
ATOM 2897 C C . TYR B 1 73 ? -7.688 16.797 -4.344 1 98.81 73 TYR B C 1
ATOM 2899 O O . TYR B 1 73 ? -8.758 17.406 -4.309 1 98.81 73 TYR B O 1
ATOM 2907 N N . GLY B 1 74 ? -7.293 16.062 -5.391 1 98.69 74 GLY B N 1
ATOM 2908 C CA . GLY B 1 74 ? -8.031 16.094 -6.645 1 98.69 74 GLY B CA 1
ATOM 2909 C C . GLY B 1 74 ? -9.477 15.656 -6.5 1 98.69 74 GLY B C 1
ATOM 2910 O O . GLY B 1 74 ? -10.32 16 -7.324 1 98.69 74 GLY B O 1
ATOM 2911 N N . ALA B 1 75 ? -9.789 14.93 -5.508 1 98.75 75 ALA B N 1
ATOM 2912 C CA . ALA B 1 75 ? -11.141 14.422 -5.293 1 98.75 75 ALA B CA 1
ATOM 2913 C C . ALA B 1 75 ? -12.008 15.461 -4.59 1 98.75 75 ALA B C 1
ATOM 2915 O O . ALA B 1 75 ? -13.219 15.266 -4.434 1 98.75 75 ALA B O 1
ATOM 2916 N N . PHE B 1 76 ? -11.414 16.609 -4.152 1 98.44 76 PHE B N 1
ATOM 2917 C CA . PHE B 1 76 ? -12.133 17.578 -3.342 1 98.44 76 PHE B CA 1
ATOM 2918 C C . PHE B 1 76 ? -11.922 19 -3.869 1 98.44 76 PHE B C 1
ATOM 2920 O O . PHE B 1 76 ? -11.789 19.938 -3.09 1 98.44 76 PHE B O 1
ATOM 2927 N N . GLN B 1 77 ? -11.836 19.156 -5.125 1 97.25 77 GLN B N 1
ATOM 2928 C CA . GLN B 1 77 ? -11.508 20.438 -5.746 1 97.25 77 GLN B CA 1
ATOM 2929 C C . GLN B 1 77 ? -12.641 21.438 -5.574 1 97.25 77 GLN B C 1
ATOM 2931 O O . GLN B 1 77 ? -12.469 22.625 -5.824 1 97.25 77 GLN B O 1
ATOM 2936 N N . ASP B 1 78 ? -13.797 20.984 -5.148 1 97.25 78 ASP B N 1
ATOM 2937 C CA . ASP B 1 78 ? -14.93 21.875 -4.898 1 97.25 78 ASP B CA 1
ATOM 2938 C C . ASP B 1 78 ? -14.844 22.5 -3.512 1 97.25 78 ASP B C 1
ATOM 2940 O O . ASP B 1 78 ? -15.664 23.344 -3.154 1 97.25 78 ASP B O 1
ATOM 2944 N N . ALA B 1 79 ? -13.875 22.172 -2.715 1 98.25 79 ALA B N 1
ATOM 2945 C CA . ALA B 1 79 ? -13.711 22.688 -1.362 1 98.25 79 ALA B CA 1
ATOM 2946 C C . ALA B 1 79 ? -12.82 23.938 -1.362 1 98.25 79 ALA B C 1
ATOM 2948 O O . ALA B 1 79 ? -11.969 24.094 -2.236 1 98.25 79 ALA B O 1
ATOM 2949 N N . LYS B 1 80 ? -13.023 24.844 -0.396 1 98.75 80 LYS B N 1
ATOM 2950 C CA . LYS B 1 80 ? -12.078 25.922 -0.138 1 98.75 80 LYS B CA 1
ATOM 2951 C C . LYS B 1 80 ? -10.875 25.438 0.652 1 98.75 80 LYS B C 1
ATOM 2953 O O . LYS B 1 80 ? -11.023 24.891 1.75 1 98.75 80 LYS B O 1
ATOM 2958 N N . VAL B 1 81 ? -9.719 25.688 0.123 1 98.94 81 VAL B N 1
ATOM 2959 C CA . VAL B 1 81 ? -8.508 25.094 0.687 1 98.94 81 VAL B CA 1
ATOM 2960 C C . VAL B 1 81 ? -7.867 26.078 1.665 1 98.94 81 VAL B C 1
ATOM 2962 O O . VAL B 1 81 ? -7.684 27.266 1.345 1 98.94 81 VAL B O 1
ATOM 2965 N N . ILE B 1 82 ? -7.562 25.609 2.859 1 98.94 82 ILE B N 1
ATOM 2966 C CA . ILE B 1 82 ? -6.824 26.344 3.887 1 98.94 82 ILE B CA 1
ATOM 2967 C C . ILE B 1 82 ? -5.477 25.672 4.129 1 98.94 82 ILE B C 1
ATOM 2969 O O . ILE B 1 82 ? -5.414 24.469 4.363 1 98.94 82 ILE B O 1
ATOM 2973 N N . ALA B 1 83 ? -4.414 26.391 4.074 1 98.94 83 ALA B N 1
ATOM 2974 C CA . ALA B 1 83 ? -3.064 25.938 4.398 1 98.94 83 ALA B CA 1
ATOM 2975 C C . ALA B 1 83 ? -2.158 27.109 4.746 1 98.94 83 ALA B C 1
ATOM 2977 O O . ALA B 1 83 ? -2.58 28.266 4.68 1 98.94 83 ALA B O 1
ATOM 2978 N N . SER B 1 84 ? -0.985 26.844 5.176 1 98.88 84 SER B N 1
ATOM 2979 C CA . SER B 1 84 ? -0.076 27.922 5.551 1 98.88 84 SER B CA 1
ATOM 2980 C C . SER B 1 84 ? 0.346 28.734 4.332 1 98.88 84 SER B C 1
ATOM 2982 O O . SER B 1 84 ? 0.24 28.266 3.195 1 98.88 84 SER B O 1
ATOM 2984 N N . GLU B 1 85 ? 0.806 29.938 4.617 1 98.75 85 GLU B N 1
ATOM 2985 C CA . GLU B 1 85 ? 1.396 30.75 3.555 1 98.75 85 GLU B CA 1
ATOM 2986 C C . GLU B 1 85 ? 2.602 30.047 2.932 1 98.75 85 GLU B C 1
ATOM 2988 O O . GLU B 1 85 ? 2.799 30.109 1.717 1 98.75 85 GLU B O 1
ATOM 2993 N N . ALA B 1 86 ? 3.404 29.406 3.738 1 98.56 86 ALA B N 1
ATOM 2994 C CA . ALA B 1 86 ? 4.57 28.688 3.242 1 98.56 86 ALA B CA 1
ATOM 2995 C C . ALA B 1 86 ? 4.148 27.547 2.316 1 98.56 86 ALA B C 1
ATOM 2997 O O . ALA B 1 86 ? 4.828 27.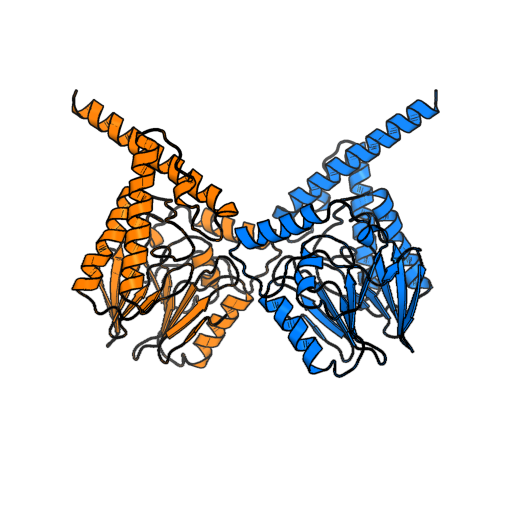266 1.326 1 98.56 86 ALA B O 1
ATOM 2998 N N . PHE B 1 87 ? 3.088 26.844 2.67 1 98.69 87 PHE B N 1
ATOM 2999 C CA . PHE B 1 87 ? 2.502 25.828 1.8 1 98.69 87 PHE B CA 1
ATOM 3000 C C . PHE B 1 87 ? 2.08 26.438 0.469 1 98.69 87 PHE B C 1
ATOM 3002 O O . PHE B 1 87 ? 2.379 25.891 -0.594 1 98.69 87 PHE B O 1
ATOM 3009 N N . HIS B 1 88 ? 1.433 27.547 0.517 1 98.19 88 HIS B N 1
ATOM 3010 C CA . HIS B 1 88 ? 0.936 28.266 -0.655 1 98.19 88 HIS B CA 1
ATOM 3011 C C . HIS B 1 88 ? 2.076 28.656 -1.589 1 98.19 88 HIS B C 1
ATOM 3013 O O . HIS B 1 88 ? 1.951 28.531 -2.811 1 98.19 88 HIS B O 1
ATOM 3019 N N . LEU B 1 89 ? 3.191 29.016 -1.016 1 97.56 89 LEU B N 1
ATOM 3020 C CA . LEU B 1 89 ? 4.297 29.594 -1.774 1 97.56 89 LEU B CA 1
ATOM 3021 C C . LEU B 1 89 ? 5.352 28.531 -2.078 1 97.56 89 LEU B C 1
ATOM 3023 O O . LEU B 1 89 ? 6.445 28.859 -2.549 1 97.56 89 LEU B O 1
ATOM 3027 N N . LYS B 1 90 ? 4.996 27.359 -1.843 1 95.75 90 LYS B N 1
ATOM 3028 C CA . LYS B 1 90 ? 5.973 26.297 -2.021 1 95.75 90 LYS B CA 1
ATOM 3029 C C . LYS B 1 90 ? 6.516 26.281 -3.447 1 95.75 90 LYS B C 1
ATOM 3031 O O . LYS B 1 90 ? 5.754 26.391 -4.41 1 95.75 90 LYS B O 1
ATOM 3036 N N . GLU B 1 91 ? 7.852 26.062 -3.654 1 92.56 91 GLU B N 1
ATOM 3037 C CA . GLU B 1 91 ? 8.484 26.094 -4.969 1 92.56 91 GLU B CA 1
ATOM 3038 C C . GLU B 1 91 ? 8.656 24.703 -5.543 1 92.56 91 GLU B C 1
ATOM 3040 O O . GLU B 1 91 ? 8.609 24.5 -6.758 1 92.56 91 GLU B O 1
ATOM 3045 N N . ASP B 1 92 ? 8.781 23.719 -4.754 1 94.38 92 ASP B N 1
ATOM 3046 C CA . ASP B 1 92 ? 9.086 22.359 -5.215 1 94.38 92 ASP B CA 1
ATOM 3047 C C . ASP B 1 92 ? 7.816 21.516 -5.312 1 94.38 92 ASP B C 1
ATOM 3049 O O . ASP B 1 92 ? 7.824 20.344 -4.965 1 94.38 92 ASP B O 1
ATOM 3053 N N . LYS B 1 93 ? 6.742 22.125 -5.789 1 97.19 93 LYS B N 1
ATOM 3054 C CA . LYS B 1 93 ? 5.449 21.453 -5.887 1 97.19 93 LYS B CA 1
ATOM 3055 C C . LYS B 1 93 ? 5.523 20.266 -6.832 1 97.19 93 LYS B C 1
ATOM 3057 O O . LYS B 1 93 ? 4.934 19.219 -6.562 1 97.19 93 LYS B O 1
ATOM 3062 N N . GLU B 1 94 ? 6.23 20.453 -7.938 1 96.81 94 GLU B N 1
ATOM 3063 C CA . GLU B 1 94 ? 6.344 19.391 -8.93 1 96.81 94 GLU B CA 1
ATOM 3064 C C . GLU B 1 94 ? 7.039 18.156 -8.344 1 96.81 94 GLU B C 1
ATOM 3066 O O . GLU B 1 94 ? 6.695 17.031 -8.688 1 96.81 94 GLU B O 1
ATOM 3071 N N . ASN B 1 95 ? 8.047 18.422 -7.52 1 97.62 95 ASN B N 1
ATOM 3072 C CA . ASN B 1 95 ? 8.734 17.312 -6.871 1 97.62 95 ASN B CA 1
ATOM 3073 C C . ASN B 1 95 ? 7.789 16.5 -5.996 1 97.62 95 ASN B C 1
ATOM 3075 O O . ASN B 1 95 ? 7.887 15.273 -5.945 1 97.62 95 ASN B O 1
ATOM 3079 N N . LEU B 1 96 ? 6.965 17.125 -5.312 1 97.5 96 LEU B N 1
ATOM 3080 C CA . LEU B 1 96 ? 5.992 16.453 -4.461 1 97.5 96 LEU B CA 1
ATOM 3081 C C . LEU B 1 96 ? 5.023 15.625 -5.297 1 97.5 96 LEU B C 1
ATOM 3083 O O . LEU B 1 96 ? 4.684 14.5 -4.922 1 97.5 96 LEU B O 1
ATOM 3087 N N . LEU B 1 97 ? 4.57 16.188 -6.414 1 98.19 97 LEU B N 1
ATOM 3088 C CA . LEU B 1 97 ? 3.689 15.445 -7.312 1 98.19 97 LEU B CA 1
ATOM 3089 C C . LEU B 1 97 ? 4.406 14.234 -7.906 1 98.19 97 LEU B C 1
ATOM 3091 O O . LEU B 1 97 ? 3.799 13.18 -8.094 1 98.19 97 LEU B O 1
ATOM 3095 N N . ASP B 1 98 ? 5.684 14.43 -8.227 1 98.19 98 ASP B N 1
ATOM 3096 C CA . ASP B 1 98 ? 6.48 13.312 -8.734 1 98.19 98 ASP B CA 1
ATOM 3097 C C . ASP B 1 98 ? 6.531 12.172 -7.723 1 98.19 98 ASP B C 1
ATOM 3099 O O . ASP B 1 98 ? 6.5 11 -8.102 1 98.19 98 ASP B O 1
ATOM 3103 N N . LEU B 1 99 ? 6.641 12.5 -6.465 1 98.25 99 LEU B N 1
ATOM 3104 C CA . LEU B 1 99 ? 6.645 11.469 -5.434 1 98.25 99 LEU B CA 1
ATOM 3105 C C . LEU B 1 99 ? 5.336 10.688 -5.438 1 98.25 99 LEU B C 1
ATOM 3107 O O . LEU B 1 99 ? 5.336 9.469 -5.238 1 98.25 99 LEU B O 1
ATOM 3111 N N . ILE B 1 100 ? 4.203 11.367 -5.633 1 98.56 100 ILE B N 1
ATOM 3112 C CA . ILE B 1 100 ? 2.912 10.703 -5.746 1 98.56 100 ILE B CA 1
ATOM 3113 C C . ILE B 1 100 ? 2.916 9.758 -6.949 1 98.56 100 ILE B C 1
ATOM 3115 O O . ILE B 1 100 ? 2.52 8.602 -6.84 1 98.56 100 ILE B O 1
ATOM 3119 N N . HIS B 1 101 ? 3.381 10.289 -8.086 1 98.31 101 HIS B N 1
ATOM 3120 C CA . HIS B 1 101 ? 3.426 9.477 -9.297 1 98.31 101 HIS B CA 1
ATOM 3121 C C . HIS B 1 101 ? 4.332 8.266 -9.117 1 98.31 101 HIS B C 1
ATOM 3123 O O . HIS B 1 101 ? 4.023 7.176 -9.602 1 98.31 101 HIS B O 1
ATOM 3129 N N . GLU B 1 102 ? 5.469 8.484 -8.508 1 98.25 102 GLU B N 1
ATOM 3130 C CA . GLU B 1 102 ? 6.391 7.383 -8.242 1 98.25 102 GLU B CA 1
ATOM 3131 C C . GLU B 1 102 ? 5.73 6.297 -7.398 1 98.25 102 GLU B C 1
ATOM 3133 O O . GLU B 1 102 ? 5.852 5.109 -7.699 1 98.25 102 GLU B O 1
ATOM 3138 N N . PHE B 1 103 ? 5.062 6.711 -6.34 1 98.62 103 PHE B N 1
ATOM 3139 C CA . PHE B 1 103 ? 4.34 5.762 -5.504 1 98.62 103 PHE B CA 1
ATOM 3140 C C . PHE B 1 103 ? 3.289 5.012 -6.316 1 98.62 103 PHE B C 1
ATOM 3142 O O . PHE B 1 103 ? 3.207 3.785 -6.254 1 98.62 103 PHE B O 1
ATOM 3149 N N . ASP B 1 104 ? 2.459 5.766 -7.055 1 98.5 104 ASP B N 1
ATOM 3150 C CA . ASP B 1 104 ? 1.395 5.172 -7.859 1 98.5 104 ASP B CA 1
ATOM 3151 C C . ASP B 1 104 ? 1.962 4.199 -8.891 1 98.5 104 ASP B C 1
ATOM 3153 O O . ASP B 1 104 ? 1.407 3.121 -9.109 1 98.5 104 ASP B O 1
ATOM 3157 N N . ASN B 1 105 ? 3.049 4.59 -9.539 1 97.88 105 ASN B N 1
ATOM 3158 C CA . ASN B 1 105 ? 3.682 3.715 -10.523 1 97.88 105 ASN B CA 1
ATOM 3159 C C . ASN B 1 105 ? 4.223 2.445 -9.875 1 97.88 105 ASN B C 1
ATOM 3161 O O . ASN B 1 105 ? 4.051 1.348 -10.406 1 97.88 105 ASN B O 1
ATOM 3165 N N . GLN B 1 106 ? 4.852 2.621 -8.758 1 97.88 106 GLN B N 1
ATOM 3166 C CA . GLN B 1 106 ? 5.461 1.5 -8.055 1 97.88 106 GLN B CA 1
ATOM 3167 C C . GLN B 1 106 ? 4.422 0.437 -7.707 1 97.88 106 GLN B C 1
ATOM 3169 O O . GLN B 1 106 ? 4.715 -0.76 -7.754 1 97.88 106 GLN B O 1
ATOM 3174 N N . TYR B 1 107 ? 3.227 0.872 -7.414 1 98.5 107 TYR B N 1
ATOM 3175 C CA . TYR B 1 107 ? 2.244 -0.063 -6.879 1 98.5 107 TYR B CA 1
ATOM 3176 C C . TYR B 1 107 ? 1.079 -0.246 -7.844 1 98.5 107 TYR B C 1
ATOM 3178 O O . TYR B 1 107 ? 0.041 -0.801 -7.477 1 98.5 107 TYR B O 1
ATOM 3186 N N . TYR B 1 108 ? 1.196 0.214 -9.047 1 98.19 108 TYR B N 1
ATOM 3187 C CA . TYR B 1 108 ? 0.198 0.081 -10.102 1 98.19 108 TYR B CA 1
ATOM 3188 C C . TYR B 1 108 ? -1.126 0.706 -9.68 1 98.19 108 TYR B C 1
ATOM 3190 O O . TYR B 1 108 ? -2.184 0.088 -9.828 1 98.19 108 TYR B O 1
ATOM 3198 N N . ILE B 1 109 ? -1.076 1.901 -9.125 1 98.38 109 ILE B N 1
ATOM 3199 C CA . ILE B 1 109 ? -2.275 2.562 -8.625 1 98.38 109 ILE B CA 1
ATOM 3200 C C . ILE B 1 109 ? -2.822 3.516 -9.688 1 98.38 109 ILE B C 1
ATOM 3202 O O . ILE B 1 109 ? -2.076 4.316 -10.25 1 98.38 109 ILE B O 1
ATOM 3206 N N . ASP B 1 110 ? -4.102 3.35 -9.953 1 97 110 ASP B N 1
ATOM 3207 C CA . ASP B 1 110 ? -4.844 4.305 -10.766 1 97 110 ASP B CA 1
ATOM 3208 C C . ASP B 1 110 ? -5.781 5.152 -9.906 1 97 110 ASP B C 1
ATOM 3210 O O . ASP B 1 110 ? -6.461 4.629 -9.023 1 97 110 ASP B O 1
ATOM 3214 N N . ARG B 1 111 ? -5.723 6.375 -10.141 1 97.44 111 ARG B N 1
ATOM 3215 C CA . ARG B 1 111 ? -6.637 7.273 -9.445 1 97.44 111 ARG B CA 1
ATOM 3216 C C . ARG B 1 111 ? -7.641 7.895 -10.414 1 97.44 111 ARG B C 1
ATOM 3218 O O . ARG B 1 111 ? -7.312 8.148 -11.578 1 97.44 111 ARG B O 1
ATOM 3225 N N . ASP B 1 112 ? -8.859 8.156 -10.023 1 96.38 112 ASP B N 1
ATOM 3226 C CA . ASP B 1 112 ? -9.914 8.68 -10.883 1 96.38 112 ASP B CA 1
ATOM 3227 C C . ASP B 1 112 ? -10.062 10.188 -10.711 1 96.38 112 ASP B C 1
ATOM 3229 O O . ASP B 1 112 ? -11.086 10.766 -11.078 1 96.38 112 ASP B O 1
ATOM 3233 N N . TYR B 1 113 ? -9.164 10.828 -10.078 1 97.88 113 TYR B N 1
ATOM 3234 C CA . TYR B 1 113 ? -9.062 12.273 -9.922 1 97.88 113 TYR B CA 1
ATOM 3235 C C . TYR B 1 113 ? -7.668 12.766 -10.281 1 97.88 113 TYR B C 1
ATOM 3237 O O . TYR B 1 113 ? -6.707 11.992 -10.258 1 97.88 113 TYR B O 1
ATOM 3245 N N . PRO B 1 114 ? -7.527 13.969 -10.609 1 97.81 114 PRO B N 1
ATOM 3246 C CA . PRO B 1 114 ? -6.215 14.477 -11.023 1 97.81 114 PRO B CA 1
ATOM 3247 C C . PRO B 1 114 ? -5.23 14.578 -9.859 1 97.81 114 PRO B C 1
ATOM 3249 O O . PRO B 1 114 ? -5.621 14.922 -8.742 1 97.81 114 PRO B O 1
ATOM 3252 N N . ILE B 1 115 ? -4.023 14.281 -10.172 1 98.12 115 ILE B N 1
ATOM 3253 C CA . ILE B 1 115 ? -2.928 14.539 -9.242 1 98.12 115 ILE B CA 1
ATOM 3254 C C . ILE B 1 115 ? -2.398 15.953 -9.438 1 98.12 115 ILE B C 1
ATOM 3256 O O . ILE B 1 115 ? -1.724 16.234 -10.43 1 98.12 115 ILE B O 1
ATOM 3260 N N . THR B 1 116 ? -2.729 16.828 -8.578 1 97.94 116 THR B N 1
ATOM 3261 C CA . THR B 1 116 ? -2.346 18.234 -8.656 1 97.94 116 THR B CA 1
ATOM 3262 C C . THR B 1 116 ? -2.08 18.797 -7.27 1 97.94 116 THR B C 1
ATOM 3264 O O . THR B 1 116 ? -2.553 18.25 -6.27 1 97.94 116 THR B O 1
ATOM 3267 N N . PHE B 1 117 ? -1.227 19.781 -7.203 1 98.62 117 PHE B N 1
ATOM 3268 C CA . PHE B 1 117 ? -0.953 20.438 -5.934 1 98.62 117 PHE B CA 1
ATOM 3269 C C . PHE B 1 117 ? -2.115 21.328 -5.527 1 98.62 117 PHE B C 1
ATOM 3271 O O . PHE B 1 117 ? -2.688 22.031 -6.363 1 98.62 117 PHE B O 1
ATOM 3278 N N . PRO B 1 118 ? -2.512 21.359 -4.262 1 98.69 118 PRO B N 1
ATOM 3279 C CA . PRO B 1 118 ? -3.672 22.141 -3.824 1 98.69 118 PRO B CA 1
ATOM 3280 C C . PRO B 1 118 ? -3.498 23.641 -4.066 1 98.69 118 PRO B C 1
ATOM 3282 O O . PRO B 1 118 ? -2.42 24.188 -3.82 1 98.69 118 PRO B O 1
ATOM 3285 N N . ILE B 1 119 ? -4.496 24.219 -4.598 1 98.31 119 ILE B N 1
ATOM 3286 C CA . ILE B 1 119 ? -4.543 25.672 -4.715 1 98.31 119 ILE B CA 1
ATOM 3287 C C . ILE B 1 119 ? -5.137 26.281 -3.441 1 98.31 119 ILE B C 1
ATOM 3289 O O . ILE B 1 119 ? -6.305 26.031 -3.119 1 98.31 119 ILE B O 1
ATOM 3293 N N . VAL B 1 120 ? -4.352 27.109 -2.77 1 98.81 120 VAL B N 1
ATOM 3294 C CA . VAL B 1 120 ? -4.742 27.625 -1.458 1 98.81 120 VAL B CA 1
ATOM 3295 C C . VAL B 1 120 ? -5.68 28.812 -1.622 1 98.81 120 VAL B C 1
ATOM 3297 O O . VAL B 1 120 ? -5.348 29.781 -2.303 1 98.81 120 VAL B O 1
ATOM 3300 N N . ASP B 1 121 ? -6.867 28.719 -1.03 1 98.81 121 ASP B N 1
ATOM 3301 C CA . ASP B 1 121 ? -7.836 29.797 -1.045 1 98.81 121 ASP B CA 1
ATOM 3302 C C . ASP B 1 121 ? -7.633 30.734 0.146 1 98.81 121 ASP B C 1
ATOM 3304 O O . ASP B 1 121 ? -7.793 31.953 0.023 1 98.81 121 ASP B O 1
ATOM 3308 N N . ILE B 1 122 ? -7.363 30.203 1.305 1 98.75 122 ILE B N 1
ATOM 3309 C CA . ILE B 1 122 ? -7.117 30.953 2.539 1 98.75 122 ILE B CA 1
ATOM 3310 C C . ILE B 1 122 ? -5.75 30.562 3.105 1 98.75 122 ILE B C 1
ATOM 3312 O O . ILE B 1 122 ? -5.57 29.453 3.609 1 98.75 122 ILE B O 1
ATOM 3316 N N . ALA B 1 123 ? -4.852 31.469 3.062 1 98.75 123 ALA B N 1
ATOM 3317 C CA . ALA B 1 123 ? -3.498 31.234 3.557 1 98.75 123 ALA B CA 1
ATOM 3318 C C . ALA B 1 123 ? -3.357 31.672 5.012 1 98.75 123 ALA B C 1
ATOM 3320 O O . ALA B 1 123 ? -3.752 32.781 5.367 1 98.75 123 ALA B O 1
ATOM 3321 N N . VAL B 1 124 ? -2.881 30.828 5.809 1 98.81 124 VAL B N 1
ATOM 3322 C CA . VAL B 1 124 ? -2.525 31.172 7.184 1 98.81 124 VAL B CA 1
ATOM 3323 C C . VAL B 1 124 ? -1.174 31.875 7.207 1 98.81 124 VAL B C 1
ATOM 3325 O O . VAL B 1 124 ? -0.137 31.266 6.953 1 98.81 124 VAL B O 1
ATOM 3328 N N . LYS B 1 125 ? -1.16 33.062 7.594 1 98.38 125 LYS B N 1
ATOM 3329 C CA . LYS B 1 125 ? 0.036 33.875 7.488 1 98.38 125 LYS B CA 1
ATOM 3330 C C . LYS B 1 125 ? 0.685 34.094 8.852 1 98.38 125 LYS B C 1
ATOM 3332 O O . LYS B 1 125 ? 1.906 34.219 8.953 1 98.38 125 LYS B O 1
ATOM 3337 N N . GLU B 1 126 ? -0.148 34.125 9.836 1 98.06 126 GLU B N 1
ATOM 3338 C CA . GLU B 1 126 ? 0.347 34.5 11.156 1 98.06 126 GLU B CA 1
ATOM 3339 C C . GLU B 1 126 ? 0.129 33.375 12.164 1 98.06 126 GLU B C 1
ATOM 3341 O O . GLU B 1 126 ? -0.848 32.625 12.07 1 98.06 126 GLU B O 1
ATOM 3346 N N . ASP B 1 127 ? 1.022 33.281 13.102 1 98.38 127 ASP B N 1
ATOM 3347 C CA . ASP B 1 127 ? 0.87 32.375 14.234 1 98.38 127 ASP B CA 1
ATOM 3348 C C . ASP B 1 127 ? -0.26 32.844 15.156 1 98.38 127 ASP B C 1
ATOM 3350 O O . ASP B 1 127 ? -0.246 33.969 15.648 1 98.38 127 ASP B O 1
ATOM 3354 N N . GLY B 1 128 ? -1.238 32.031 15.352 1 98.38 128 GLY B N 1
ATOM 3355 C CA . GLY B 1 128 ? -2.398 32.406 16.141 1 98.38 128 GLY B CA 1
ATOM 3356 C C . GLY B 1 128 ? -3.527 32.969 15.312 1 98.38 128 GLY B C 1
ATOM 3357 O O . GLY B 1 128 ? -4.535 33.438 15.867 1 98.38 128 GLY B O 1
ATOM 3358 N N . GLN B 1 129 ? -3.396 32.938 14 1 98.56 129 GLN B N 1
ATOM 3359 C CA . GLN B 1 129 ? -4.43 33.438 13.109 1 98.56 129 GLN B CA 1
ATOM 3360 C C . GLN B 1 129 ? -5.766 32.75 13.344 1 98.56 129 GLN B C 1
ATOM 3362 O O . GLN B 1 129 ? -5.809 31.531 13.539 1 98.56 129 GLN B O 1
ATOM 3367 N N . VAL B 1 130 ? -6.824 33.562 13.32 1 98.69 130 VAL B N 1
ATOM 3368 C CA . VAL B 1 130 ? -8.156 33 13.586 1 98.69 130 VAL B CA 1
ATOM 3369 C C . VAL B 1 130 ? -9.047 33.188 12.359 1 98.69 130 VAL B C 1
ATOM 3371 O O . VAL B 1 130 ? -8.992 34.219 11.695 1 98.69 130 VAL B O 1
ATOM 3374 N N . LEU B 1 131 ? -9.766 32.156 11.977 1 98.56 131 LEU B N 1
ATOM 3375 C CA . LEU B 1 131 ? -10.836 32.219 10.984 1 98.56 131 LEU B CA 1
ATOM 3376 C C . LEU B 1 131 ? -12.18 31.859 11.609 1 98.56 131 LEU B C 1
ATOM 3378 O O . LEU B 1 131 ? -12.344 30.766 12.156 1 98.56 131 LEU B O 1
ATOM 3382 N N . GLU B 1 132 ? -13.102 32.781 11.531 1 98.19 132 GLU B N 1
ATOM 3383 C CA . GLU B 1 132 ? -14.445 32.562 12.062 1 98.19 132 GLU B CA 1
ATOM 3384 C C . GLU B 1 132 ? -15.43 32.219 10.945 1 98.19 132 GLU B C 1
ATOM 3386 O O . GLU B 1 132 ? -15.539 32.969 9.969 1 98.19 132 GLU B O 1
ATOM 3391 N N . LEU B 1 133 ? -16.031 31.109 11.039 1 96.81 133 LEU B N 1
ATOM 3392 C CA . LEU B 1 133 ? -17.078 30.625 10.148 1 96.81 133 LEU B CA 1
ATOM 3393 C C . LEU B 1 133 ? -18.391 30.422 10.914 1 96.81 133 LEU B C 1
ATOM 3395 O O . LEU B 1 133 ? -18.719 29.312 11.32 1 96.81 133 LEU B O 1
ATOM 3399 N N . GLY B 1 134 ? -19.172 31.469 11.047 1 97 134 GLY B N 1
ATOM 3400 C CA . GLY B 1 134 ? -20.312 31.406 11.938 1 97 134 GLY B CA 1
ATOM 3401 C C . GLY B 1 134 ? -19.938 31.188 13.391 1 97 134 GLY B C 1
ATOM 3402 O O . GLY B 1 134 ? -19.156 31.953 13.953 1 97 134 GLY B O 1
ATOM 3403 N N . ASN B 1 135 ? -20.453 30.125 13.875 1 97.44 135 ASN B N 1
ATOM 3404 C CA . ASN B 1 135 ? -20.172 29.781 15.266 1 97.44 135 ASN B CA 1
ATOM 3405 C C . ASN B 1 135 ? -18.922 28.906 15.375 1 97.44 135 ASN B C 1
ATOM 3407 O O . ASN B 1 135 ? -18.484 28.578 16.469 1 97.44 135 ASN B O 1
ATOM 3411 N N . THR B 1 136 ? -18.375 28.547 14.242 1 98.06 136 THR B N 1
ATOM 3412 C CA . THR B 1 136 ? -17.156 27.75 14.211 1 98.06 136 THR B CA 1
ATOM 3413 C C . THR B 1 136 ? -15.922 28.656 14.141 1 98.06 136 THR B C 1
ATOM 3415 O O . THR B 1 136 ? -15.859 29.562 13.312 1 98.06 136 THR B O 1
ATOM 3418 N N . LYS B 1 137 ? -15.008 28.391 15.094 1 98.56 137 LYS B N 1
ATOM 3419 C CA . LYS B 1 137 ? -13.758 29.141 15.141 1 98.56 137 LYS B CA 1
ATOM 3420 C C . LYS B 1 137 ? -12.555 28.234 14.906 1 98.56 137 LYS B C 1
ATOM 3422 O O . LYS B 1 137 ? -12.398 27.219 15.586 1 98.56 137 LYS B O 1
ATOM 3427 N N . LEU B 1 138 ? -11.75 28.578 13.914 1 98.88 138 LEU B N 1
ATOM 3428 C CA . LEU B 1 138 ? -10.484 27.906 13.648 1 98.88 138 LEU B CA 1
ATOM 3429 C C . LEU B 1 138 ? -9.305 28.781 14.062 1 98.88 138 LEU B C 1
ATOM 3431 O O . LEU B 1 138 ? -9.188 29.922 13.617 1 98.88 138 LEU B O 1
ATOM 3435 N N . THR B 1 139 ? -8.516 28.312 14.969 1 98.94 139 THR B N 1
ATOM 3436 C CA . THR B 1 139 ? -7.258 28.969 15.32 1 98.94 139 THR B CA 1
ATOM 3437 C C . THR B 1 139 ? -6.066 28.188 14.773 1 98.94 139 THR B C 1
ATOM 3439 O O . THR B 1 139 ? -5.957 26.984 14.992 1 98.94 139 THR B O 1
ATOM 3442 N N . PHE B 1 140 ? -5.227 28.906 14.055 1 98.94 140 PHE B N 1
ATOM 3443 C CA . PHE B 1 140 ? -4.09 28.281 13.398 1 98.94 140 PHE B CA 1
ATOM 3444 C C . PHE B 1 140 ? -2.785 28.656 14.086 1 98.94 140 PHE B C 1
ATOM 3446 O O . PHE B 1 140 ? -2.582 29.828 14.438 1 98.94 140 PHE B O 1
ATOM 3453 N N . TYR B 1 141 ? -1.931 27.703 14.336 1 98.88 141 TYR B N 1
ATOM 3454 C CA . TYR B 1 141 ? -0.569 27.938 14.805 1 98.88 141 TYR B CA 1
ATOM 3455 C C . TYR B 1 141 ? 0.451 27.375 13.828 1 98.88 141 TYR B C 1
ATOM 3457 O O . TYR B 1 141 ? 0.267 26.281 13.289 1 98.88 141 TYR B O 1
ATOM 3465 N N . LYS B 1 142 ? 1.468 28.156 13.539 1 98.62 142 LYS B N 1
ATOM 3466 C CA . LYS B 1 142 ? 2.551 27.641 12.703 1 98.62 142 LYS B CA 1
ATOM 3467 C C . LYS B 1 142 ? 3.221 26.422 13.359 1 98.62 142 LYS B C 1
ATOM 3469 O O . LYS B 1 142 ? 3.564 26.469 14.547 1 98.62 142 LYS B O 1
ATOM 3474 N N . ALA B 1 143 ? 3.328 25.406 12.609 1 98.69 143 ALA B N 1
ATOM 3475 C CA . ALA B 1 143 ? 3.93 24.172 13.109 1 98.69 143 ALA B CA 1
ATOM 3476 C C . ALA B 1 143 ? 5.129 23.766 12.266 1 98.69 143 ALA B C 1
ATOM 3478 O O . ALA B 1 143 ? 5.074 22.766 11.531 1 98.69 143 ALA B O 1
ATOM 3479 N N . GLU B 1 144 ? 6.207 24.438 12.445 1 98.5 144 GLU B N 1
ATOM 3480 C CA . GLU B 1 144 ? 7.418 24.188 11.672 1 98.5 144 GLU B CA 1
ATOM 3481 C C . GLU B 1 144 ? 8.281 23.125 12.328 1 98.5 144 GLU B C 1
ATOM 3483 O O . GLU B 1 144 ? 8.086 22.797 13.5 1 98.5 144 GLU B O 1
ATOM 3488 N N . GLY B 1 145 ? 9.25 22.562 11.641 1 98.62 145 GLY B N 1
ATOM 3489 C CA . GLY B 1 145 ? 10.148 21.516 12.125 1 98.62 145 GLY B CA 1
ATOM 3490 C C . GLY B 1 145 ? 10.07 20.234 11.328 1 98.62 145 GLY B C 1
ATOM 3491 O O . GLY B 1 145 ? 11.055 19.828 10.711 1 98.62 145 GLY B O 1
ATOM 3492 N N . HIS B 1 146 ? 8.898 19.578 11.352 1 98.69 146 HIS B N 1
ATOM 3493 C CA . HIS B 1 146 ? 8.68 18.469 10.438 1 98.69 146 HIS B CA 1
ATOM 3494 C C . HIS B 1 146 ? 8.859 18.906 8.984 1 98.69 146 HIS B C 1
ATOM 3496 O O . HIS B 1 146 ? 9.688 18.344 8.266 1 98.69 146 HIS B O 1
ATOM 3502 N N . THR B 1 147 ? 8.125 19.812 8.625 1 98.25 147 THR B N 1
ATOM 3503 C CA . THR B 1 147 ? 8.289 20.609 7.418 1 98.25 147 THR B CA 1
ATOM 3504 C C . THR B 1 147 ? 8.281 22.094 7.754 1 98.25 147 THR B C 1
ATOM 3506 O O . THR B 1 147 ? 8.078 22.484 8.906 1 98.25 147 THR B O 1
ATOM 3509 N N . ASN B 1 148 ? 8.57 22.922 6.762 1 98.19 148 ASN B N 1
ATOM 3510 C CA . ASN B 1 148 ? 8.594 24.359 7.023 1 98.19 148 ASN B CA 1
ATOM 3511 C C . ASN B 1 148 ? 7.223 25 6.793 1 98.19 148 ASN B C 1
ATOM 3513 O O . ASN B 1 148 ? 7.043 26.188 7.023 1 98.19 148 ASN B O 1
ATOM 3517 N N . ASP B 1 149 ? 6.242 24.188 6.387 1 98.75 149 ASP B N 1
ATOM 3518 C CA . ASP B 1 149 ? 4.965 24.766 5.965 1 98.75 149 ASP B CA 1
ATOM 3519 C C . ASP B 1 149 ? 3.811 24.203 6.789 1 98.75 149 ASP B C 1
ATOM 3521 O O . ASP B 1 149 ? 2.652 24.266 6.375 1 98.75 149 ASP B O 1
ATOM 3525 N N . GLY B 1 150 ? 4.059 23.625 7.926 1 98.75 150 GLY B N 1
ATOM 3526 C CA . GLY B 1 150 ? 3.031 22.969 8.719 1 98.75 150 GLY B CA 1
ATOM 3527 C C . GLY B 1 150 ? 2.18 23.938 9.516 1 98.75 150 GLY B C 1
ATOM 3528 O O . GLY B 1 150 ? 2.631 25.031 9.859 1 98.75 150 GLY B O 1
ATOM 3529 N N . ILE B 1 151 ? 0.952 23.516 9.859 1 98.88 151 ILE B N 1
ATOM 3530 C CA . ILE B 1 151 ? 0.109 24.266 10.781 1 98.88 151 ILE B CA 1
ATOM 3531 C C . ILE B 1 151 ? -0.61 23.312 11.727 1 98.88 151 ILE B C 1
ATOM 3533 O O . ILE B 1 151 ? -0.972 22.203 11.336 1 98.88 151 ILE B O 1
ATOM 3537 N N . PHE B 1 152 ? -0.793 23.719 13.008 1 98.88 152 PHE B N 1
ATOM 3538 C CA . PHE B 1 152 ? -1.817 23.219 13.914 1 98.88 152 PHE B CA 1
ATOM 3539 C C . PHE B 1 152 ? -3.143 23.938 13.688 1 98.88 152 PHE B C 1
ATOM 3541 O O . PHE B 1 152 ? -3.162 25.125 13.367 1 98.88 152 PHE B O 1
ATOM 3548 N N . THR B 1 153 ? -4.211 23.266 13.867 1 98.94 153 THR B N 1
ATOM 3549 C CA . THR B 1 153 ? -5.531 23.891 13.836 1 98.94 153 THR B CA 1
ATOM 3550 C C . THR B 1 153 ? -6.359 23.453 15.039 1 98.94 153 THR B C 1
ATOM 3552 O O . THR B 1 153 ? -6.461 22.266 15.344 1 98.94 153 THR B O 1
ATOM 3555 N N . ILE B 1 154 ? -6.895 24.391 15.75 1 98.94 154 ILE B N 1
ATOM 3556 C CA . ILE B 1 154 ? -7.855 24.141 16.812 1 98.94 154 ILE B CA 1
ATOM 3557 C C . ILE B 1 154 ? -9.266 24.484 16.344 1 98.94 154 ILE B C 1
ATOM 3559 O O . ILE B 1 154 ? -9.516 25.625 15.922 1 98.94 154 ILE B O 1
ATOM 3563 N N . VAL B 1 155 ? -10.148 23.5 16.422 1 98.88 155 VAL B N 1
ATOM 3564 C CA . VAL B 1 155 ? -11.531 23.688 15.992 1 98.88 155 VAL B CA 1
ATOM 3565 C C . VAL B 1 155 ? -12.438 23.844 17.203 1 98.88 155 VAL B C 1
ATOM 3567 O O . VAL B 1 155 ? -12.68 22.891 17.938 1 98.88 155 VAL B O 1
ATOM 3570 N N . GLU B 1 156 ? -12.922 25.016 17.344 1 98.25 156 GLU B N 1
ATOM 3571 C CA . GLU B 1 156 ? -13.828 25.312 18.453 1 98.25 156 GLU B CA 1
ATOM 3572 C C . GLU B 1 156 ? -15.25 25.547 17.953 1 98.25 156 GLU B C 1
ATOM 3574 O O . GLU B 1 156 ? -15.445 26.047 16.844 1 98.25 156 GLU B O 1
ATOM 3579 N N . PRO B 1 157 ? -16.312 25.125 18.703 1 97.88 157 PRO B N 1
ATOM 3580 C CA . PRO B 1 157 ? -16.203 24.781 20.125 1 97.88 157 PRO B CA 1
ATOM 3581 C C . PRO B 1 157 ? -15.984 23.281 20.344 1 97.88 157 PRO B C 1
ATOM 3583 O O . PRO B 1 157 ? -16 22.812 21.5 1 97.88 157 PRO B O 1
ATOM 3586 N N . LEU B 1 158 ? -15.75 22.5 19.359 1 97.94 158 LEU B N 1
ATOM 3587 C CA . LEU B 1 158 ? -15.688 21.047 19.484 1 97.94 158 LEU B CA 1
ATOM 3588 C C . LEU B 1 158 ? -14.438 20.625 20.25 1 97.94 158 LEU B C 1
ATOM 3590 O O . LEU B 1 158 ? -14.367 19.5 20.75 1 97.94 158 LEU B O 1
ATOM 3594 N N . GLY B 1 159 ? -13.422 21.516 20.312 1 98.5 159 GLY B N 1
ATOM 3595 C CA . GLY B 1 159 ? -12.18 21.203 21.016 1 98.5 159 GLY B CA 1
ATOM 3596 C C . GLY B 1 159 ? -11.344 20.156 20.297 1 98.5 159 GLY B C 1
ATOM 3597 O O . GLY B 1 159 ? -10.773 19.266 20.938 1 98.5 159 GLY B O 1
ATOM 3598 N N . ILE B 1 160 ? -11.289 20.203 18.984 1 98.75 160 ILE B N 1
ATOM 3599 C CA . ILE B 1 160 ? -10.484 19.281 18.203 1 98.75 160 ILE B CA 1
ATOM 3600 C C . ILE B 1 160 ? -9.164 19.938 17.812 1 98.75 160 ILE B C 1
ATOM 3602 O O . ILE B 1 160 ? -9.156 21 17.188 1 98.75 160 ILE B O 1
ATOM 3606 N N . TRP B 1 161 ? -8.047 19.359 18.234 1 98.94 161 TRP B N 1
ATOM 3607 C CA . TRP B 1 161 ? -6.707 19.797 17.859 1 98.94 161 TRP B CA 1
ATOM 3608 C C . TRP B 1 161 ? -6.141 18.938 16.75 1 98.94 161 TRP B C 1
ATOM 3610 O O . TRP B 1 161 ? -5.809 17.766 16.953 1 98.94 161 TRP B O 1
ATOM 3620 N N . ILE B 1 162 ? -6.012 19.469 15.531 1 98.94 162 ILE B N 1
ATOM 3621 C CA . ILE B 1 162 ? -5.398 18.844 14.367 1 98.94 162 ILE B CA 1
ATOM 3622 C C . ILE B 1 162 ? -3.895 19.125 14.375 1 98.94 162 ILE B C 1
ATOM 3624 O O . ILE B 1 162 ? -3.461 20.25 14.164 1 98.94 162 ILE B O 1
ATOM 3628 N N . ALA B 1 163 ? -3.082 18.062 14.43 1 98.81 163 ALA B N 1
ATOM 3629 C CA . ALA B 1 163 ? -1.678 18.281 14.773 1 98.81 163 ALA B CA 1
ATOM 3630 C C . ALA B 1 163 ? -0.77 17.953 13.586 1 98.81 163 ALA B C 1
ATOM 3632 O O . ALA B 1 163 ? 0.441 18.172 13.648 1 98.81 163 ALA B O 1
ATOM 3633 N N . GLY B 1 164 ? -1.35 17.406 12.469 1 98.62 164 GLY B N 1
ATOM 3634 C CA . GLY B 1 164 ? -0.467 16.938 11.414 1 98.62 164 GLY B CA 1
ATOM 3635 C C . GLY B 1 164 ? 0.504 15.867 11.883 1 98.62 164 GLY B C 1
ATOM 3636 O O . GLY B 1 164 ? 0.124 14.961 12.617 1 98.62 164 GLY B O 1
ATOM 3637 N N . ASP B 1 165 ? 1.732 15.961 11.438 1 98.81 165 ASP B N 1
ATOM 3638 C CA . ASP B 1 165 ? 2.666 14.867 11.688 1 98.81 165 ASP B CA 1
ATOM 3639 C C . ASP B 1 165 ? 3.432 15.086 12.992 1 98.81 165 ASP B C 1
ATOM 3641 O O . ASP B 1 165 ? 4.629 14.805 13.062 1 98.81 165 ASP B O 1
ATOM 3645 N N . TYR B 1 166 ? 2.744 15.617 13.969 1 98.81 166 TYR B N 1
ATOM 3646 C CA . TYR B 1 166 ? 3.246 15.734 15.336 1 98.81 166 TYR B CA 1
ATOM 3647 C C . TYR B 1 166 ? 2.439 14.867 16.281 1 98.81 166 TYR B C 1
ATOM 3649 O O . TYR B 1 166 ? 1.317 14.461 15.977 1 98.81 166 TYR B O 1
ATOM 3657 N N . PHE B 1 167 ? 3.055 14.5 17.406 1 98.62 167 PHE B N 1
ATOM 3658 C CA . PHE B 1 167 ? 2.393 13.82 18.516 1 98.62 167 PHE B CA 1
ATOM 3659 C C . PHE B 1 167 ? 1.883 12.453 18.078 1 98.62 167 PHE B C 1
ATOM 3661 O O . PHE B 1 167 ? 0.815 12.016 18.516 1 98.62 167 PHE B O 1
ATOM 3668 N N . SER B 1 168 ? 2.562 11.844 17.203 1 98.56 168 SER B N 1
ATOM 3669 C CA . SER B 1 168 ? 2.207 10.5 16.75 1 98.56 168 SER B CA 1
ATOM 3670 C C . SER B 1 168 ? 2.551 9.453 17.812 1 98.56 168 SER B C 1
ATOM 3672 O O . SER B 1 168 ? 3.543 9.594 18.531 1 98.56 168 SER B O 1
ATOM 3674 N N . ASP B 1 169 ? 1.747 8.398 17.875 1 97.75 169 ASP B N 1
ATOM 3675 C CA . ASP B 1 169 ? 2.094 7.273 18.734 1 97.75 169 ASP B CA 1
ATOM 3676 C C . ASP B 1 169 ? 2.75 6.152 17.938 1 97.75 169 ASP B C 1
ATOM 3678 O O . ASP B 1 169 ? 2.996 5.066 18.469 1 97.75 169 ASP B O 1
ATOM 3682 N N . VAL B 1 170 ? 3.086 6.418 16.656 1 97.62 170 VAL B N 1
ATOM 3683 C CA . VAL B 1 170 ? 3.678 5.371 15.836 1 97.62 170 VAL B CA 1
ATOM 3684 C C . VAL B 1 170 ? 5.012 5.852 15.273 1 97.62 170 VAL B C 1
ATOM 3686 O O . VAL B 1 170 ? 5.883 5.043 14.945 1 97.62 170 VAL B O 1
ATOM 3689 N N . GLU B 1 171 ? 5.102 7.141 15.133 1 98.31 171 GLU B N 1
ATOM 3690 C CA . GLU B 1 171 ? 6.328 7.738 14.617 1 98.31 171 GLU B CA 1
ATOM 3691 C C . GLU B 1 171 ? 7.004 8.617 15.672 1 98.31 171 GLU B C 1
ATOM 3693 O O . GLU B 1 171 ? 6.34 9.391 16.359 1 98.31 171 GLU B O 1
ATOM 3698 N N . PHE B 1 172 ? 8.328 8.43 15.797 1 98.25 172 PHE B N 1
ATOM 3699 C CA . PHE B 1 172 ? 9.094 9.484 16.453 1 98.25 172 PHE B CA 1
ATOM 3700 C C . PHE B 1 172 ? 9.18 10.727 15.57 1 98.25 172 PHE B C 1
ATOM 3702 O O . PHE B 1 172 ? 8.719 10.711 14.43 1 98.25 172 PHE B O 1
ATOM 3709 N N . PRO B 1 173 ? 9.664 11.828 16.109 1 98.56 173 PRO B N 1
ATOM 3710 C CA . PRO B 1 173 ? 9.727 13.055 15.305 1 98.56 173 PRO B CA 1
ATOM 3711 C C . PRO B 1 173 ? 10.562 12.891 14.039 1 98.56 173 PRO B C 1
ATOM 3713 O O . PRO B 1 173 ? 11.773 12.695 14.109 1 98.56 173 PRO B O 1
ATOM 3716 N N . PHE B 1 174 ? 9.914 12.93 12.922 1 98.69 174 PHE B N 1
ATOM 3717 C CA . PHE B 1 174 ? 10.617 13.086 11.656 1 98.69 174 PHE B CA 1
ATOM 3718 C C . PHE B 1 174 ? 10.898 14.555 11.375 1 98.69 174 PHE B C 1
ATOM 3720 O O . PHE B 1 174 ? 9.977 15.352 11.211 1 98.69 174 PHE B O 1
ATOM 3727 N N . VAL B 1 175 ? 12.117 14.883 11.266 1 98.69 175 VAL B N 1
ATOM 3728 C CA . VAL B 1 175 ? 12.523 16.281 11.148 1 98.69 175 VAL B CA 1
ATOM 3729 C C . VAL B 1 175 ? 13.102 16.531 9.758 1 98.69 175 VAL B C 1
ATOM 3731 O O . VAL B 1 175 ? 14.258 16.219 9.492 1 98.69 175 VAL B O 1
ATOM 3734 N N . TYR B 1 176 ? 12.336 17.219 8.93 1 97.75 176 TYR B N 1
ATOM 3735 C CA . TYR B 1 176 ? 12.789 17.484 7.566 1 97.75 176 TYR B CA 1
ATOM 3736 C C . TYR B 1 176 ? 13.211 18.938 7.41 1 97.75 176 TYR B C 1
ATOM 3738 O O . TYR B 1 176 ? 13.859 19.297 6.422 1 97.75 176 TYR B O 1
ATOM 3746 N N . ASP B 1 177 ? 12.859 19.797 8.383 1 97.81 177 ASP B N 1
ATOM 3747 C CA . ASP B 1 177 ? 13.148 21.219 8.32 1 97.81 177 ASP B CA 1
ATOM 3748 C C . ASP B 1 177 ? 14.18 21.625 9.367 1 97.81 177 ASP B C 1
ATOM 3750 O O . ASP B 1 177 ? 15.305 22 9.023 1 97.81 177 ASP B O 1
ATOM 3754 N N . SER B 1 178 ? 13.805 21.547 10.648 1 98 178 SER B N 1
ATOM 3755 C CA . SER B 1 178 ? 14.672 22.016 11.727 1 98 178 SER B CA 1
ATOM 3756 C C . SER B 1 178 ? 14.281 21.375 13.055 1 98 178 SER B C 1
ATOM 3758 O O . SER B 1 178 ? 13.117 21.422 13.453 1 98 178 SER B O 1
ATOM 3760 N N . SER B 1 179 ? 15.344 20.797 13.734 1 98.12 179 SER B N 1
ATOM 3761 C CA . SER B 1 179 ? 15.078 20.203 15.039 1 98.12 179 SER B CA 1
ATOM 3762 C C . SER B 1 179 ? 14.711 21.266 16.062 1 98.12 179 SER B C 1
ATOM 3764 O O . SER B 1 179 ? 13.883 21.031 16.953 1 98.12 179 SER B O 1
ATOM 3766 N N . GLU B 1 180 ? 15.305 22.453 15.93 1 97.25 180 GLU B N 1
ATOM 3767 C CA . GLU B 1 180 ? 14.984 23.562 16.828 1 97.25 180 GLU B CA 1
ATOM 3768 C C . GLU B 1 180 ? 13.555 24.031 16.641 1 97.25 180 GLU B C 1
ATOM 3770 O O . GLU B 1 180 ? 12.828 24.25 17.609 1 97.25 180 GLU B O 1
ATOM 3775 N N . LYS B 1 181 ? 13.188 24.219 15.414 1 98.38 181 LYS B N 1
ATOM 3776 C CA . LYS B 1 181 ? 11.82 24.641 15.133 1 98.38 181 LYS B CA 1
ATOM 3777 C C . LYS B 1 181 ? 10.812 23.578 15.562 1 98.38 181 LYS B C 1
ATOM 3779 O O . LYS B 1 181 ? 9.703 23.906 16 1 98.38 181 LYS B O 1
ATOM 3784 N N . TYR B 1 182 ? 11.227 22.328 15.422 1 98.75 182 TYR B N 1
ATOM 3785 C CA . TYR B 1 182 ? 10.359 21.25 15.891 1 98.75 182 TYR B CA 1
ATOM 3786 C C . TYR B 1 182 ? 10.078 21.391 17.391 1 98.75 182 TYR B C 1
ATOM 3788 O O . TYR B 1 182 ? 8.93 21.297 17.828 1 98.75 182 TYR B O 1
ATOM 3796 N N . GLU B 1 183 ? 11.062 21.641 18.141 1 97.75 183 GLU B N 1
ATOM 3797 C CA . GLU B 1 183 ? 10.938 21.828 19.594 1 97.75 183 GLU B CA 1
ATOM 3798 C C . GLU B 1 183 ? 10.031 23 19.906 1 97.75 183 GLU B C 1
ATOM 3800 O O . GLU B 1 183 ? 9.203 22.938 20.828 1 97.75 183 GLU B O 1
ATOM 3805 N N . LYS B 1 184 ? 10.312 24.078 19.203 1 97.94 184 LYS B N 1
ATOM 3806 C CA . LYS B 1 184 ? 9.477 25.25 19.406 1 97.94 184 LYS B CA 1
ATOM 3807 C C . LYS B 1 184 ? 8.008 24.938 19.141 1 97.94 184 LYS B C 1
ATOM 3809 O O . LYS B 1 184 ? 7.125 25.391 19.875 1 97.94 184 LYS B O 1
ATOM 3814 N N . THR B 1 185 ? 7.773 24.188 18.109 1 98.69 185 THR B N 1
ATOM 3815 C CA . THR B 1 185 ? 6.414 23.781 17.781 1 98.69 185 THR B CA 1
ATOM 3816 C C . THR B 1 185 ? 5.816 22.938 18.906 1 98.69 185 THR B C 1
ATOM 3818 O O . THR B 1 185 ? 4.672 23.141 19.297 1 98.69 185 THR B O 1
ATOM 3821 N N . LEU B 1 186 ? 6.574 21.969 19.453 1 98.44 186 LEU B N 1
ATOM 3822 C CA . LEU B 1 186 ? 6.094 21.156 20.562 1 98.44 186 LEU B CA 1
ATOM 3823 C C . LEU B 1 186 ? 5.723 22.031 21.766 1 98.44 186 LEU B C 1
ATOM 3825 O O . LEU B 1 186 ? 4.742 21.766 22.453 1 98.44 186 LEU B O 1
ATOM 3829 N N . SER B 1 187 ? 6.461 23.047 21.984 1 97 187 SER B N 1
ATOM 3830 C CA . SER B 1 187 ? 6.262 23.922 23.141 1 97 187 SER B CA 1
ATOM 3831 C C . SER B 1 187 ? 4.961 24.703 23.016 1 97 187 SER B C 1
ATOM 3833 O O . SER B 1 187 ? 4.398 25.125 24.031 1 97 187 SER B O 1
ATOM 3835 N N . LYS B 1 188 ? 4.504 24.906 21.812 1 97.81 188 LYS B N 1
ATOM 3836 C CA . LYS B 1 188 ? 3.238 25.594 21.609 1 97.81 188 LYS B CA 1
ATOM 3837 C C . LYS B 1 188 ? 2.086 24.844 22.266 1 97.81 188 LYS B C 1
ATOM 3839 O O . LYS B 1 188 ? 1.016 25.422 22.5 1 97.81 188 LYS B O 1
ATOM 3844 N N . SER B 1 189 ? 2.299 23.547 22.516 1 97.12 189 SER B N 1
ATOM 3845 C CA . SER B 1 189 ? 1.256 22.734 23.156 1 97.12 189 SER B CA 1
ATOM 3846 C C . SER B 1 189 ? 0.857 23.328 24.5 1 97.12 189 SER B C 1
ATOM 3848 O O . SER B 1 189 ? -0.316 23.297 24.875 1 97.12 189 SER B O 1
ATOM 3850 N N . ASP B 1 190 ? 1.793 23.875 25.219 1 96.5 190 ASP B N 1
ATOM 3851 C CA . ASP B 1 190 ? 1.485 24.484 26.5 1 96.5 190 ASP B CA 1
ATOM 3852 C C . ASP B 1 190 ? 0.525 25.656 26.344 1 96.5 190 ASP B C 1
ATOM 3854 O O . ASP B 1 190 ? -0.448 25.781 27.094 1 96.5 190 ASP B O 1
ATOM 3858 N N . HIS B 1 191 ? 0.904 26.5 25.391 1 97.56 191 HIS B N 1
ATOM 3859 C CA . HIS B 1 191 ? 0.025 27.625 25.078 1 97.56 191 HIS B CA 1
ATOM 3860 C C . HIS B 1 191 ? -1.364 27.141 24.672 1 97.56 191 HIS B C 1
ATOM 3862 O O . HIS B 1 191 ? -2.373 27.703 25.109 1 97.56 191 HIS B O 1
ATOM 3868 N N . ILE B 1 192 ? -1.467 26.141 23.906 1 98.31 192 ILE B N 1
ATOM 3869 C CA . ILE B 1 192 ? -2.723 25.594 23.391 1 98.31 192 ILE B CA 1
ATOM 3870 C C . ILE B 1 192 ? -3.549 25.031 24.547 1 98.31 192 ILE B C 1
ATOM 3872 O O . ILE B 1 192 ? -4.742 25.328 24.672 1 98.31 192 ILE B O 1
ATOM 3876 N N . PHE B 1 193 ? -2.943 24.297 25.453 1 97.69 193 PHE B N 1
ATOM 3877 C CA . PHE B 1 193 ? -3.639 23.719 26.594 1 97.69 193 PHE B CA 1
ATOM 3878 C C . PHE B 1 193 ? -4.172 24.812 27.516 1 97.69 193 PHE B C 1
ATOM 3880 O O . PHE B 1 193 ? -5.227 24.656 28.125 1 97.69 193 PHE B O 1
ATOM 3887 N N . ASN B 1 194 ? -3.461 25.922 27.562 1 97.44 194 ASN B N 1
ATOM 3888 C CA . ASN B 1 194 ? -3.812 27 28.484 1 97.44 194 ASN B CA 1
ATOM 3889 C C . ASN B 1 194 ? -4.883 27.906 27.891 1 97.44 194 ASN B C 1
ATOM 3891 O O . ASN B 1 194 ? -5.605 28.578 28.641 1 97.44 194 ASN B O 1
ATOM 3895 N N . HIS B 1 195 ? -5.027 27.953 26.578 1 98 195 HIS B N 1
ATOM 3896 C CA . HIS B 1 195 ? -5.863 28.984 25.984 1 98 195 HIS B CA 1
ATOM 3897 C C . HIS B 1 195 ? -7.043 28.375 25.234 1 98 195 HIS B C 1
ATOM 3899 O O . HIS B 1 195 ? -7.941 29.094 24.797 1 98 195 HIS B O 1
ATOM 3905 N N . HIS B 1 196 ? -7.008 27.094 25.062 1 98.44 196 HIS B N 1
ATOM 3906 C CA . HIS B 1 196 ? -8.078 26.422 24.344 1 98.44 196 HIS B CA 1
ATOM 3907 C C . HIS B 1 196 ? -8.594 25.219 25.125 1 98.44 196 HIS B C 1
ATOM 3909 O O . HIS B 1 196 ? -7.867 24.641 25.938 1 98.44 196 HIS B O 1
ATOM 3915 N N . THR B 1 197 ? -9.867 24.906 24.922 1 97.56 197 THR B N 1
ATOM 3916 C CA . THR B 1 197 ? -10.367 23.594 25.312 1 97.56 197 THR B CA 1
ATOM 3917 C C . THR B 1 197 ? -9.961 22.531 24.297 1 97.56 197 THR B C 1
ATOM 3919 O O . THR B 1 197 ? -10.266 22.656 23.109 1 97.56 197 THR B O 1
ATOM 3922 N N . VAL B 1 198 ? -9.234 21.531 24.766 1 98.44 198 VAL B N 1
ATOM 3923 C CA . VAL B 1 198 ? -8.797 20.453 23.875 1 98.44 198 VAL B CA 1
ATOM 3924 C C . VAL B 1 198 ? -9.438 19.141 24.312 1 98.44 198 VAL B C 1
ATOM 3926 O O . VAL B 1 198 ? -9.055 18.562 25.328 1 98.44 198 VAL B O 1
ATOM 3929 N N . ASN B 1 199 ? -10.406 18.688 23.516 1 98.06 199 ASN B N 1
ATOM 3930 C CA . ASN B 1 199 ? -11.102 17.438 23.797 1 98.06 199 ASN B CA 1
ATOM 3931 C C . ASN B 1 199 ? -10.484 16.266 23.031 1 98.06 199 ASN B C 1
ATOM 3933 O O . ASN B 1 199 ? -10.547 15.117 23.484 1 98.06 199 ASN B O 1
ATOM 3937 N N . TYR B 1 200 ? -9.93 16.547 21.859 1 98.44 200 TYR B N 1
ATOM 3938 C CA . TYR B 1 200 ? -9.32 15.539 21.016 1 98.44 200 TYR B CA 1
ATOM 3939 C C . TYR B 1 200 ? -8.023 16.047 20.406 1 98.44 200 TYR B C 1
ATOM 3941 O O . TYR B 1 200 ? -7.934 17.219 20 1 98.44 200 TYR B O 1
ATOM 3949 N N . LEU B 1 201 ? -7.008 15.211 20.438 1 98.81 201 LEU B N 1
ATOM 3950 C CA . LEU B 1 201 ? -5.805 15.398 19.625 1 98.81 201 LEU B CA 1
ATOM 3951 C C . LEU B 1 201 ? -5.77 14.398 18.469 1 98.81 201 LEU B C 1
ATOM 3953 O O . LEU B 1 201 ? -5.863 13.188 18.688 1 98.81 201 LEU B O 1
ATOM 3957 N N . VAL B 1 202 ? -5.699 14.867 17.234 1 98.75 202 VAL B N 1
ATOM 3958 C CA . VAL B 1 202 ? -5.676 14.016 16.047 1 98.75 202 VAL B CA 1
ATOM 3959 C C . VAL B 1 202 ? -4.363 14.219 15.297 1 98.75 202 VAL B C 1
ATOM 3961 O O . VAL B 1 202 ? -4.168 15.242 14.641 1 98.75 202 VAL B O 1
ATOM 3964 N N . PRO B 1 203 ? -3.471 13.258 15.32 1 98.75 203 PRO B N 1
ATOM 3965 C CA . PRO B 1 203 ? -2.225 13.352 14.555 1 98.75 203 PRO B CA 1
ATOM 3966 C C . PRO B 1 203 ? -2.402 12.953 13.094 1 98.75 203 PRO B C 1
ATOM 3968 O O . PRO B 1 203 ? -3.467 12.469 12.703 1 98.75 203 PRO B O 1
ATOM 3971 N N . GLY B 1 204 ? -1.354 13.211 12.305 1 98.75 204 GLY B N 1
ATOM 3972 C CA . GLY B 1 204 ? -1.378 12.828 10.906 1 98.75 204 GLY B CA 1
ATOM 3973 C C . GLY B 1 204 ? -1.14 11.344 10.688 1 98.75 204 GLY B C 1
ATOM 3974 O O . GLY B 1 204 ? -1.564 10.781 9.68 1 98.75 204 GLY B O 1
ATOM 3975 N N . HIS B 1 205 ? -0.429 10.75 11.594 1 98.69 205 HIS B N 1
ATOM 3976 C CA . HIS B 1 205 ? -0.16 9.312 11.617 1 98.69 205 HIS B CA 1
ATOM 3977 C C . HIS B 1 205 ? -0.396 8.734 13.008 1 98.69 205 HIS B C 1
ATOM 3979 O O . HIS B 1 205 ? 0.012 9.32 14.008 1 98.69 205 HIS B O 1
ATOM 3985 N N . GLY B 1 206 ? -1.028 7.59 13.055 1 98 206 GLY B N 1
ATOM 3986 C CA . GLY B 1 206 ? -1.282 6.945 14.336 1 98 206 GLY B CA 1
ATOM 3987 C C . GLY B 1 206 ? -2.688 7.184 14.852 1 98 206 GLY B C 1
ATOM 3988 O O . GLY B 1 206 ? -3.629 7.324 14.07 1 98 206 GLY B O 1
ATOM 3989 N N . THR B 1 207 ? -2.838 7.238 16.203 1 97.69 207 THR B N 1
ATOM 3990 C CA . THR B 1 207 ? -4.168 7.195 16.797 1 97.69 207 THR B CA 1
ATOM 3991 C C . THR B 1 207 ? -4.512 8.531 17.453 1 97.69 207 THR B C 1
ATOM 3993 O O . THR B 1 207 ? -3.666 9.141 18.109 1 97.69 207 THR B O 1
ATOM 3996 N N . ALA B 1 208 ? -5.727 8.961 17.234 1 98.19 208 ALA B N 1
ATOM 3997 C CA . ALA B 1 208 ? -6.227 10.109 18 1 98.19 208 ALA B CA 1
ATOM 3998 C C . ALA B 1 208 ? -6.406 9.75 19.469 1 98.19 208 ALA B C 1
ATOM 4000 O O . ALA B 1 208 ? -6.484 8.57 19.828 1 98.19 208 ALA B O 1
ATOM 4001 N N . THR B 1 209 ? -6.41 10.773 20.344 1 98.38 209 THR B N 1
ATOM 4002 C CA . THR B 1 209 ? -6.641 10.523 21.766 1 98.38 209 THR B CA 1
ATOM 4003 C C . THR B 1 209 ? -7.488 11.625 22.375 1 98.38 209 THR B C 1
ATOM 4005 O O . THR B 1 209 ? -7.43 12.781 21.938 1 98.38 209 THR B O 1
ATOM 4008 N N . ASN B 1 210 ? -8.297 11.281 23.312 1 97.94 210 ASN B N 1
ATOM 4009 C CA . ASN B 1 210 ? -9.078 12.234 24.094 1 97.94 210 ASN B CA 1
ATOM 4010 C C . ASN B 1 210 ? -8.57 12.328 25.531 1 97.94 210 ASN B C 1
ATOM 4012 O O . ASN B 1 210 ? -9.227 12.922 26.391 1 97.94 210 ASN B O 1
ATOM 4016 N N . LEU B 1 211 ? -7.43 11.727 25.766 1 98.25 211 LEU B N 1
ATOM 4017 C CA . LEU B 1 211 ? -6.836 11.742 27.094 1 98.25 211 LEU B CA 1
ATOM 4018 C C . LEU B 1 211 ? -5.715 12.773 27.172 1 98.25 211 LEU B C 1
ATOM 4020 O O . LEU B 1 211 ? -4.688 12.633 26.516 1 98.25 211 LEU B O 1
ATOM 4024 N N . ARG B 1 212 ? -5.891 13.727 28.016 1 97.25 212 ARG B N 1
ATOM 4025 C CA . ARG B 1 212 ? -4.918 14.797 28.172 1 97.25 212 ARG B CA 1
ATOM 4026 C C . ARG B 1 212 ? -3.559 14.25 28.594 1 97.25 212 ARG B C 1
ATOM 4028 O O . ARG B 1 212 ? -2.521 14.719 28.125 1 97.25 212 ARG B O 1
ATOM 4035 N N . GLU B 1 213 ? -3.555 13.25 29.469 1 97.81 213 GLU B N 1
ATOM 4036 C CA . GLU B 1 213 ? -2.311 12.633 29.922 1 97.81 213 GLU B CA 1
ATOM 4037 C C . GLU B 1 213 ? -1.541 12.016 28.75 1 97.81 213 GLU B C 1
ATOM 4039 O O . GLU B 1 213 ? -0.311 12.086 28.703 1 97.81 213 GLU B O 1
ATOM 4044 N N . GLU B 1 214 ? -2.27 11.406 27.875 1 98.62 214 GLU B N 1
ATOM 4045 C CA . GLU B 1 214 ? -1.635 10.812 26.703 1 98.62 214 GLU B CA 1
ATOM 4046 C C . GLU B 1 214 ? -1.053 11.891 25.797 1 98.62 214 GLU B C 1
ATOM 4048 O O . GLU B 1 214 ? 0.019 11.711 25.203 1 98.62 214 GLU B O 1
ATOM 4053 N N . MET B 1 215 ? -1.81 12.992 25.672 1 98.69 215 MET B N 1
ATOM 4054 C CA . MET B 1 215 ? -1.302 14.109 24.859 1 98.69 215 MET B CA 1
ATOM 4055 C C . MET B 1 215 ? 0.029 14.609 25.406 1 98.69 215 MET B C 1
ATOM 4057 O O . MET B 1 215 ? 0.984 14.797 24.656 1 98.69 215 MET B O 1
ATOM 4061 N N . ILE B 1 216 ? 0.054 14.758 26.703 1 98.06 216 ILE B N 1
ATOM 4062 C CA . ILE B 1 216 ? 1.25 15.258 27.375 1 98.06 216 ILE B CA 1
ATOM 4063 C C . ILE B 1 216 ? 2.379 14.234 27.234 1 98.06 216 ILE B C 1
ATOM 4065 O O . ILE B 1 216 ? 3.529 14.602 26.984 1 98.06 216 ILE B O 1
ATOM 4069 N N . PHE B 1 217 ? 2.018 12.977 27.406 1 98.38 217 PHE B N 1
ATOM 4070 C CA . PHE B 1 217 ? 2.998 11.906 27.281 1 98.38 217 PHE B CA 1
ATOM 4071 C C . PHE B 1 217 ? 3.654 11.938 25.906 1 98.38 217 PHE B C 1
ATOM 4073 O O . PHE B 1 217 ? 4.883 11.859 25.797 1 98.38 217 PHE B O 1
ATOM 4080 N N . ARG B 1 218 ? 2.908 12.055 24.828 1 98.5 218 ARG B N 1
ATOM 4081 C CA . ARG B 1 218 ? 3.432 12.086 23.469 1 98.5 218 ARG B CA 1
ATOM 4082 C C . ARG B 1 218 ? 4.301 13.32 23.25 1 98.5 218 ARG B C 1
ATOM 4084 O O . ARG B 1 218 ? 5.312 13.25 22.547 1 98.5 218 ARG B O 1
ATOM 4091 N N . LYS B 1 219 ? 3.861 14.422 23.844 1 98.44 219 LYS B N 1
ATOM 4092 C CA . LYS B 1 219 ? 4.68 15.633 23.797 1 98.44 219 LYS B CA 1
ATOM 4093 C C . LYS B 1 219 ? 6.047 15.398 24.422 1 98.44 219 LYS B C 1
ATOM 4095 O O . LYS B 1 219 ? 7.074 15.719 23.828 1 98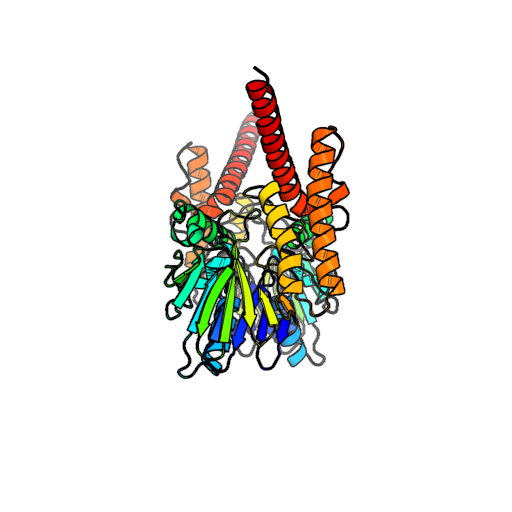.44 219 LYS B O 1
ATOM 4100 N N . VAL B 1 220 ? 6.07 14.844 25.578 1 98.06 220 VAL B N 1
ATOM 4101 C CA . VAL B 1 220 ? 7.297 14.633 26.344 1 98.06 220 VAL B CA 1
ATOM 4102 C C . VAL B 1 220 ? 8.211 13.664 25.594 1 98.06 220 VAL B C 1
ATOM 4104 O O . VAL B 1 220 ? 9.422 13.875 25.5 1 98.06 220 VAL B O 1
ATOM 4107 N N . LEU B 1 221 ? 7.605 12.602 25.047 1 98 221 LEU B N 1
ATOM 4108 C CA . LEU B 1 221 ? 8.391 11.633 24.297 1 98 221 LEU B CA 1
ATOM 4109 C C . LEU B 1 221 ? 9.062 12.289 23.094 1 98 221 LEU B C 1
ATOM 4111 O O . LEU B 1 221 ? 10.219 12.016 22.797 1 98 221 LEU B O 1
ATOM 4115 N N . SER B 1 222 ? 8.32 13.117 22.438 1 98.5 222 SER B N 1
ATOM 4116 C CA . SER B 1 222 ? 8.852 13.805 21.25 1 98.5 222 SER B CA 1
ATOM 4117 C C . SER B 1 222 ? 9.977 14.766 21.641 1 98.5 222 SER B C 1
ATOM 4119 O O . SER B 1 222 ? 11.023 14.797 20.984 1 98.5 222 SER B O 1
ATOM 4121 N N . TYR B 1 223 ? 9.703 15.539 22.656 1 97.81 223 TYR B N 1
ATOM 4122 C CA . TYR B 1 223 ? 10.695 16.5 23.156 1 97.81 223 TYR B CA 1
ATOM 4123 C C . TYR B 1 223 ? 11.977 15.789 23.562 1 97.81 223 TYR B C 1
ATOM 4125 O O . TYR B 1 223 ? 13.078 16.203 23.203 1 97.81 223 TYR B O 1
ATOM 4133 N N . ARG B 1 224 ? 11.828 14.719 24.297 1 97.81 224 ARG B N 1
ATOM 4134 C CA . ARG B 1 224 ? 12.977 13.953 24.781 1 97.81 224 ARG B CA 1
ATOM 4135 C C . ARG B 1 224 ? 13.758 13.359 23.609 1 97.81 224 ARG B C 1
ATOM 4137 O O . ARG B 1 224 ? 14.992 13.344 23.641 1 97.81 224 ARG B O 1
ATOM 4144 N N . TYR B 1 225 ? 13.086 12.836 22.656 1 98.62 225 TYR B N 1
ATOM 4145 C CA . TYR B 1 225 ? 13.766 12.281 21.484 1 98.62 225 TYR B CA 1
ATOM 4146 C C . TYR B 1 225 ? 14.672 13.32 20.844 1 98.62 225 TYR B C 1
ATOM 4148 O O . TYR B 1 225 ? 15.844 13.047 20.578 1 98.62 225 TYR B O 1
ATOM 4156 N N . ILE B 1 226 ? 14.172 14.508 20.594 1 98.31 226 ILE B N 1
ATOM 4157 C CA . ILE B 1 226 ? 14.922 15.555 19.906 1 98.31 226 ILE B CA 1
ATOM 4158 C C . ILE B 1 226 ? 16.125 15.961 20.75 1 98.31 226 ILE B C 1
ATOM 4160 O O . ILE B 1 226 ? 17.25 16.047 20.25 1 98.31 226 ILE B O 1
ATOM 4164 N N . GLN B 1 227 ? 15.883 16.172 22 1 97.94 227 GLN B N 1
ATOM 4165 C CA . GLN B 1 227 ? 16.953 16.609 22.906 1 97.94 227 GLN B CA 1
ATOM 4166 C C . GLN B 1 227 ? 18.031 15.539 23.047 1 97.94 227 GLN B C 1
ATOM 4168 O O . GLN B 1 227 ? 19.219 15.844 22.984 1 97.94 227 GLN B O 1
ATOM 4173 N N . GLU B 1 228 ? 17.594 14.297 23.25 1 98.31 228 GLU B N 1
ATOM 4174 C CA . GLU B 1 228 ? 18.547 13.211 23.438 1 98.31 228 GLU B CA 1
ATOM 4175 C C . GLU B 1 228 ? 19.328 12.922 22.156 1 98.31 228 GLU B C 1
ATOM 4177 O O . GLU B 1 228 ? 20.5 12.547 22.203 1 98.31 228 GLU B O 1
ATOM 4182 N N . LEU B 1 229 ? 18.672 13.039 21.047 1 98.56 229 LEU B N 1
ATOM 4183 C CA . LEU B 1 229 ? 19.391 12.875 19.797 1 98.56 229 LEU B CA 1
ATOM 4184 C C . LEU B 1 229 ? 20.484 13.938 19.656 1 98.56 229 LEU B C 1
ATOM 4186 O O . LEU B 1 229 ? 21.609 13.617 19.281 1 98.56 229 LEU B O 1
ATOM 4190 N N . ARG B 1 230 ? 20.141 15.203 19.891 1 97.75 230 ARG B N 1
ATOM 4191 C CA . ARG B 1 230 ? 21.125 16.297 19.844 1 97.75 230 ARG B CA 1
ATOM 4192 C C . ARG B 1 230 ? 22.297 16.016 20.766 1 97.75 230 ARG B C 1
ATOM 4194 O O . ARG B 1 230 ? 23.453 16.188 20.359 1 97.75 230 ARG B O 1
ATOM 4201 N N . ASN B 1 231 ? 22.016 15.594 21.953 1 97.44 231 ASN B N 1
ATOM 4202 C CA . ASN B 1 231 ? 23.062 15.289 22.922 1 97.44 231 ASN B CA 1
ATOM 4203 C C . ASN B 1 231 ? 23.938 14.133 22.453 1 97.44 231 ASN B C 1
ATOM 4205 O O . ASN B 1 231 ? 25.156 14.18 22.594 1 97.44 231 ASN B O 1
ATOM 4209 N N . ALA B 1 232 ? 23.281 13.078 21.953 1 97.94 232 ALA B N 1
ATOM 4210 C CA . ALA B 1 232 ? 24.031 11.914 21.484 1 97.94 232 ALA B CA 1
ATOM 4211 C C . ALA B 1 232 ? 24.984 12.297 20.344 1 97.94 232 ALA B C 1
ATOM 4213 O O . ALA B 1 232 ? 26.109 11.812 20.297 1 97.94 232 ALA B O 1
ATOM 4214 N N . ILE B 1 233 ? 24.516 13.117 19.453 1 97.25 233 ILE B N 1
ATOM 4215 C CA . ILE B 1 233 ? 25.328 13.539 18.328 1 97.25 233 ILE B CA 1
ATOM 4216 C C . ILE B 1 233 ? 26.5 14.383 18.828 1 97.25 233 ILE B C 1
ATOM 4218 O O . ILE B 1 233 ? 27.641 14.188 18.406 1 97.25 233 ILE B O 1
ATOM 4222 N N . LYS B 1 234 ? 26.219 15.32 19.672 1 95.31 234 LYS B N 1
ATOM 4223 C CA . LYS B 1 234 ? 27.25 16.156 20.25 1 95.31 234 LYS B CA 1
ATOM 4224 C C . LYS B 1 234 ? 28.328 15.328 20.938 1 95.31 234 LYS B C 1
ATOM 4226 O O . LYS B 1 234 ? 29.516 15.617 20.812 1 95.31 234 LYS B O 1
ATOM 4231 N N . ASP B 1 235 ? 27.922 14.305 21.625 1 96.5 235 ASP B N 1
ATOM 4232 C CA . ASP B 1 235 ? 28.828 13.492 22.422 1 96.5 235 ASP B CA 1
ATOM 4233 C C . ASP B 1 235 ? 29.375 12.32 21.609 1 96.5 235 ASP B C 1
ATOM 4235 O O . ASP B 1 235 ? 30.172 11.531 22.125 1 96.5 235 ASP B O 1
ATOM 4239 N N . ASN B 1 236 ? 28.938 12.188 20.453 1 95.56 236 ASN B N 1
ATOM 4240 C CA . ASN B 1 236 ? 29.391 11.133 19.547 1 95.56 236 ASN B CA 1
ATOM 4241 C C . ASN B 1 236 ? 29.125 9.75 20.141 1 95.56 236 ASN B C 1
ATOM 4243 O O . ASN B 1 236 ? 30.031 8.922 20.219 1 95.56 236 ASN B O 1
ATOM 4247 N N . VAL B 1 237 ? 27.969 9.578 20.594 1 96.62 237 VAL B N 1
ATOM 4248 C CA . VAL B 1 237 ? 27.578 8.289 21.141 1 96.62 237 VAL B CA 1
ATOM 4249 C C . VAL B 1 237 ? 26.438 7.699 20.328 1 96.62 237 VAL B C 1
ATOM 4251 O O . VAL B 1 237 ? 25.812 8.398 19.516 1 96.62 237 VAL B O 1
ATOM 4254 N N . ASP B 1 238 ? 26.156 6.445 20.578 1 96.44 238 ASP B N 1
ATOM 4255 C CA . ASP B 1 238 ? 25.109 5.73 19.859 1 96.44 238 ASP B CA 1
ATOM 4256 C C . ASP B 1 238 ? 23.734 6.336 20.141 1 96.44 238 ASP B C 1
ATOM 4258 O O . ASP B 1 238 ? 23.469 6.75 21.266 1 96.44 238 ASP B O 1
ATOM 4262 N N . HIS B 1 239 ? 22.953 6.48 19.156 1 97.5 239 HIS B N 1
ATOM 4263 C CA . HIS B 1 239 ? 21.641 7.113 19.281 1 97.5 239 HIS B CA 1
ATOM 4264 C C . HIS B 1 239 ? 20.531 6.203 18.766 1 97.5 239 HIS B C 1
ATOM 4266 O O . HIS B 1 239 ? 19.359 6.57 18.797 1 97.5 239 HIS B O 1
ATOM 4272 N N . ARG B 1 240 ? 20.75 4.988 18.281 1 94.88 240 ARG B N 1
ATOM 4273 C CA . ARG B 1 240 ? 19.766 4.086 17.703 1 94.88 240 ARG B CA 1
ATOM 4274 C C . ARG B 1 240 ? 18.812 3.564 18.781 1 94.88 240 ARG B C 1
ATOM 4276 O O . ARG B 1 240 ? 17.688 3.178 18.484 1 94.88 240 ARG B O 1
ATOM 4283 N N . PHE B 1 241 ? 19.234 3.537 20.031 1 96.19 241 PHE B N 1
ATOM 4284 C CA . PHE B 1 241 ? 18.406 3.078 21.141 1 96.19 241 PHE B CA 1
ATOM 4285 C C . PHE B 1 241 ? 17.172 3.973 21.312 1 96.19 241 PHE B C 1
ATOM 4287 O O . PHE B 1 241 ? 16.172 3.551 21.875 1 96.19 241 PHE B O 1
ATOM 4294 N N . LEU B 1 242 ? 17.219 5.223 20.797 1 97.62 242 LEU B N 1
ATOM 4295 C CA . LEU B 1 242 ? 16.156 6.215 20.969 1 97.62 242 LEU B CA 1
ATOM 4296 C C . LEU B 1 242 ? 14.883 5.762 20.281 1 97.62 242 LEU B C 1
ATOM 4298 O O . LEU B 1 242 ? 13.797 6.27 20.562 1 97.62 242 LEU B O 1
ATOM 4302 N N . ILE B 1 243 ? 14.961 4.766 19.328 1 97.56 243 ILE B N 1
ATOM 4303 C CA . ILE B 1 243 ? 13.758 4.379 18.594 1 97.56 243 ILE B CA 1
ATOM 4304 C C . ILE B 1 243 ? 13.406 2.924 18.906 1 97.56 243 ILE B C 1
ATOM 4306 O O . ILE B 1 243 ? 12.531 2.338 18.281 1 97.56 243 ILE B O 1
ATOM 4310 N N . GLN B 1 244 ? 14.07 2.307 19.891 1 95.75 244 GLN B N 1
ATOM 4311 C CA . GLN B 1 244 ? 13.914 0.891 20.203 1 95.75 244 GLN B CA 1
ATOM 4312 C C . GLN B 1 244 ? 12.484 0.573 20.625 1 95.75 244 GLN B C 1
ATOM 4314 O O . GLN B 1 244 ? 11.992 -0.537 20.391 1 95.75 244 GLN B O 1
ATOM 4319 N N . GLY B 1 245 ? 11.805 1.498 21.188 1 95.12 245 GLY B N 1
ATOM 4320 C CA . GLY B 1 245 ? 10.461 1.269 21.703 1 95.12 245 GLY B CA 1
ATOM 4321 C C . GLY B 1 245 ? 9.391 1.396 20.641 1 95.12 245 GLY B C 1
ATOM 4322 O O . GLY B 1 245 ? 8.219 1.108 20.891 1 95.12 245 GLY B O 1
ATOM 4323 N N . TYR B 1 246 ? 9.727 1.76 19.453 1 96.44 246 TYR B N 1
ATOM 4324 C CA . TYR B 1 246 ? 8.734 1.956 18.406 1 96.44 246 TYR B CA 1
ATOM 4325 C C . TYR B 1 246 ? 8.516 0.674 17.609 1 96.44 246 TYR B C 1
ATOM 4327 O O . TYR B 1 246 ? 9.477 -0.004 17.234 1 96.44 246 TYR B O 1
ATOM 4335 N N . LYS B 1 247 ? 7.312 0.379 17.328 1 96.31 247 LYS B N 1
ATOM 4336 C CA . LYS B 1 247 ? 6.898 -0.896 16.75 1 96.31 247 LYS B CA 1
ATOM 4337 C C . LYS B 1 247 ? 7.523 -1.104 15.367 1 96.31 247 LYS B C 1
ATOM 4339 O O . LYS B 1 247 ? 7.91 -2.223 15.023 1 96.31 247 LYS B O 1
ATOM 4344 N N . TYR B 1 248 ? 7.652 -0.06 14.594 1 97.81 248 TYR B N 1
ATOM 4345 C CA . TYR B 1 248 ? 8.102 -0.174 13.211 1 97.81 248 TYR B CA 1
ATOM 4346 C C . TYR B 1 248 ? 9.516 0.365 13.047 1 97.81 248 TYR B C 1
ATOM 4348 O O . TYR B 1 248 ? 9.852 0.937 12.008 1 97.81 248 TYR B O 1
ATOM 4356 N N . LYS B 1 249 ? 10.289 0.22 14.023 1 96.06 249 LYS B N 1
ATOM 4357 C CA . LYS B 1 249 ? 11.633 0.783 14.109 1 96.06 249 LYS B CA 1
ATOM 4358 C C . LYS B 1 249 ? 12.523 0.246 12.992 1 96.06 249 LYS B C 1
ATOM 4360 O O . LYS B 1 249 ? 13.43 0.938 12.531 1 96.06 249 LYS B O 1
ATOM 4365 N N . ALA B 1 250 ? 12.25 -0.958 12.539 1 95.12 250 ALA B N 1
ATOM 4366 C CA . ALA B 1 250 ? 13.117 -1.559 11.523 1 95.12 250 ALA B CA 1
ATOM 4367 C C . ALA B 1 250 ? 13.164 -0.7 10.266 1 95.12 250 ALA B C 1
ATOM 4369 O O . ALA B 1 250 ? 14.227 -0.497 9.68 1 95.12 250 ALA B O 1
ATOM 4370 N N . ASP B 1 251 ? 12.047 -0.2 9.898 1 94.44 251 ASP B N 1
ATOM 4371 C CA . ASP B 1 251 ? 12.016 0.653 8.719 1 94.44 251 ASP B CA 1
ATOM 4372 C C . ASP B 1 251 ? 12.289 2.109 9.078 1 94.44 251 ASP B C 1
ATOM 4374 O O . ASP B 1 251 ? 12.867 2.855 8.281 1 94.44 251 ASP B O 1
ATOM 4378 N N . GLN B 1 252 ? 11.922 2.504 10.266 1 97.31 252 GLN B N 1
ATOM 4379 C CA . GLN B 1 252 ? 12.031 3.898 10.68 1 97.31 252 GLN B CA 1
ATOM 4380 C C . GLN B 1 252 ? 13.492 4.273 10.953 1 97.31 252 GLN B C 1
ATOM 4382 O O . GLN B 1 252 ? 13.82 5.453 11.062 1 97.31 252 GLN B O 1
ATOM 4387 N N . ILE B 1 253 ? 14.352 3.303 10.961 1 97.5 253 ILE B N 1
ATOM 4388 C CA . ILE B 1 253 ? 15.766 3.551 11.203 1 97.5 253 ILE B CA 1
ATOM 4389 C C . ILE B 1 253 ? 16.312 4.496 10.141 1 97.5 253 ILE B C 1
ATOM 4391 O O . ILE B 1 253 ? 17.188 5.316 10.422 1 97.5 253 ILE B O 1
ATOM 4395 N N . LYS B 1 254 ? 15.82 4.391 8.969 1 96.81 254 LYS B N 1
ATOM 4396 C CA . LYS B 1 254 ? 16.25 5.301 7.914 1 96.81 254 LYS B CA 1
ATOM 4397 C C . LYS B 1 254 ? 15.914 6.746 8.266 1 96.81 254 LYS B C 1
ATOM 4399 O O . LYS B 1 254 ? 16.734 7.645 8.094 1 96.81 254 LYS B O 1
ATOM 4404 N N . SER B 1 255 ? 14.695 6.984 8.68 1 97.94 255 SER B N 1
ATOM 4405 C CA . SER B 1 255 ? 14.266 8.312 9.094 1 97.94 255 SER B CA 1
ATOM 4406 C C . SER B 1 255 ? 15.07 8.805 10.297 1 97.94 255 SER B C 1
ATOM 4408 O O . SER B 1 255 ? 15.406 9.984 10.375 1 97.94 255 SER B O 1
ATOM 4410 N N . HIS B 1 256 ? 15.367 7.891 11.188 1 98.56 256 HIS B N 1
ATOM 4411 C CA . HIS B 1 256 ? 16.188 8.227 12.344 1 98.56 256 HIS B CA 1
ATOM 4412 C C . HIS B 1 256 ? 17.578 8.695 11.922 1 98.56 256 HIS B C 1
ATOM 4414 O O . HIS B 1 256 ? 18.078 9.688 12.438 1 98.56 256 HIS B O 1
ATOM 4420 N N . GLU B 1 257 ? 18.156 7.965 10.984 1 98.38 257 GLU B N 1
ATOM 4421 C CA . GLU B 1 257 ? 19.484 8.328 10.5 1 98.38 257 GLU B CA 1
ATOM 4422 C C . GLU B 1 257 ? 19.453 9.672 9.766 1 98.38 257 GLU B C 1
ATOM 4424 O O . GLU B 1 257 ? 20.422 10.438 9.844 1 98.38 257 GLU B O 1
ATOM 4429 N N . GLU B 1 258 ? 18.375 9.906 9.086 1 98.25 258 GLU B N 1
ATOM 4430 C CA . GLU B 1 258 ? 18.219 11.203 8.43 1 98.25 258 GLU B CA 1
ATOM 4431 C C . GLU B 1 258 ? 18.125 12.328 9.453 1 98.25 258 GLU B C 1
ATOM 4433 O O . GLU B 1 258 ? 18.688 13.406 9.25 1 98.25 258 GLU B O 1
ATOM 4438 N N . ASN B 1 259 ? 17.359 12.094 10.5 1 98.69 259 ASN B N 1
ATOM 4439 C CA . ASN B 1 259 ? 17.328 13.055 11.594 1 98.69 259 ASN B CA 1
ATOM 4440 C C . ASN B 1 259 ? 18.719 13.336 12.148 1 98.69 259 ASN B C 1
ATOM 4442 O O . ASN B 1 259 ? 19.078 14.492 12.375 1 98.69 259 ASN B O 1
ATOM 4446 N N . ALA B 1 260 ? 19.453 12.25 12.414 1 98.5 260 ALA B N 1
ATOM 4447 C CA . ALA B 1 260 ? 20.797 12.367 12.969 1 98.5 260 ALA B CA 1
ATOM 4448 C C . ALA B 1 260 ? 21.688 13.219 12.062 1 98.5 260 ALA B C 1
ATOM 4450 O O . ALA B 1 260 ? 22.422 14.086 12.547 1 98.5 260 ALA B O 1
ATOM 4451 N N . ALA B 1 261 ? 21.625 12.938 10.773 1 98.19 261 ALA B N 1
ATOM 4452 C CA . ALA B 1 261 ? 22.422 13.703 9.805 1 98.19 261 ALA B CA 1
ATOM 4453 C C . ALA B 1 261 ? 22.031 15.18 9.836 1 98.19 261 ALA B C 1
ATOM 4455 O O . ALA B 1 261 ? 22.891 16.062 9.766 1 98.19 261 ALA B O 1
ATOM 4456 N N . LEU B 1 262 ? 20.766 15.469 9.906 1 98.25 262 LEU B N 1
ATOM 4457 C CA . LEU B 1 262 ? 20.281 16.844 9.953 1 98.25 262 LEU B CA 1
ATOM 4458 C C . LEU B 1 262 ? 20.766 17.547 11.211 1 98.25 262 LEU B C 1
ATOM 4460 O O . LEU B 1 262 ? 21.25 18.672 11.148 1 98.25 262 LEU B O 1
ATOM 4464 N N . VAL B 1 263 ? 20.625 16.938 12.344 1 97.94 263 VAL B N 1
ATOM 4465 C CA . VAL B 1 263 ? 21.031 17.516 13.625 1 97.94 263 VAL B CA 1
ATOM 4466 C C . VAL B 1 263 ? 22.531 17.781 13.602 1 97.94 263 VAL B C 1
ATOM 4468 O O . VAL B 1 263 ? 23 18.812 14.109 1 97.94 263 VAL B O 1
ATOM 4471 N N . LYS B 1 264 ? 23.281 16.859 13.078 1 97.5 264 LYS B N 1
ATOM 4472 C CA . LYS B 1 264 ? 24.719 17.062 12.945 1 97.5 264 LYS B CA 1
ATOM 4473 C C . LYS B 1 264 ? 25.031 18.328 12.164 1 97.5 264 LYS B C 1
ATOM 4475 O O . LYS B 1 264 ? 25.891 19.125 12.57 1 97.5 264 LYS B O 1
ATOM 4480 N N . LYS B 1 265 ? 24.359 18.484 11.094 1 97.38 265 LYS B N 1
ATOM 4481 C CA . LYS B 1 265 ? 24.547 19.688 10.281 1 97.38 265 LYS B CA 1
ATOM 4482 C C . LYS B 1 265 ? 24.172 20.953 11.062 1 97.38 265 LYS B C 1
ATOM 4484 O O . LYS B 1 265 ? 24.859 21.969 10.953 1 97.38 265 LYS B O 1
ATOM 4489 N N . GLU B 1 266 ? 23.094 20.875 11.797 1 96.81 266 GLU B N 1
ATOM 4490 C CA . GLU B 1 266 ? 22.641 22 12.602 1 96.81 266 GLU B CA 1
ATOM 4491 C C . GLU B 1 266 ? 23.688 22.391 13.641 1 96.81 266 GLU B C 1
ATOM 4493 O O . GLU B 1 266 ? 23.938 23.578 13.867 1 96.81 266 GLU B O 1
ATOM 4498 N N . LEU B 1 267 ? 24.297 21.422 14.242 1 94.44 267 LEU B N 1
ATOM 4499 C CA . LEU B 1 267 ? 25.281 21.656 15.297 1 94.44 267 LEU B CA 1
ATOM 4500 C C . LEU B 1 267 ? 26.562 22.219 14.711 1 94.44 267 LEU B C 1
ATOM 4502 O O . LEU B 1 267 ? 27.234 23.031 15.359 1 94.44 267 LEU B O 1
ATOM 4506 N N . GLU B 1 268 ? 26.906 21.812 13.562 1 92.38 268 GLU B N 1
ATOM 4507 C CA . GLU B 1 268 ? 28.078 22.344 12.891 1 92.38 268 GLU B CA 1
ATOM 4508 C C . GLU B 1 268 ? 27.922 23.812 12.539 1 92.38 268 GLU B C 1
ATOM 4510 O O . GLU B 1 268 ? 28.875 24.594 12.633 1 92.38 268 GLU B O 1
ATOM 4515 N N . ILE B 1 269 ? 26.766 24.219 12.164 1 87.81 269 ILE B N 1
ATOM 4516 C CA . ILE B 1 269 ? 26.469 25.594 11.805 1 87.81 269 ILE B CA 1
ATOM 4517 C C . ILE B 1 269 ? 26.547 26.469 13.055 1 87.81 269 ILE B C 1
ATOM 4519 O O . ILE B 1 269 ? 27.094 27.578 13.023 1 87.81 269 ILE B O 1
ATOM 4523 N N . VAL B 1 270 ? 26.078 25.984 14.141 1 83.31 270 VAL B N 1
ATOM 4524 C CA . VAL B 1 270 ? 26.078 26.734 15.391 1 83.31 270 VAL B CA 1
ATOM 4525 C C . VAL B 1 270 ? 27.5 26.922 15.891 1 83.31 270 VAL B C 1
ATOM 4527 O O . VAL B 1 270 ? 27.875 28.016 16.328 1 83.31 270 VAL B O 1
ATOM 4530 N N . THR B 1 271 ? 28.281 25.875 15.766 1 81.38 271 THR B N 1
ATOM 4531 C CA . THR B 1 271 ? 29.672 25.969 16.188 1 81.38 271 THR B CA 1
ATOM 4532 C C . THR B 1 271 ? 30.438 26.969 15.336 1 81.38 271 THR B C 1
ATOM 4534 O O . THR B 1 271 ? 31.234 27.75 15.852 1 81.38 271 THR B O 1
ATOM 4537 N N . LYS B 1 272 ? 30.297 26.969 14.125 1 84.5 272 LYS B N 1
ATOM 4538 C CA . LYS B 1 272 ? 31 27.891 13.234 1 84.5 272 LYS B CA 1
ATOM 4539 C C . LYS B 1 272 ? 30.609 29.344 13.523 1 84.5 272 LYS B C 1
ATOM 4541 O O . LYS B 1 272 ? 31.469 30.234 13.477 1 84.5 272 LYS B O 1
ATOM 4546 N N . GLN B 1 273 ? 29.266 29.516 13.844 1 80.44 273 GLN B N 1
ATOM 4547 C CA . GLN B 1 273 ? 28.766 30.844 14.133 1 80.44 273 GLN B CA 1
ATOM 4548 C C . GLN B 1 273 ? 29.312 31.375 15.453 1 80.44 273 GLN B C 1
ATOM 4550 O O . GLN B 1 273 ? 29.625 32.562 15.578 1 80.44 273 GLN B O 1
ATOM 4555 N N . GLU B 1 274 ? 29.422 30.5 16.375 1 78.62 274 GLU B N 1
ATOM 4556 C CA . GLU B 1 274 ? 29.984 30.875 17.656 1 78.62 274 GLU B CA 1
ATOM 4557 C C . GLU B 1 274 ? 31.469 31.219 17.516 1 78.62 274 GLU B C 1
ATOM 4559 O O . GLU B 1 274 ? 31.953 32.156 18.172 1 78.62 274 GLU B O 1
ATOM 4564 N N . LEU B 1 275 ? 32.062 30.484 16.734 1 78.38 275 LEU B N 1
ATOM 4565 C CA . LEU B 1 275 ? 33.469 30.734 16.484 1 78.38 275 LEU B CA 1
ATOM 4566 C C . LEU B 1 275 ? 33.688 32.031 15.734 1 78.38 275 LEU B C 1
ATOM 4568 O O . LEU B 1 275 ? 34.625 32.781 16.031 1 78.38 275 LEU B O 1
ATOM 4572 N N . GLU B 1 276 ? 32.875 32.344 14.797 1 77.44 276 GLU B N 1
ATOM 4573 C CA . GLU B 1 276 ? 33 33.562 14.031 1 77.44 276 GLU B CA 1
ATOM 4574 C C . GLU B 1 276 ? 32.562 34.781 14.875 1 77.44 276 GLU B C 1
ATOM 4576 O O . GLU B 1 276 ? 33.062 35.875 14.672 1 77.44 276 GLU B O 1
ATOM 4581 N N . GLY B 1 277 ? 31.688 34.562 15.695 1 66.5 277 GLY B N 1
ATOM 4582 C CA . GLY B 1 277 ? 31.297 35.656 16.578 1 66.5 277 GLY B CA 1
ATOM 4583 C C . GLY B 1 277 ? 32.344 36 17.625 1 66.5 277 GLY B C 1
ATOM 4584 O O . GLY B 1 277 ? 32.312 37.094 18.203 1 66.5 277 GLY B O 1
ATOM 4585 N N . LEU B 1 278 ? 33.156 35.094 17.969 1 65.44 278 LEU B N 1
ATOM 4586 C CA . LEU B 1 278 ? 34.25 35.344 18.906 1 65.44 278 LEU B CA 1
ATOM 4587 C C . LEU B 1 278 ? 35.406 36.031 18.234 1 65.44 278 LEU B C 1
ATOM 4589 O O . LEU B 1 278 ? 36.281 36.594 18.906 1 65.44 278 LEU B O 1
ATOM 4593 N N . CYS B 1 279 ? 35.469 36.031 16.922 1 54.91 279 CYS B N 1
ATOM 4594 C CA . CYS B 1 279 ? 36.531 36.812 16.281 1 54.91 279 CYS B CA 1
ATOM 4595 C C . CYS B 1 279 ? 36.062 38.25 16.016 1 54.91 279 CYS B C 1
ATOM 4597 O O . CYS B 1 279 ? 34.875 38.469 15.711 1 54.91 279 CYS B O 1
#

Radius of gyration: 27.29 Å; Cα contacts (8 Å, |Δi|>4): 1071; chains: 2; bounding box: 63×72×60 Å

Solvent-accessible surface area (backbone atoms only — not comparable to full-atom values): 29079 Å² total; per-residue (Å²): 95,77,75,47,73,59,97,41,36,39,34,33,38,32,71,54,54,26,32,33,21,40,39,36,53,56,98,57,33,36,41,37,32,22,46,30,60,52,56,69,49,31,48,49,53,51,52,58,47,64,73,66,42,84,84,50,50,47,36,32,36,40,34,43,75,57,43,68,36,41,58,28,40,40,76,49,70,88,35,48,25,33,29,25,40,53,47,65,65,53,82,64,55,66,58,38,50,47,51,46,49,49,53,27,32,63,28,53,47,76,67,98,45,58,87,54,80,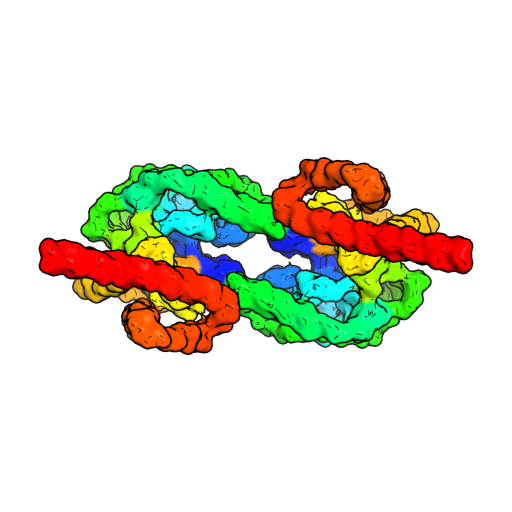82,70,63,70,42,64,48,80,51,72,64,39,73,49,75,47,82,81,34,38,37,38,30,35,65,30,32,6,46,37,78,24,21,32,31,39,37,38,33,86,75,11,38,34,39,42,26,86,39,66,29,80,61,49,75,79,59,49,72,58,30,70,66,43,30,49,55,34,58,55,46,50,58,56,45,63,73,74,44,72,74,51,32,43,37,25,28,26,47,63,64,44,69,47,67,68,57,54,50,49,33,47,50,52,42,51,49,50,55,52,50,45,50,50,21,57,76,67,70,48,87,55,72,72,81,45,66,86,38,91,36,34,83,49,44,45,59,56,51,51,49,33,51,54,49,48,51,53,54,51,52,52,52,52,54,48,53,54,54,65,74,99,96,77,73,46,76,59,98,42,36,39,33,33,37,32,70,55,55,26,32,32,22,39,39,35,53,57,99,57,33,36,40,37,32,24,46,29,59,52,56,70,49,31,49,50,53,51,52,58,47,63,72,68,43,85,84,49,50,45,35,32,37,40,34,42,74,57,43,71,36,42,59,28,41,41,73,48,72,89,34,49,24,34,30,23,40,54,48,63,64,52,81,63,54,65,60,38,51,47,53,47,49,51,53,27,33,63,27,53,47,76,65,98,47,56,86,55,79,81,72,63,69,43,63,47,80,50,73,64,38,71,49,76,47,81,81,35,37,38,38,31,34,66,30,33,6,46,38,78,25,21,31,32,39,37,39,34,85,76,12,38,32,40,42,27,86,38,66,29,79,61,50,74,82,58,50,74,57,31,70,67,44,31,49,55,33,60,54,46,49,59,57,45,63,73,74,43,68,75,48,32,43,37,26,28,28,47,64,64,45,69,46,67,68,57,53,51,49,33,47,50,53,42,52,47,50,55,53,50,44,51,50,21,58,75,67,70,48,88,54,72,74,80,45,65,86,38,91,37,32,85,48,44,45,59,56,50,52,48,33,52,54,50,49,52,54,54,52,52,51,51,51,53,50,53,54,54,67,73,100

Organism: NCBI:txid2304605

InterPro domains:
  IPR001279 Metallo-beta-lactamase [PF00753] (19-185)
  IPR001279 Metallo-beta-lactamase [SM00849] (18-205)
  IPR036866 Ribonuclease Z/Hydroxyacylglutathione hydrolase-like [G3DSA:3.60.15.10] (2-223)
  IPR036866 Ribonuclease Z/Hydroxyacylglutathione hydrolase-like [SSF56281] (19-210)

Secondary structure (DSSP, 8-state):
-EEEE-SSEEEEE-SSTTBEEEEEE-SS-EEEES--SSHHHHHHHHHHHHHH-TT--EEEE-S---HHHHTTGGGGTTSEEEEEHHHHT-S-HHHHHHHHHHHHHHTT---SS---PPPPSEEE-STT-EEEETTEEEEEEE--SSSSS-EEEEEETTTEEEEETSS-SS-----SS-HHHHHHHHHHHHHHHHHS--SEEEESBS--B--HHHHHHHHHHHHHHHHHHHHHHHTT---GGGGTTSTTHHHHHHHHHHHHHHHHHHHHHHHHHHHHHH-/-EEEE-SSEEEEE-SSTTBEEEEEE-SS-EEEES--SSHHHHHHHHHHHHHH-TT--EEEE-S---HHHHTTGGGGTTSEEEEEHHHHT-S-HHHHHHHHHHHHHHTT---SS---PPPPSEEE-STT-EEEETTEEEEEEE--SSSSS-EEEEEETTTEEEEESSS-SS-----SS-HHHHHHHHHHHHHHHHHS--SEEEESBS--B--HHHHHHHHHHHHHHHHHHHHHHHHT---GGGGTTSTTHHHHHHHHHHHHHHHHHHHHHHHHHHHHHH-

pLDDT: mean 96.78, std 4.91, range [54.91, 98.94]

Nearest PDB structures (foldseek):
  2nyp-assembly1_A  TM=7.413E-01  e=1.172E-11  Bacillus cereus
  4nq5-assembly1_A  TM=7.479E-01  e=3.428E-11  Bacillus cereus
  3adr-assembly2_B  TM=6.731E-01  e=2.974E-12  Sulfurisphaera tokodaii str. 7
  2zo4-assembly1_A  TM=7.194E-01  e=9.446E-11  Thermus thermophilus HB8
  5ve5-assembly2_B  TM=7.076E-01  e=5.780E-09  Paraburkholderia phytofirmans PsJN

Sequence (558 aa):
MIKYQTDNMTIFQSVLYKTTSLVIRTEDCILIVDPNLLPNEVAEIRQHVDRFRGTQPLYLIFTHSDWDHIVGYGAFQDAKVIASEAFHLKEDKENLLDLIHEFDNQYYIDRDYPITFPIVDIAVKEDGQVLELGNTKLTFYKAEGHTNDGIFTIVEPLGIWIAGDYFSDVEFPFVYDSSEKYEKTLSKSDHIFNHHTVNYLVPGHGTATNLREEMIFRKVLSYRYIQELRNAIKDNVDHRFLIQGYKYKADQIKSHEENAALVKKELEIVTKQELEGLCMIKYQTDNMTIFQSVLYKTTSLVIRTEDCILIVDPNLLPNEVAEIRQHVDRFRGTQPLYLIFTHSDWDHIVGYGAFQDAKVIASEAFHLKEDKENLLDLIHEFDNQYYIDRDYPITFPIVDIAVKEDGQVLELGNTKLTFYKAEGHTNDGIFTIVEPLGIWIAGDYFSDVEFPFVYDSSEKYEKTLSKSDHIFNHHTVNYLVPGHGTATNLREEMIFRKVLSYRYIQELRNAIKDNVDHRFLIQGYKYKADQIKSHEENAALVKKELEIVTKQELEGLC